Protein 4LG1 (pdb70)

Organism: Homo sapiens (NCBI:txid9606)

CATH classification: 3.40.50.150

Sequence (647 aa):
DPLRSFVRVLEKRDGTVVLRRLQQYSSGGVGCVVWDAAIVLSKYLETPEFSGDGAHALSRRSVLELGSGTGAVGLMAATLGADVVVTDLEELQDLLKMNINMNKHLVTGSVQAKVLKWGEEIEFPSPPDFILMADCIIYYYEESLEPLLKTLKDIISGFETCIICCYEQRRTMGKNPEIEKKYFELLQLDFDFEEKIPLEKHDEEYRSEDIHIIYIRKKKSKFPRSFVRRVLEKRDGTVVLRLQQYSSGGVGCVVWDAAIVLSKYLETPEFSGDGAHALSRRSVLELGSGTGAVGLMAATLGADVVVTDLEELQDLLKMMNINMNKHLVTGSVQAKVLKWGEEIEPSPPDFILMADCIIYYEESLEPLLKTLKDIISGFETCIICCYEQRRTMGKNPEIEKKYFELLQLDFDFEKIPLEKHDEEYRSEDIHIIYIRKKKSKFPGSSLEDPLRSFVRVLEKRDGTVLRLQQYSSVGCVVWDAAIVLSKYLETPEFSGDGAHALSRRSVLELGSGTGAVGLMAATLGADVVVTDLEELQDLLKMNINMNKHLVTGSVQAKVLKWGEEIESPPDFILMADCIIYYYEESLEPLLKTLKDISGFETCIICCYEQRRTMGKNPEIEKKYFELLQLDFDFEKIPLEKHDEEYRSEDIHIIYIRKKKSKF

Solvent-accessible surface area: 30960 Å² total; per-residue (Å²): 140,120,60,175,94,110,36,102,92,6,94,10,127,104,49,52,61,0,74,0,12,36,81,10,64,86,40,49,53,28,77,6,126,75,0,11,16,6,0,0,9,14,0,13,8,93,120,25,18,45,144,77,49,30,32,0,24,56,66,46,3,11,2,0,22,10,7,4,0,1,1,0,0,0,0,0,10,26,11,0,57,2,33,0,2,17,72,112,107,19,11,83,2,1,109,83,0,12,103,27,0,127,131,22,35,101,29,49,22,94,19,82,74,17,94,29,20,94,104,54,112,53,131,52,69,14,58,23,0,0,0,13,16,3,10,108,90,72,55,0,16,111,32,0,22,103,2,0,78,81,7,5,14,110,155,2,35,0,0,0,0,14,54,73,45,104,119,76,91,33,60,94,35,29,139,93,0,27,86,50,0,82,122,54,2,77,86,74,115,17,65,39,126,83,6,11,152,130,70,74,37,134,78,8,26,0,6,63,4,80,38,87,78,95,184,159,188,121,88,110,35,94,90,12,111,10,128,102,46,52,54,0,99,0,23,34,87,8,116,80,36,53,52,28,72,4,124,79,0,10,16,6,0,0,14,12,0,13,8,95,125,25,19,45,143,80,46,29,32,0,21,54,68,43,3,15,2,0,22,9,8,4,0,1,1,0,1,0,0,0,11,27,10,0,59,2,33,0,2,16,69,108,110,20,16,105,2,2,119,68,0,30,85,38,0,125,124,28,34,104,28,51,23,96,17,106,77,22,74,27,4,92,165,53,123,163,49,74,14,56,24,0,0,0,11,27,3,4,117,89,69,16,0,6,7,0,0,1,48,0,0,22,74,29,7,12,72,140,2,23,0,0,1,0,17,38,86,65,112,103,72,93,24,60,65,19,14,139,59,0,35,72,1,0,107,14,39,4,83,71,107,121,17,68,51,126,86,8,12,83,143,109,76,39,77,82,9,17,0,9,54,3,114,41,76,104,24,88,18,127,112,28,63,37,180,82,39,43,176,46,3,35,50,80,8,89,13,103,103,38,52,66,0,92,0,10,11,13,31,91,68,40,26,25,8,122,17,0,11,4,0,0,0,10,13,0,20,15,115,142,24,18,46,105,80,83,32,36,0,38,79,110,42,2,18,2,1,21,9,8,4,0,2,1,0,0,0,0,0,11,28,12,0,67,3,33,0,2,18,66,123,102,13,19,109,0,0,108,90,0,27,89,38,0,126,122,31,35,103,28,52,24,98,24,103,75,34,94,33,21,100,104,60,153,155,78,16,56,22,0,0,1,12,15,4,12,111,88,68,66,0,7,95,24,0,15,103,5,0,25,87,34,5,14,112,138,2,23,0,0,1,0,14,40,73,59,118,75,77,72,38,60,66,34,28,100,88,0,38,96,49,0,74,107,77,4,82,82,76,121,16,78,48,129,36,5,30,155,127,40,68,18,99,77,1,17,0,7,64,4,107,52,84,81,88,186,217

GO terms:
  GO:0016279 protein-lysine N-methyltransferase activity (F, IDA)
  GO:0005515 protein binding (F, IPI)
  GO:0016279 protein-lysine N-methyltransferase activity (F, TAS)
  GO:0005829 cytosol (C, TAS)
  GO:0006479 protein methylation (P, TAS)
  GO:0005829 cytosol (C, IDA)
  GO:0018023 peptidyl-lysine trimethylation (P, IDA)
  GO:0005737 cytoplasm (C, IDA)
  GO:0032991 protein-containing complex (C, IDA)
  GO:0051117 ATPase binding (F, IPI)

Nearest PDB structures (foldseek):
  4lg1-assembly1_A  TM=1.005E+00  e=7.879E-50  Homo sapiens
  4lg1-assembly1_B  TM=9.953E-01  e=2.313E-45  Homo sapiens
  4lg1-assembly1_C  TM=1.000E+00  e=4.632E-45  Homo sapiens
  7oat-assembly1_C  TM=9.789E-01  e=1.449E-40  Homo sapiens
  8hl7-assembly1_A  TM=9.759E-01  e=7.491E-38  Homo sapiens

Radius of gyration: 29.88 Å; Cα contacts (8 Å, |Δi|>4): 1387; chains: 3; bounding box: 66×73×91 Å

Secondary structure (DSSP, 8-state):
-GGGGGEEEEE-TTS-EEEEESB-TTS-B----HHHHHHHHHHTSHHHH-SSS-TTTT-EEEEES-TT-HHHHHHHTTT-EEEEEE-GGGHHHHHHHHHHSGGG-SSEEEEEE--TTSPP---SPPSEEEEES--SSGGGTHHHHHHHHHH--TT-EEEEEEE---STTHHHHHHHHHHHHTTTEEEEEPPGGGS-SSS--TTEEEEEEEE---S--/-TTEEEEE-TTS-EEEEESB-TTS-B----HHHHHHHHHHTSHHHH-SSS-TTTT-EEEEES-TT-HHHHHHHHTT-EEEEEE-GGGHHHHHHHHHHHGGG-SSEEEEEE--TTSPP--PPPSEEEEES--SSGGGTHHHHHHHHHH--TT-EEEEEEE---STTHHHHHHHHHHHHHHHEEEEEPPGGGS-SSS--TTEEEEEEEE---S--/--SSSSTTGGGEEEEE-TTS-EEEEE-B---B----HHHHHHHHHTTSHHHH-SSS-TTTT-EEEEES-TT-HHHHHHHHTT-EEEEEE-GGGHHHHHHHHHHHGGG-SSEEEEEE--TTSPP----SEEEEES--SSGGGTHHHHHHHHHH--TT-EEEEEEE---STTHHHHHHHHHHHHHHHEEEEEPPGGGS-SSS--TTEEEEEEEE-----

Structure (mmCIF, N/CA/C/O backbone):
data_4LG1
#
_entry.id   4LG1
#
_cell.length_a   47.783
_cell.length_b   100.052
_cell.length_c   96.193
_cell.angle_alpha   90.00
_cell.angle_beta   101.25
_cell.angle_gamma   90.00
#
_symmetry.space_group_name_H-M   'P 1 21 1'
#
loop_
_entity.id
_entity.type
_entity.pdbx_description
1 polymer 'Protein-lysine methyltransferase METTL21D'
2 non-polymer S-ADENOSYLMETHIONINE
3 non-polymer 1,2-ETHANEDIOL
4 non-polymer 'UNKNOWN ATOM OR ION'
5 water water
#
loop_
_atom_site.group_PDB
_atom_site.id
_atom_site.type_symbol
_atom_site.label_atom_id
_atom_site.label_alt_id
_atom_site.label_comp_id
_atom_site.label_asym_id
_atom_site.label_entity_id
_atom_site.label_seq_id
_atom_site.pdbx_PDB_ins_code
_atom_site.Cartn_x
_atom_site.Cartn_y
_atom_site.Cartn_z
_atom_site.occupancy
_atom_site.B_iso_or_equiv
_atom_site.auth_seq_id
_atom_site.auth_comp_id
_atom_site.auth_asym_id
_atom_site.auth_atom_id
_atom_sit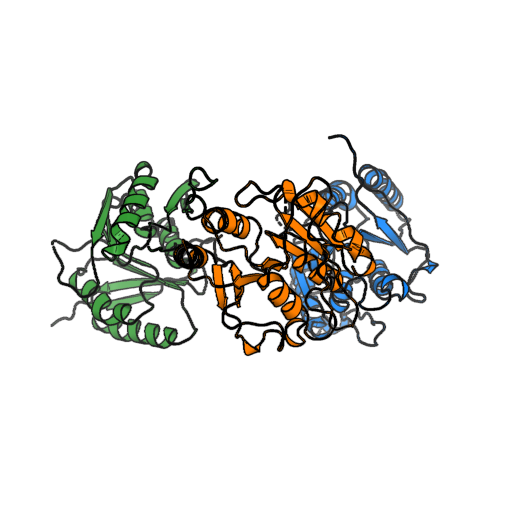e.pdbx_PDB_model_num
ATOM 1 N N . ASP A 1 6 ? 12.686 7.579 43.887 1.00 60.93 11 ASP A N 1
ATOM 2 C CA . ASP A 1 6 ? 11.420 6.793 43.914 1.00 60.30 11 ASP A CA 1
ATOM 3 C C . ASP A 1 6 ? 11.732 5.331 43.593 1.00 59.15 11 ASP A C 1
ATOM 4 O O . ASP A 1 6 ? 12.462 5.053 42.635 1.00 55.58 11 ASP A O 1
ATOM 9 N N . PRO A 1 7 ? 11.197 4.389 44.399 1.00 58.86 12 PRO A N 1
ATOM 10 C CA . PRO A 1 7 ? 11.462 2.961 44.137 1.00 58.17 12 PRO A CA 1
ATOM 11 C C . PRO A 1 7 ? 10.880 2.453 42.801 1.00 53.54 12 PRO A C 1
ATOM 12 O O . PRO A 1 7 ? 11.458 1.542 42.177 1.00 47.09 12 PRO A O 1
ATOM 16 N N . LEU A 1 8 ? 9.769 3.061 42.365 1.00 48.99 13 LEU A N 1
ATOM 17 C CA . LEU A 1 8 ? 9.068 2.645 41.152 1.00 45.08 13 LEU A CA 1
ATOM 18 C C . LEU A 1 8 ? 9.742 3.078 39.855 1.00 44.71 13 LEU A C 1
ATOM 19 O O . LEU A 1 8 ? 9.361 2.614 38.777 1.00 40.33 13 LEU A O 1
ATOM 24 N N . ARG A 1 9 ? 10.742 3.952 39.938 1.00 42.13 14 ARG A N 1
ATOM 25 C CA . ARG A 1 9 ? 11.385 4.462 38.728 1.00 41.78 14 ARG A CA 1
ATOM 26 C C . ARG A 1 9 ? 12.040 3.355 37.878 1.00 38.57 14 ARG A C 1
ATOM 27 O O . ARG A 1 9 ? 12.157 3.490 36.661 1.00 34.78 14 ARG A O 1
ATOM 35 N N . SER A 1 10 ? 12.433 2.251 38.512 1.00 34.07 15 SER A N 1
ATOM 36 C CA . SER A 1 10 ? 13.085 1.156 37.794 1.00 32.11 15 SER A CA 1
ATOM 37 C C . SER A 1 10 ? 12.077 0.331 36.980 1.00 29.36 15 SER A C 1
ATOM 38 O O . SER A 1 10 ? 12.481 -0.471 36.156 1.00 28.76 15 SER A O 1
ATOM 41 N N . PHE A 1 11 ? 10.781 0.521 37.216 1.00 28.19 16 PHE A N 1
ATOM 42 C CA . PHE A 1 11 ? 9.750 -0.216 36.461 1.00 29.43 16 PHE A CA 1
ATOM 43 C C . PHE A 1 11 ? 9.195 0.553 35.259 1.00 27.59 16 PHE A C 1
ATOM 44 O O . PHE A 1 11 ? 8.210 0.137 34.658 1.00 28.50 16 PHE A O 1
ATOM 52 N N . VAL A 1 12 ? 9.864 1.640 34.902 1.00 27.01 17 VAL A N 1
ATOM 53 C CA . VAL A 1 12 ? 9.496 2.422 33.721 1.00 26.72 17 VAL A CA 1
ATOM 54 C C . VAL A 1 12 ? 10.095 1.815 32.456 1.00 26.70 17 VAL A C 1
ATOM 55 O O . VAL A 1 12 ? 11.274 1.458 32.431 1.00 27.73 17 VAL A O 1
ATOM 59 N N . ARG A 1 13 ? 9.282 1.686 31.400 1.00 24.61 18 ARG A N 1
ATOM 60 C CA . ARG A 1 13 ? 9.774 1.258 30.106 1.00 25.85 18 ARG A CA 1
ATOM 61 C C . ARG A 1 13 ? 9.830 2.479 29.196 1.00 25.25 18 ARG A C 1
ATOM 62 O O . ARG A 1 13 ? 8.843 3.200 29.056 1.00 25.14 18 ARG A O 1
ATOM 70 N N . VAL A 1 14 ? 10.978 2.706 28.583 1.00 24.50 19 VAL A N 1
ATOM 71 C CA . VAL A 1 14 ? 11.119 3.821 27.662 1.00 27.23 19 VAL A CA 1
ATOM 72 C C . VAL A 1 14 ? 10.910 3.397 26.203 1.00 28.14 19 VAL A C 1
ATOM 73 O O . VAL A 1 14 ? 11.310 2.312 25.779 1.00 26.16 19 VAL A O 1
ATOM 77 N N . LEU A 1 15 ? 10.264 4.274 25.441 1.00 26.53 20 LEU A N 1
ATOM 78 C CA . LEU A 1 15 ? 10.049 4.058 24.024 1.00 26.51 20 LEU A CA 1
ATOM 79 C C . LEU A 1 15 ? 10.491 5.318 23.294 1.00 25.77 20 LEU A C 1
ATOM 80 O O . LEU A 1 15 ? 9.886 6.369 23.454 1.00 24.29 20 LEU A O 1
ATOM 85 N N . GLU A 1 16 ? 11.562 5.188 22.518 1.00 25.75 21 GLU A N 1
ATOM 86 C CA . GLU A 1 16 ? 12.140 6.285 21.773 1.00 27.45 21 GLU A CA 1
ATOM 87 C C . GLU A 1 16 ? 11.285 6.616 20.533 1.00 23.81 21 GLU A C 1
ATOM 88 O O . GLU A 1 16 ? 10.840 5.708 19.810 1.00 23.67 21 GLU A O 1
ATOM 94 N N . LYS A 1 17 ? 11.067 7.907 20.309 1.00 21.84 22 LYS A N 1
ATOM 95 C CA . LYS A 1 17 ? 10.389 8.418 19.126 1.00 20.91 22 LYS A CA 1
ATOM 96 C C . LYS A 1 17 ? 11.411 8.765 18.052 1.00 22.58 22 LYS A C 1
ATOM 97 O O . LYS A 1 17 ? 12.566 9.018 18.363 1.00 22.11 22 LYS A O 1
ATOM 103 N N . ARG A 1 18 ? 10.985 8.788 16.790 1.00 24.40 23 ARG A N 1
ATOM 104 C CA . ARG A 1 18 ? 11.876 9.130 15.677 1.00 26.52 23 ARG A CA 1
ATOM 105 C C . ARG A 1 18 ? 12.563 10.469 15.843 1.00 28.52 23 ARG A C 1
ATOM 106 O O . ARG A 1 18 ? 13.683 10.642 15.377 1.00 30.01 23 ARG A O 1
ATOM 114 N N . ASP A 1 19 ? 11.889 11.419 16.483 1.00 28.00 24 ASP A N 1
ATOM 115 C CA . ASP A 1 19 ? 12.441 12.761 16.618 1.00 28.91 24 ASP A CA 1
ATOM 116 C C . ASP A 1 19 ? 13.420 12.874 17.786 1.00 31.15 24 ASP A C 1
ATOM 117 O O . ASP A 1 19 ? 13.837 13.979 18.133 1.00 34.39 24 ASP A O 1
ATOM 122 N N . GLY A 1 20 ? 13.771 11.752 18.409 1.00 31.05 25 GLY A N 1
ATOM 123 C CA . GLY A 1 20 ? 14.743 11.751 19.498 1.00 31.57 25 GLY A CA 1
ATOM 124 C C . GLY A 1 20 ? 14.147 11.858 20.894 1.00 30.13 25 GLY A C 1
ATOM 125 O O . GLY A 1 20 ? 14.784 11.452 21.864 1.00 34.36 25 GLY A O 1
ATOM 126 N N . THR A 1 21 ? 12.934 12.385 21.016 1.00 25.71 26 THR A N 1
ATOM 127 C CA . THR A 1 21 ? 12.260 12.420 22.324 1.00 24.19 26 THR A CA 1
ATOM 128 C C . THR A 1 21 ? 11.915 10.998 22.756 1.00 23.35 26 THR A C 1
ATOM 129 O O . THR A 1 21 ? 11.976 10.066 21.949 1.00 23.09 26 THR A O 1
ATOM 133 N N . VAL A 1 22 ? 11.554 10.843 24.026 1.00 22.47 27 VAL A N 1
ATOM 134 C CA A VAL A 1 22 ? 11.285 9.514 24.575 0.50 22.11 27 VAL A CA 1
ATOM 135 C CA B VAL A 1 22 ? 11.348 9.547 24.647 0.50 21.73 27 VAL A CA 1
ATOM 136 C C . VAL A 1 22 ? 10.026 9.511 25.408 1.00 21.14 27 VAL A C 1
ATOM 137 O O . VAL A 1 22 ? 9.824 10.338 26.278 1.00 22.23 27 VAL A O 1
ATOM 144 N N . LEU A 1 23 ? 9.166 8.555 25.087 1.00 19.57 28 LEU A N 1
ATOM 145 C CA . LEU A 1 23 ? 8.010 8.233 25.887 1.00 19.80 28 LEU A CA 1
ATOM 146 C C . LEU A 1 23 ? 8.488 7.377 27.069 1.00 20.86 28 LEU A C 1
ATOM 147 O O . LEU A 1 23 ? 9.337 6.485 26.898 1.00 21.14 28 LEU A O 1
ATOM 152 N N . ARG A 1 24 ? 7.934 7.659 28.242 1.00 20.56 29 ARG A N 1
ATOM 153 C CA A ARG A 1 24 ? 8.271 6.934 29.462 0.50 20.99 29 ARG A CA 1
ATOM 154 C CA B ARG A 1 24 ? 8.269 6.928 29.462 0.50 21.66 29 ARG A CA 1
ATOM 155 C C . ARG A 1 24 ? 6.993 6.357 30.030 1.00 21.29 29 ARG A C 1
ATOM 156 O O . ARG A 1 24 ? 6.073 7.102 30.400 1.00 22.90 29 ARG A O 1
ATOM 171 N N . LEU A 1 25 ? 6.925 5.034 30.081 1.00 21.27 30 LEU A N 1
ATOM 172 C CA . LEU A 1 25 ? 5.732 4.339 30.501 1.00 20.74 30 LEU A CA 1
ATOM 173 C C . LEU A 1 25 ? 5.990 3.576 31.791 1.00 21.39 30 LEU A C 1
ATOM 174 O O . LEU A 1 25 ? 6.772 2.608 31.822 1.00 21.19 30 LEU A O 1
ATOM 179 N N . GLN A 1 26 ? 5.326 4.025 32.844 1.00 22.66 31 GLN A N 1
ATOM 180 C CA . GLN A 1 26 ? 5.295 3.296 34.105 1.00 23.97 31 GLN A CA 1
ATOM 181 C C . GLN A 1 26 ? 4.461 2.056 33.898 1.00 23.51 31 GLN A C 1
ATOM 182 O O . GLN A 1 26 ? 3.418 2.093 33.247 1.00 23.13 31 GLN A O 1
ATOM 188 N N . GLN A 1 27 ? 4.916 0.956 34.481 1.00 21.90 32 GLN A N 1
ATOM 189 C CA . GLN A 1 27 ? 4.245 -0.323 34.352 1.00 22.80 32 GLN A CA 1
ATOM 190 C C . GLN A 1 27 ? 3.605 -0.782 35.664 1.00 22.93 32 GLN A C 1
ATOM 191 O O . GLN A 1 27 ? 2.977 -1.812 35.698 1.00 22.23 32 GLN A O 1
ATOM 197 N N . TYR A 1 28 ? 3.767 0.000 36.732 1.00 24.83 33 TYR A N 1
ATOM 198 C CA . TYR A 1 28 ? 3.059 -0.252 37.986 1.00 27.96 33 TYR A CA 1
ATOM 199 C C . TYR A 1 28 ? 2.700 1.064 38.663 1.00 28.09 33 TYR A C 1
ATOM 200 O O . TYR A 1 28 ? 3.449 2.024 38.587 1.00 32.33 33 TYR A O 1
ATOM 209 N N . SER A 1 29 ? 1.553 1.108 39.313 1.00 31.51 34 SER A N 1
ATOM 210 C CA . SER A 1 29 ? 1.216 2.261 40.125 1.00 36.80 34 SER A CA 1
ATOM 211 C C . SER A 1 29 ? 0.335 1.890 41.317 1.00 40.59 34 SER A C 1
ATOM 212 O O . SER A 1 29 ? 0.056 0.710 41.571 1.00 36.17 34 SER A O 1
ATOM 215 N N . SER A 1 30 ? -0.098 2.942 42.024 1.00 45.65 35 SER A N 1
ATOM 216 C CA . SER A 1 30 ? -1.265 2.902 42.908 1.00 46.76 35 SER A CA 1
ATOM 217 C C . SER A 1 30 ? -1.072 1.862 43.992 1.00 47.32 35 SER A C 1
ATOM 218 O O . SER A 1 30 ? 0.059 1.600 44.408 1.00 50.07 35 SER A O 1
ATOM 220 N N . GLY A 1 31 ? -2.175 1.286 44.458 1.00 48.75 36 GLY A N 1
ATOM 221 C CA . GLY A 1 31 ? -2.142 0.014 45.181 1.00 48.59 36 GLY A CA 1
ATOM 222 C C . GLY A 1 31 ? -2.785 -1.004 44.264 1.00 50.64 36 GLY A C 1
ATOM 223 O O . GLY A 1 31 ? -3.675 -1.756 44.675 1.00 50.46 36 GLY A O 1
ATOM 224 N N . GLY A 1 32 ? -2.328 -1.020 43.010 1.00 50.84 37 GLY A N 1
ATOM 225 C CA . GLY A 1 32 ? -3.075 -1.653 41.936 1.00 47.37 37 GLY A CA 1
ATOM 226 C C . GLY A 1 32 ? -2.353 -2.755 41.191 1.00 44.34 37 GLY A C 1
ATOM 227 O O . GLY A 1 32 ? -2.056 -3.823 41.748 1.00 40.48 37 GLY A O 1
ATOM 228 N N . VAL A 1 33 ? -2.085 -2.498 39.912 1.00 40.83 38 VAL A N 1
ATOM 229 C CA . VAL A 1 33 ? -1.700 -3.555 38.996 1.00 37.03 38 VAL A CA 1
ATOM 230 C C . VAL A 1 33 ? -0.447 -3.214 38.208 1.00 33.04 38 VAL A C 1
ATOM 231 O O . VAL A 1 33 ? -0.098 -2.046 37.999 1.00 29.31 38 VAL A O 1
ATOM 235 N N . GLY A 1 34 ? 0.250 -4.264 37.811 1.00 30.01 39 GLY A N 1
ATOM 236 C CA . GLY A 1 34 ? 1.341 -4.145 36.891 1.00 29.45 39 GLY A CA 1
ATOM 237 C C . GLY A 1 34 ? 0.765 -4.377 35.506 1.00 26.57 39 GLY A C 1
ATOM 238 O O . GLY A 1 34 ? -0.194 -5.122 35.348 1.00 26.58 39 GLY A O 1
ATOM 239 N N . CYS A 1 35 ? 1.323 -3.704 34.513 1.00 24.38 40 CYS A N 1
ATOM 240 C CA . CYS A 1 35 ? 0.958 -3.985 33.119 1.00 22.38 40 CYS A CA 1
ATOM 241 C C . CYS A 1 35 ? 2.194 -3.779 32.301 1.00 20.76 40 CYS A C 1
ATOM 242 O O . CYS A 1 35 ? 2.760 -2.716 32.348 1.00 20.21 40 CYS A O 1
ATOM 245 N N . VAL A 1 36 ? 2.639 -4.773 31.549 1.00 20.20 41 VAL A N 1
ATOM 246 C CA . VAL A 1 36 ? 3.860 -4.557 30.780 1.00 21.53 41 VAL A CA 1
ATOM 247 C C . VAL A 1 36 ? 3.533 -3.751 29.528 1.00 20.95 41 VAL A C 1
ATOM 248 O O . VAL A 1 36 ? 2.384 -3.755 29.089 1.00 20.51 41 VAL A O 1
ATOM 252 N N . VAL A 1 37 ? 4.535 -3.068 28.988 1.00 21.31 42 VAL A N 1
ATOM 253 C CA . VAL A 1 37 ? 4.480 -2.576 27.619 1.00 21.08 42 VAL A CA 1
ATOM 254 C C . VAL A 1 37 ? 4.771 -3.785 26.721 1.00 20.39 42 VAL A C 1
ATOM 255 O O . VAL A 1 37 ? 5.903 -4.222 26.625 1.00 20.45 42 VAL A O 1
ATOM 259 N N . TRP A 1 38 ? 3.744 -4.343 26.099 1.00 18.58 43 TRP A N 1
ATOM 260 C CA . TRP A 1 38 ? 3.919 -5.530 25.258 1.00 18.30 43 TRP A CA 1
ATOM 261 C C . TRP A 1 38 ? 4.701 -5.230 23.970 1.00 17.34 43 TRP A C 1
ATOM 262 O O . TRP A 1 38 ? 4.706 -4.085 23.465 1.00 15.75 43 TRP A O 1
ATOM 273 N N . ASP A 1 39 ? 5.380 -6.235 23.436 1.00 16.12 44 ASP A N 1
ATOM 274 C CA . ASP A 1 39 ? 6.091 -6.040 22.166 1.00 17.25 44 ASP A CA 1
ATOM 275 C C . ASP A 1 39 ? 5.153 -5.578 21.047 1.00 15.48 44 ASP A C 1
ATOM 276 O O . ASP A 1 39 ? 5.534 -4.751 20.238 1.00 15.58 44 ASP A O 1
ATOM 281 N N . ALA A 1 40 ? 3.921 -6.056 21.046 1.00 15.27 45 ALA A N 1
ATOM 282 C CA . ALA A 1 40 ? 2.947 -5.632 20.031 1.00 15.58 45 ALA A CA 1
ATOM 283 C C . ALA A 1 40 ? 2.662 -4.119 20.087 1.00 15.68 45 ALA A C 1
ATOM 284 O O . ALA A 1 40 ? 2.501 -3.478 19.049 1.00 15.31 45 ALA A O 1
ATOM 286 N N . ALA A 1 41 ? 2.597 -3.558 21.295 1.00 15.80 46 ALA A N 1
ATOM 287 C CA . ALA A 1 41 ? 2.380 -2.111 21.465 1.00 14.31 46 ALA A CA 1
ATOM 288 C C . ALA A 1 41 ? 3.566 -1.326 20.918 1.00 14.39 46 ALA A C 1
ATOM 289 O O . ALA A 1 41 ? 3.406 -0.288 20.292 1.00 14.08 46 ALA A O 1
ATOM 291 N N . ILE A 1 42 ? 4.770 -1.834 21.131 1.00 13.73 47 ILE A N 1
ATOM 292 C CA . ILE A 1 42 ? 5.964 -1.192 20.603 1.00 14.10 47 ILE A CA 1
ATOM 293 C C . ILE A 1 42 ? 5.956 -1.201 19.075 1.00 13.91 47 ILE A C 1
ATOM 294 O O . ILE A 1 42 ? 6.233 -0.188 18.461 1.00 14.33 47 ILE A O 1
ATOM 299 N N . VAL A 1 43 ? 5.640 -2.353 18.480 1.00 13.19 48 VAL A N 1
ATOM 300 C CA . VAL A 1 43 ? 5.571 -2.455 17.023 1.00 12.42 48 VAL A CA 1
ATOM 301 C C . VAL A 1 43 ? 4.502 -1.484 16.470 1.00 11.82 48 VAL A C 1
ATOM 302 O O . VAL A 1 43 ? 4.768 -0.760 15.511 1.00 11.30 48 VAL A O 1
ATOM 306 N N . LEU A 1 44 ? 3.301 -1.497 17.043 1.00 12.57 49 LEU A N 1
ATOM 307 C CA . LEU A 1 44 ? 2.245 -0.597 16.556 1.00 12.57 49 LEU A CA 1
ATOM 308 C C . LEU A 1 44 ? 2.617 0.858 16.721 1.00 12.34 49 LEU A C 1
ATOM 309 O O . LEU A 1 44 ? 2.481 1.657 15.772 1.00 12.44 49 LEU A O 1
ATOM 314 N N . SER A 1 45 ? 3.095 1.213 17.917 1.00 12.44 50 SER A N 1
ATOM 315 C CA . SER A 1 45 ? 3.570 2.583 18.166 1.00 12.76 50 SER A CA 1
ATOM 316 C C . SER A 1 45 ? 4.593 3.069 17.141 1.00 13.24 50 SER A C 1
ATOM 317 O O . SER A 1 45 ? 4.505 4.183 16.587 1.00 12.16 50 SER A O 1
ATOM 320 N N . LYS A 1 46 ? 5.600 2.245 16.895 1.00 13.39 51 LYS A N 1
ATOM 321 C CA . LYS A 1 46 ? 6.609 2.616 15.941 1.00 14.54 51 LYS A CA 1
ATOM 322 C C . LYS A 1 46 ? 6.086 2.627 14.496 1.00 14.35 51 LYS A C 1
ATOM 323 O O . LYS A 1 46 ? 6.537 3.431 13.677 1.00 15.41 51 LYS A O 1
ATOM 329 N N . TYR A 1 47 ? 5.099 1.797 14.206 1.00 13.72 52 TYR A N 1
ATOM 330 C CA . TYR A 1 47 ? 4.495 1.798 12.879 1.00 13.99 52 TYR A CA 1
ATOM 331 C C . TYR A 1 47 ? 3.838 3.145 12.590 1.00 13.68 52 TYR A C 1
ATOM 332 O O . TYR A 1 47 ? 3.962 3.664 11.481 1.00 13.28 52 TYR A O 1
ATOM 341 N N . LEU A 1 48 ? 3.242 3.759 13.618 1.00 13.67 53 LEU A N 1
ATOM 342 C CA . LEU A 1 48 ? 2.562 5.036 13.447 1.00 14.81 53 LEU A CA 1
ATOM 343 C C . LEU A 1 48 ? 3.514 6.172 13.053 1.00 15.12 53 LEU A C 1
ATOM 344 O O . LEU A 1 48 ? 3.086 7.186 12.484 1.00 13.87 53 LEU A O 1
ATOM 349 N N . GLU A 1 49 ? 4.801 6.006 13.373 1.00 16.50 54 GLU A N 1
ATOM 350 C CA . GLU A 1 49 ? 5.817 6.984 13.032 1.00 17.12 54 GLU A CA 1
ATOM 351 C C . GLU A 1 49 ? 6.533 6.739 11.706 1.00 17.59 54 GLU A C 1
ATOM 352 O O . GLU A 1 49 ? 7.348 7.582 11.290 1.00 18.69 54 GLU A O 1
ATOM 358 N N . THR A 1 50 ? 6.260 5.627 11.039 1.00 16.91 55 THR A N 1
ATOM 359 C CA . THR A 1 50 ? 6.867 5.364 9.739 1.00 17.94 55 THR A CA 1
ATOM 360 C C . THR A 1 50 ? 6.469 6.430 8.723 1.00 19.45 55 THR A C 1
ATOM 361 O O . THR A 1 50 ? 5.329 6.938 8.760 1.00 17.85 55 THR A O 1
ATOM 365 N N . PRO A 1 51 ? 7.415 6.789 7.835 1.00 21.94 56 PRO A N 1
ATOM 366 C CA . PRO A 1 51 ? 7.114 7.797 6.812 1.00 23.21 56 PRO A CA 1
ATOM 367 C C . PRO A 1 51 ? 5.855 7.482 6.017 1.00 23.67 56 PRO A C 1
ATOM 368 O O . PRO A 1 51 ? 5.025 8.372 5.776 1.00 22.39 56 PRO A O 1
ATOM 372 N N . GLU A 1 52 ? 5.715 6.225 5.615 1.00 23.10 57 GLU A N 1
ATOM 373 C CA . GLU A 1 52 ? 4.605 5.824 4.776 1.00 25.47 57 GLU A CA 1
ATOM 374 C C . GLU A 1 52 ? 3.252 5.940 5.484 1.00 22.98 57 GLU A C 1
ATOM 375 O O . GLU A 1 52 ? 2.294 6.408 4.888 1.00 22.14 57 GLU A O 1
ATOM 381 N N . PHE A 1 53 ? 3.165 5.537 6.753 1.00 21.43 58 PHE A N 1
ATOM 382 C CA . PHE A 1 53 ? 1.930 5.780 7.522 1.00 19.13 58 PHE A CA 1
ATOM 383 C C . PHE A 1 53 ? 1.703 7.280 7.768 1.00 18.24 58 PHE A C 1
ATOM 384 O O . PHE A 1 53 ? 0.594 7.775 7.631 1.00 17.98 58 PHE A O 1
ATOM 392 N N . SER A 1 54 ? 2.767 7.986 8.113 1.00 18.47 59 SER A N 1
ATOM 393 C CA . SER A 1 54 ? 2.714 9.407 8.423 1.00 18.67 59 SER A CA 1
ATOM 394 C C . SER A 1 54 ? 2.189 10.251 7.250 1.00 19.47 59 SER A C 1
ATOM 395 O O . SER A 1 54 ? 1.417 11.176 7.455 1.00 17.75 59 SER A O 1
ATOM 398 N N . GLY A 1 55 ? 2.604 9.913 6.036 1.00 22.85 60 GLY A N 1
ATOM 399 C CA . GLY A 1 55 ? 2.313 10.738 4.851 1.00 24.08 60 GLY A CA 1
ATOM 400 C C . GLY A 1 55 ? 3.164 11.993 4.795 1.00 25.92 60 GLY A C 1
ATOM 401 O O . GLY A 1 55 ? 4.005 12.228 5.660 1.00 26.28 60 GLY A O 1
ATOM 402 N N . ASP A 1 56 ? 2.963 12.781 3.745 1.00 29.17 61 ASP A N 1
ATOM 403 C CA . ASP A 1 56 ? 3.556 14.110 3.613 1.00 33.76 61 ASP A CA 1
ATOM 404 C C . ASP A 1 56 ? 2.735 15.110 4.415 1.00 32.29 61 ASP A C 1
ATOM 405 O O . ASP A 1 56 ? 1.644 14.790 4.880 1.00 33.10 61 ASP A O 1
ATOM 410 N N . GLY A 1 57 ? 3.261 16.319 4.573 1.00 32.04 62 GLY A N 1
ATOM 411 C CA . GLY A 1 57 ? 2.538 17.377 5.261 1.00 31.60 62 GLY A CA 1
ATOM 412 C C . GLY A 1 57 ? 2.250 16.960 6.692 1.00 29.02 62 GLY A C 1
ATOM 413 O O . GLY A 1 57 ? 3.037 16.226 7.286 1.00 28.58 62 GLY A O 1
ATOM 414 N N . ALA A 1 58 ? 1.124 17.417 7.233 1.00 24.57 63 ALA A N 1
ATOM 415 C CA . ALA A 1 58 ? 0.681 17.030 8.572 1.00 22.78 63 ALA A CA 1
ATOM 416 C C . ALA A 1 58 ? 0.562 15.507 8.687 1.00 19.24 63 ALA A C 1
ATOM 417 O O . ALA A 1 58 ? 0.045 14.811 7.794 1.00 19.89 63 ALA A O 1
ATOM 419 N N . HIS A 1 59 ? 1.029 14.981 9.809 1.00 17.72 64 HIS A N 1
ATOM 420 C CA . HIS A 1 59 ? 0.933 13.542 10.059 1.00 16.40 64 HIS A CA 1
ATOM 421 C C . HIS A 1 59 ? -0.516 13.048 9.899 1.00 15.90 64 HIS A C 1
ATOM 422 O O . HIS A 1 59 ? -1.470 13.765 10.270 1.00 15.77 64 HIS A O 1
ATOM 429 N N . ALA A 1 60 ? -0.679 11.838 9.371 1.00 15.40 65 ALA A N 1
ATOM 430 C CA . ALA A 1 60 ? -2.002 11.209 9.185 1.00 16.06 65 ALA A CA 1
ATOM 431 C C . ALA A 1 60 ? -2.918 11.290 10.403 1.00 16.12 65 ALA A C 1
ATOM 432 O O . ALA A 1 60 ? -4.154 11.355 10.249 1.00 16.95 65 ALA A O 1
ATOM 434 N N . LEU A 1 61 ? -2.343 11.236 11.614 1.00 14.55 66 LEU A N 1
ATOM 435 C CA . LEU A 1 61 ? -3.138 11.268 12.864 1.00 13.74 66 LEU A CA 1
ATOM 436 C C . LEU A 1 61 ? -3.440 12.676 13.398 1.00 13.59 66 LEU A C 1
ATOM 437 O O . LEU A 1 61 ? -4.259 12.823 14.303 1.00 12.24 66 LEU A O 1
ATOM 442 N N . SER A 1 62 ? -2.822 13.696 12.827 1.00 13.21 67 SER A N 1
ATOM 443 C CA . SER A 1 62 ? -2.992 15.060 13.307 1.00 14.03 67 SER A CA 1
ATOM 444 C C . SER A 1 62 ? -4.469 15.483 13.181 1.00 13.47 67 SER A C 1
ATOM 445 O O . SER A 1 62 ? -5.067 15.315 12.128 1.00 14.53 67 SER A O 1
ATOM 448 N N . ARG A 1 63 ? -5.041 15.955 14.280 1.00 14.35 68 ARG A N 1
ATOM 449 C CA . ARG A 1 63 ? -6.447 16.354 14.380 1.00 14.96 68 ARG A CA 1
ATOM 450 C C . ARG A 1 63 ? -7.476 15.267 14.143 1.00 16.39 68 ARG A C 1
ATOM 451 O O . ARG A 1 63 ? -8.660 15.574 13.975 1.00 18.39 68 ARG A O 1
ATOM 459 N N . ARG A 1 64 ? -7.047 13.997 14.155 1.00 15.29 69 ARG A N 1
ATOM 460 C CA . ARG A 1 64 ? -7.944 12.873 14.056 1.00 15.40 69 ARG A CA 1
ATOM 461 C C . ARG A 1 64 ? -8.339 12.322 15.424 1.00 15.70 69 ARG A C 1
ATOM 462 O O . ARG A 1 64 ? -7.534 12.353 16.366 1.00 14.07 69 ARG A O 1
ATOM 470 N N . SER A 1 65 ? -9.557 11.795 15.528 1.00 14.98 70 SER A N 1
ATOM 471 C CA . SER A 1 65 ? -10.021 11.149 16.752 1.00 15.11 70 SER A CA 1
ATOM 472 C C . SER A 1 65 ? -9.553 9.684 16.766 1.00 15.24 70 SER A C 1
ATOM 473 O O . SER A 1 65 ? -9.692 8.953 15.769 1.00 14.21 70 SER A O 1
ATOM 476 N N . VAL A 1 66 ? -8.984 9.285 17.901 1.00 14.20 71 VAL A N 1
ATOM 477 C CA . VAL A 1 66 ? -8.409 7.976 18.086 1.00 13.97 71 VAL A CA 1
ATOM 478 C C . VAL A 1 66 ? -8.912 7.398 19.398 1.00 14.19 71 VAL A C 1
ATOM 479 O O . VAL A 1 66 ? -8.839 8.049 20.438 1.00 15.67 71 VAL A O 1
ATOM 483 N N . LEU A 1 67 ? -9.436 6.189 19.341 1.00 14.65 72 LEU A N 1
ATOM 484 C CA . LEU A 1 67 ? -9.818 5.430 20.507 1.00 15.91 72 LEU A CA 1
ATOM 485 C C . LEU A 1 67 ? -8.923 4.207 20.588 1.00 15.93 72 LEU A C 1
ATOM 486 O O . LEU A 1 67 ? -8.850 3.432 19.622 1.00 15.36 72 LEU A O 1
ATOM 491 N N . GLU A 1 68 ? -8.288 3.995 21.737 1.00 14.86 73 GLU A N 1
ATOM 492 C CA . GLU A 1 68 ? -7.561 2.761 21.962 1.00 16.32 73 GLU A CA 1
ATOM 493 C C . GLU A 1 68 ? -8.339 1.853 22.895 1.00 16.87 73 GLU A C 1
ATOM 494 O O . GLU A 1 68 ? -8.765 2.284 23.954 1.00 17.41 73 GLU A O 1
ATOM 500 N N . LEU A 1 69 ? -8.530 0.596 22.479 1.00 16.81 74 LEU A N 1
ATOM 501 C CA . LEU A 1 69 ? -9.067 -0.448 23.340 1.00 17.18 74 LEU A CA 1
ATOM 502 C C . LEU A 1 69 ? -7.960 -1.252 23.989 1.00 17.47 74 LEU A C 1
ATOM 503 O O . LEU A 1 69 ? -6.900 -1.483 23.387 1.00 18.06 74 LEU A O 1
ATOM 508 N N . GLY A 1 70 ? -8.209 -1.701 25.226 1.00 17.46 75 GLY A N 1
ATOM 509 C CA . GLY A 1 70 ? -7.196 -2.423 25.985 1.00 17.32 75 GLY A CA 1
ATOM 510 C C . GLY A 1 70 ? -5.842 -1.743 26.037 1.00 16.89 75 GLY A C 1
ATOM 511 O O . GLY A 1 70 ? -4.810 -2.409 25.882 1.00 17.17 75 GLY A O 1
ATOM 512 N N . SER A 1 71 ? -5.837 -0.437 26.309 1.00 16.78 76 SER A N 1
ATOM 513 C CA . SER A 1 71 ? -4.613 0.392 26.298 1.00 16.60 76 SER A CA 1
ATOM 514 C C . SER A 1 71 ? -3.493 -0.018 27.261 1.00 15.75 76 SER A C 1
ATOM 515 O O . SER A 1 71 ? -2.301 0.210 26.971 1.00 16.05 76 SER A O 1
ATOM 518 N N . GLY A 1 72 ? -3.865 -0.602 28.389 1.00 17.03 77 GLY A N 1
ATOM 519 C CA . GLY A 1 72 ? -2.880 -1.058 29.390 1.00 16.12 77 GLY A CA 1
ATOM 520 C C . GLY A 1 72 ? -2.083 0.101 29.947 1.00 16.10 77 GLY A C 1
ATOM 521 O O . GLY A 1 72 ? -2.620 0.912 30.677 1.00 16.85 77 GLY A O 1
ATOM 522 N N . THR A 1 73 ? -0.818 0.221 29.547 1.00 16.63 78 THR A N 1
ATOM 523 C CA . THR A 1 73 ? -0.001 1.337 29.958 1.00 17.35 78 THR A CA 1
ATOM 524 C C . THR A 1 73 ? -0.398 2.623 29.228 1.00 17.29 78 THR A C 1
ATOM 525 O O . THR A 1 73 ? -0.074 3.728 29.690 1.00 18.00 78 THR A O 1
ATOM 529 N N . GLY A 1 74 ? -1.095 2.467 28.098 1.00 15.98 79 GLY A N 1
ATOM 530 C CA . GLY A 1 74 ? -1.455 3.576 27.229 1.00 15.22 79 GLY A CA 1
ATOM 531 C C . GLY A 1 74 ? -0.429 3.859 26.154 1.00 15.77 79 GLY A C 1
ATOM 532 O O . GLY A 1 74 ? -0.561 4.837 25.423 1.00 16.90 79 GLY A O 1
ATOM 533 N N . ALA A 1 75 ? 0.595 3.016 26.044 1.00 14.53 80 ALA A N 1
ATOM 534 C CA . ALA A 1 75 ? 1.674 3.240 25.109 1.00 15.04 80 ALA A CA 1
ATOM 535 C C . ALA A 1 75 ? 1.207 3.709 23.721 1.00 14.65 80 ALA A C 1
ATOM 536 O O . ALA A 1 75 ? 1.654 4.742 23.227 1.00 14.83 80 ALA A O 1
ATOM 538 N N . VAL A 1 76 ? 0.335 2.940 23.077 1.00 14.35 81 VAL A N 1
ATOM 539 C CA . VAL A 1 76 ? -0.009 3.244 21.685 1.00 14.29 81 VAL A CA 1
ATOM 540 C C . VAL A 1 76 ? -0.786 4.548 21.582 1.00 13.35 81 VAL A C 1
ATOM 541 O O . VAL A 1 76 ? -0.488 5.377 20.722 1.00 13.74 81 VAL A O 1
ATOM 545 N N . GLY A 1 77 ? -1.787 4.712 22.438 1.00 13.16 82 GLY A N 1
ATOM 546 C CA . GLY A 1 77 ? -2.605 5.910 22.427 1.00 12.95 82 GLY A CA 1
ATOM 547 C C . GLY A 1 77 ? -1.771 7.141 22.761 1.00 12.78 82 GLY A C 1
ATOM 548 O O . GLY A 1 77 ? -1.963 8.217 22.192 1.00 12.49 82 GLY A O 1
ATOM 549 N N . LEU A 1 78 ? -0.818 6.981 23.662 1.00 13.66 83 LEU A N 1
ATOM 550 C CA . LEU A 1 78 ? 0.112 8.089 23.939 1.00 13.92 83 LEU A CA 1
ATOM 551 C C . LEU A 1 78 ? 0.987 8.429 22.748 1.00 13.62 83 LEU A C 1
ATOM 552 O O . LEU A 1 78 ? 1.144 9.603 22.423 1.00 14.14 83 LEU A O 1
ATOM 557 N N . MET A 1 79 ? 1.493 7.428 22.037 1.00 13.40 84 MET A N 1
ATOM 558 C CA . MET A 1 79 ? 2.219 7.710 20.795 1.00 13.79 84 MET A CA 1
ATOM 559 C C . MET A 1 79 ? 1.333 8.523 19.828 1.00 13.05 84 MET A C 1
ATOM 560 O O . MET A 1 79 ? 1.752 9.508 19.253 1.00 13.76 84 MET A O 1
ATOM 565 N N . ALA A 1 80 ? 0.092 8.088 19.655 1.00 13.80 85 ALA A N 1
ATOM 566 C CA . ALA A 1 80 ? -0.820 8.802 18.751 1.00 13.38 85 ALA A CA 1
ATOM 567 C C . ALA A 1 80 ? -1.024 10.264 19.181 1.00 13.54 85 ALA A C 1
ATOM 568 O O . ALA A 1 80 ? -1.052 11.146 18.339 1.00 13.31 85 ALA A O 1
ATOM 570 N N . ALA A 1 81 ? -1.130 10.512 20.482 1.00 13.97 86 ALA A N 1
ATOM 571 C CA . ALA A 1 81 ? -1.295 11.862 21.038 1.00 14.80 86 ALA A CA 1
ATOM 572 C C . ALA A 1 81 ? -0.077 12.758 20.802 1.00 15.49 86 ALA A C 1
ATOM 573 O O . ALA A 1 81 ? -0.213 13.968 20.615 1.00 16.94 86 ALA A O 1
ATOM 575 N N . THR A 1 82 ? 1.114 12.163 20.748 1.00 15.77 87 THR A N 1
ATOM 576 C CA . THR A 1 82 ? 2.329 12.898 20.415 1.00 15.64 87 THR A CA 1
ATOM 577 C C . THR A 1 82 ? 2.444 13.164 18.935 1.00 16.93 87 THR A C 1
ATOM 578 O O . THR A 1 82 ? 3.353 13.874 18.508 1.00 17.94 87 THR A O 1
ATOM 582 N N . LEU A 1 83 ? 1.536 12.585 18.143 1.00 15.42 88 LEU A N 1
ATOM 583 C CA . LEU A 1 83 ? 1.544 12.782 16.714 1.00 15.82 88 LEU A CA 1
ATOM 584 C C . LEU A 1 83 ? 0.370 13.659 16.275 1.00 15.79 88 LEU A C 1
ATOM 585 O O . LEU A 1 83 ? 0.134 13.781 15.104 1.00 17.65 88 LEU A O 1
ATOM 590 N N . GLY A 1 84 ? -0.360 14.212 17.230 1.00 15.51 89 GLY A N 1
ATOM 591 C CA . GLY A 1 84 ? -1.386 15.233 16.956 1.00 15.51 89 GLY A CA 1
ATOM 592 C C . GLY A 1 84 ? -2.825 14.791 17.058 1.00 15.69 89 GLY A C 1
ATOM 593 O O . GLY A 1 84 ? -3.736 15.605 16.810 1.00 15.92 89 GLY A O 1
ATOM 594 N N . ALA A 1 85 ? -3.043 13.532 17.440 1.00 15.60 90 ALA A N 1
ATOM 595 C CA . ALA A 1 85 ? -4.376 12.978 17.553 1.00 15.84 90 ALA A CA 1
ATOM 596 C C . ALA A 1 85 ? -5.055 13.389 18.846 1.00 16.09 90 ALA A C 1
ATOM 597 O O . ALA A 1 85 ? -4.408 13.701 19.843 1.00 15.95 90 ALA A O 1
ATOM 599 N N . ASP A 1 86 ? -6.378 13.387 18.801 1.00 16.52 91 ASP A N 1
ATOM 600 C CA . ASP A 1 86 ? -7.214 13.518 19.984 1.00 16.62 91 ASP A CA 1
ATOM 601 C C . ASP A 1 86 ? -7.617 12.123 20.424 1.00 15.74 91 ASP A C 1
ATOM 602 O O . ASP A 1 86 ? -8.462 11.466 19.805 1.00 15.26 91 ASP A O 1
ATOM 607 N N . VAL A 1 87 ? -6.967 11.656 21.483 1.00 14.22 92 VAL A N 1
ATOM 608 C CA . VAL A 1 87 ? -6.990 10.265 21.847 1.00 15.37 92 VAL A CA 1
ATOM 609 C C . VAL A 1 87 ? -7.798 10.034 23.105 1.00 15.68 92 VAL A C 1
ATOM 610 O O . VAL A 1 87 ? -7.727 10.834 24.055 1.00 16.76 92 VAL A O 1
ATOM 614 N N . VAL A 1 88 ? -8.557 8.958 23.100 1.00 15.30 93 VAL A N 1
ATOM 615 C CA . VAL A 1 88 ? -9.105 8.383 24.305 1.00 16.52 93 VAL A CA 1
ATOM 616 C C . VAL A 1 88 ? -8.472 7.006 24.513 1.00 17.40 93 VAL A C 1
ATOM 617 O O . VAL A 1 88 ? -8.655 6.097 23.672 1.00 16.93 93 VAL A O 1
ATOM 621 N N . VAL A 1 89 ? -7.730 6.852 25.622 1.00 16.72 94 VAL A N 1
ATOM 622 C CA . VAL A 1 89 ? -7.159 5.545 25.995 1.00 16.51 94 VAL A CA 1
ATOM 623 C C . VAL A 1 89 ? -8.132 4.906 26.969 1.00 17.15 94 VAL A C 1
ATOM 624 O O . VAL A 1 89 ? -8.587 5.557 27.928 1.00 17.64 94 VAL A O 1
ATOM 628 N N . THR A 1 90 ? -8.485 3.658 26.702 1.00 17.54 95 THR A N 1
ATOM 629 C CA . THR A 1 90 ? -9.455 2.940 27.513 1.00 18.78 95 THR A CA 1
ATOM 630 C C . THR A 1 90 ? -8.966 1.554 27.913 1.00 20.05 95 THR A C 1
ATOM 631 O O . THR A 1 90 ? -8.154 0.917 27.223 1.00 19.29 95 THR A O 1
ATOM 635 N N . ASP A 1 91 ? -9.521 1.091 29.035 1.00 21.10 96 ASP A N 1
ATOM 636 C CA . ASP A 1 91 ? -9.235 -0.214 29.590 1.00 20.76 96 ASP A CA 1
ATOM 637 C C . ASP A 1 91 ? -10.213 -0.415 30.757 1.00 22.43 96 ASP A C 1
ATOM 638 O O . ASP A 1 91 ? -11.193 0.333 30.909 1.00 20.33 96 ASP A O 1
ATOM 643 N N . LEU A 1 92 ? -9.949 -1.430 31.569 1.00 23.31 97 LEU A N 1
ATOM 644 C CA . LEU A 1 92 ? -10.736 -1.690 32.774 1.00 24.38 97 LEU A CA 1
ATOM 645 C C . LEU A 1 92 ? -10.535 -0.610 33.834 1.00 24.09 97 LEU A C 1
ATOM 646 O O . LEU A 1 92 ? -9.541 0.105 33.843 1.00 22.85 97 LEU A O 1
ATOM 651 N N . GLU A 1 93 ? -11.492 -0.516 34.751 1.00 27.15 98 GLU A N 1
ATOM 652 C CA . GLU A 1 93 ? -11.365 0.346 35.934 1.00 29.28 98 GLU A CA 1
ATOM 653 C C . GLU A 1 93 ? -9.985 0.236 36.573 1.00 27.79 98 GLU A C 1
ATOM 654 O O . GLU A 1 93 ? -9.361 1.232 36.909 1.00 28.93 98 GLU A O 1
ATOM 660 N N . GLU A 1 94 ? -9.507 -0.994 36.700 1.00 29.73 99 GLU A N 1
ATOM 661 C CA . GLU A 1 94 ? -8.246 -1.315 37.378 1.00 30.10 99 GLU A CA 1
ATOM 662 C C . GLU A 1 94 ? -6.995 -0.669 36.773 1.00 28.87 99 GLU A C 1
ATOM 663 O O . GLU A 1 94 ? -5.987 -0.502 37.463 1.00 26.86 99 GLU A O 1
ATOM 669 N N . LEU A 1 95 ? -7.052 -0.297 35.491 1.00 26.08 100 LEU A N 1
ATOM 670 C CA . LEU A 1 95 ? -5.906 0.310 34.814 1.00 25.91 100 LEU A CA 1
ATOM 671 C C . LEU A 1 95 ? -5.971 1.832 34.723 1.00 23.32 100 LEU A C 1
ATOM 672 O O . LEU A 1 95 ? -5.062 2.428 34.180 1.00 22.86 100 LEU A O 1
ATOM 677 N N . GLN A 1 96 ? -7.032 2.462 35.231 1.00 24.46 101 GLN A N 1
ATOM 678 C CA . GLN A 1 96 ? -7.214 3.905 35.050 1.00 24.22 101 GLN A CA 1
ATOM 679 C C . GLN A 1 96 ? -6.119 4.724 35.724 1.00 24.75 101 GLN A C 1
ATOM 680 O O . GLN A 1 96 ? -5.649 5.720 35.164 1.00 23.03 101 GLN A O 1
ATOM 686 N N . ASP A 1 97 ? -5.699 4.299 36.920 1.00 26.17 102 ASP A N 1
ATOM 687 C CA . ASP A 1 97 ? -4.663 5.021 37.650 1.00 27.04 102 ASP A CA 1
ATOM 688 C C . ASP A 1 97 ? -3.352 5.007 36.881 1.00 24.71 102 ASP A C 1
ATOM 689 O O . ASP A 1 97 ? -2.639 6.032 36.826 1.00 24.35 102 ASP A O 1
ATOM 694 N N . LEU A 1 98 ? -3.031 3.854 36.285 1.00 22.42 103 LEU A N 1
ATOM 695 C CA . LEU A 1 98 ? -1.797 3.710 35.510 1.00 20.95 103 LEU A CA 1
ATOM 696 C C . LEU A 1 98 ? -1.850 4.582 34.249 1.00 20.05 103 LEU A C 1
ATOM 697 O O . LEU A 1 98 ? -0.876 5.220 33.890 1.00 21.83 103 LEU A O 1
ATOM 702 N N . LEU A 1 99 ? -2.993 4.585 33.583 1.00 20.28 104 LEU A N 1
ATOM 703 C CA . LEU A 1 99 ? -3.168 5.403 32.368 1.00 19.59 104 LEU A CA 1
ATOM 704 C C . LEU A 1 99 ? -2.986 6.886 32.665 1.00 20.03 104 LEU A C 1
ATOM 705 O O . LEU A 1 99 ? -2.269 7.606 31.958 1.00 19.66 104 LEU A O 1
ATOM 710 N N . LYS A 1 100 ? -3.605 7.332 33.743 1.00 21.03 105 LYS A N 1
ATOM 711 C CA . LYS A 1 100 ? -3.476 8.730 34.159 1.00 21.23 105 LYS A CA 1
ATOM 712 C C . LYS A 1 100 ? -2.047 9.091 34.552 1.00 20.52 105 LYS A C 1
ATOM 713 O O . LYS A 1 100 ? -1.574 10.186 34.225 1.00 20.61 105 LYS A O 1
ATOM 719 N N . MET A 1 101 ? -1.339 8.170 35.204 1.00 20.12 106 MET A N 1
ATOM 720 C CA . MET A 1 101 ? 0.054 8.404 35.535 1.00 21.77 106 MET A CA 1
ATOM 721 C C . MET A 1 101 ? 0.862 8.574 34.282 1.00 19.76 106 MET A C 1
ATOM 722 O O . MET A 1 101 ? 1.696 9.465 34.189 1.00 19.63 106 MET A O 1
ATOM 727 N N . ASN A 1 102 ? 0.622 7.713 33.292 1.00 17.49 107 ASN A N 1
ATOM 728 C CA . ASN A 1 102 ? 1.419 7.771 32.080 1.00 17.01 107 ASN A CA 1
ATOM 729 C C . ASN A 1 102 ? 1.112 9.000 31.218 1.00 16.00 107 ASN A C 1
ATOM 730 O O . ASN A 1 102 ? 2.010 9.518 30.543 1.00 15.99 107 ASN A O 1
ATOM 735 N N . ILE A 1 103 ? -0.113 9.488 31.294 1.00 16.56 108 ILE A N 1
ATOM 736 C CA . ILE A 1 103 ? -0.467 10.787 30.649 1.00 17.32 108 ILE A CA 1
ATOM 737 C C . ILE A 1 103 ? 0.387 11.886 31.293 1.00 18.59 108 ILE A C 1
ATOM 738 O O . ILE A 1 103 ? 1.074 12.666 30.603 1.00 19.17 108 ILE A O 1
ATOM 743 N N . ASN A 1 104 ? 0.412 11.880 32.625 1.00 19.40 109 ASN A N 1
ATOM 744 C CA . ASN A 1 104 ? 1.191 12.885 33.368 1.00 20.12 109 ASN A CA 1
ATOM 745 C C . ASN A 1 104 ? 2.698 12.803 33.198 1.00 20.66 109 ASN A C 1
ATOM 746 O O . ASN A 1 104 ? 3.391 13.801 33.353 1.00 22.13 109 ASN A O 1
ATOM 751 N N . MET A 1 105 ? 3.217 11.615 32.917 1.00 20.47 110 MET A N 1
ATOM 752 C CA . MET A 1 105 ? 4.633 11.460 32.639 1.00 21.61 110 MET A CA 1
ATOM 753 C C . MET A 1 105 ? 5.027 11.927 31.240 1.00 21.11 110 MET A C 1
ATOM 754 O O . MET A 1 105 ? 6.216 12.133 30.949 1.00 20.61 110 MET A O 1
ATOM 759 N N . ASN A 1 106 ? 4.047 12.077 30.348 1.00 21.00 111 ASN A N 1
ATOM 760 C CA . ASN A 1 106 ? 4.344 12.359 28.949 1.00 20.17 111 ASN A CA 1
ATOM 761 C C . ASN A 1 106 ? 3.644 13.614 28.431 1.00 20.96 111 ASN A C 1
ATOM 762 O O . ASN A 1 106 ? 3.565 13.842 27.231 1.00 19.32 111 ASN A O 1
ATOM 767 N N . LYS A 1 107 ? 3.190 14.452 29.364 1.00 21.40 112 LYS A N 1
ATOM 768 C CA . LYS A 1 107 ? 2.357 15.629 29.069 1.00 22.66 112 LYS A CA 1
ATOM 769 C C . LYS A 1 107 ? 3.029 16.570 28.078 1.00 21.15 112 LYS A C 1
ATOM 770 O O . LYS A 1 107 ? 2.394 17.170 27.213 1.00 21.96 112 LYS A O 1
ATOM 776 N N . HIS A 1 108 ? 4.332 16.716 28.222 1.00 21.58 113 HIS A N 1
ATOM 777 C CA . HIS A 1 108 ? 5.120 17.599 27.376 1.00 20.53 113 HIS A CA 1
ATOM 778 C C . HIS A 1 108 ? 5.285 17.164 25.943 1.00 21.15 113 HIS A C 1
ATOM 779 O O . HIS A 1 108 ? 5.714 17.973 25.108 1.00 21.21 113 HIS A O 1
ATOM 786 N N . LEU A 1 109 ? 4.973 15.903 25.649 1.00 20.64 114 LEU A N 1
ATOM 787 C CA . LEU A 1 109 ? 5.124 15.384 24.291 1.00 19.98 114 LEU A CA 1
ATOM 788 C C . LEU A 1 109 ? 3.812 15.342 23.516 1.00 18.92 114 LEU A C 1
ATOM 789 O O . LEU A 1 109 ? 3.844 15.177 22.302 1.00 18.75 114 LEU A O 1
ATOM 794 N N . VAL A 1 110 ? 2.695 15.509 24.217 1.00 18.61 115 VAL A N 1
ATOM 795 C CA . VAL A 1 110 ? 1.374 15.474 23.603 1.00 18.35 115 VAL A CA 1
ATOM 796 C C . VAL A 1 110 ? 1.154 16.732 22.769 1.00 19.41 115 VAL A C 1
ATOM 797 O O . VAL A 1 110 ? 1.289 17.853 23.272 1.00 20.05 115 VAL A O 1
ATOM 801 N N . THR A 1 111 ? 0.869 16.543 21.492 1.00 18.64 116 THR A N 1
ATOM 802 C CA . THR A 1 111 ? 0.567 17.679 20.595 1.00 18.35 116 THR A CA 1
ATOM 803 C C . THR A 1 111 ? -0.909 17.754 20.231 1.00 18.20 116 THR A C 1
ATOM 804 O O . THR A 1 111 ? -1.394 18.784 19.716 1.00 18.48 116 THR A O 1
ATOM 808 N N . GLY A 1 112 ? -1.627 16.661 20.435 1.00 17.52 117 GLY A N 1
ATOM 809 C CA . GLY A 1 112 ? -3.063 16.639 20.278 1.00 18.20 117 GLY A CA 1
ATOM 810 C C . GLY A 1 112 ? -3.707 16.701 21.636 1.00 18.72 117 GLY A C 1
ATOM 811 O O . GLY A 1 112 ? -3.583 17.713 22.338 1.00 20.54 117 GLY A O 1
ATOM 812 N N . SER A 1 113 ? -4.382 15.630 22.027 1.00 18.97 118 SER A N 1
ATOM 813 C CA . SER A 1 113 ? -4.947 15.511 23.364 1.00 19.34 118 SER A CA 1
ATOM 814 C C . SER A 1 113 ? -5.051 14.058 23.778 1.00 19.51 118 SER A C 1
ATOM 815 O O . SER A 1 113 ? -5.083 13.152 22.938 1.00 17.24 118 SER A O 1
ATOM 818 N N . VAL A 1 114 ? -5.109 13.823 25.077 1.00 19.03 119 VAL A N 1
ATOM 819 C CA . VAL A 1 114 ? -5.330 12.480 25.558 1.00 19.92 119 VAL A CA 1
ATOM 820 C C . VAL A 1 114 ? -6.087 12.500 26.868 1.00 20.37 119 VAL A C 1
ATOM 821 O O . VAL A 1 114 ? -5.847 13.370 27.737 1.00 20.68 119 VAL A O 1
ATOM 825 N N . GLN A 1 115 ? -7.012 11.565 26.992 1.00 20.48 120 GLN A N 1
ATOM 826 C CA . GLN A 1 115 ? -7.717 11.317 28.239 1.00 22.77 120 GLN A CA 1
ATOM 827 C C . GLN A 1 115 ? -7.965 9.827 28.396 1.00 22.78 120 GLN A C 1
ATOM 828 O O . GLN A 1 115 ? -8.048 9.105 27.396 1.00 19.44 120 GLN A O 1
ATOM 834 N N . ALA A 1 116 ? -8.042 9.382 29.654 1.00 21.46 121 ALA A N 1
ATOM 835 C CA . ALA A 1 116 ? -8.328 8.000 30.001 1.00 22.28 121 ALA A CA 1
ATOM 836 C C . ALA A 1 116 ? -9.807 7.828 30.318 1.00 22.50 121 ALA A C 1
ATOM 837 O O . ALA A 1 116 ? -1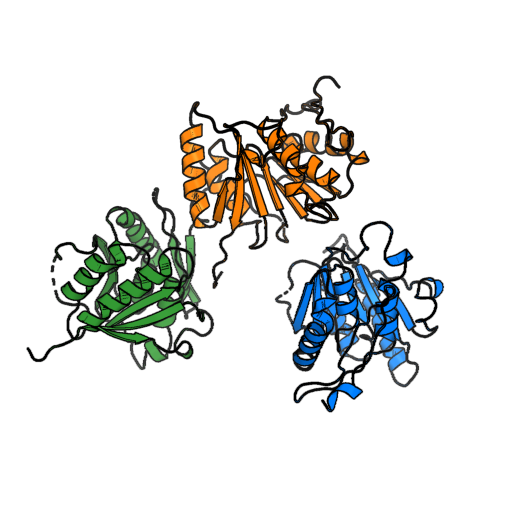0.380 8.694 30.977 1.00 24.88 121 ALA A O 1
ATOM 839 N N . LYS A 1 117 ? -10.413 6.744 29.832 1.00 21.35 122 LYS A N 1
ATOM 840 C CA . LYS A 1 117 ? -11.763 6.316 30.239 1.00 22.87 122 LYS A CA 1
ATOM 841 C C . LYS A 1 117 ? -11.880 4.820 30.445 1.00 23.53 122 LYS A C 1
ATOM 842 O O . LYS A 1 117 ? -11.083 4.020 29.922 1.00 22.00 122 LYS A O 1
ATOM 847 N N . VAL A 1 118 ? -12.905 4.427 31.201 1.00 24.52 123 VAL A N 1
ATOM 848 C CA . VAL A 1 118 ? -13.189 3.021 31.402 1.00 25.25 123 VAL A CA 1
ATOM 849 C C . VAL A 1 118 ? -14.015 2.561 30.217 1.00 25.39 123 VAL A C 1
ATOM 850 O O . VAL A 1 118 ? -14.973 3.214 29.833 1.00 25.69 123 VAL A O 1
ATOM 854 N N . LEU A 1 119 ? -13.621 1.448 29.615 1.00 25.01 124 LEU A N 1
ATOM 855 C CA . LEU A 1 119 ? -14.451 0.819 28.598 1.00 24.90 124 LEU A CA 1
ATOM 856 C C . LEU A 1 119 ? -14.243 -0.677 28.707 1.00 25.50 124 LEU A C 1
ATOM 857 O O . LEU A 1 119 ? -13.213 -1.213 28.267 1.00 24.93 124 LEU A O 1
ATOM 862 N N . LYS A 1 120 ? -15.199 -1.350 29.342 1.00 24.87 125 LYS A N 1
ATOM 863 C CA . LYS A 1 120 ? -15.152 -2.794 29.480 1.00 25.94 125 LYS A CA 1
ATOM 864 C C . LYS A 1 120 ? -15.839 -3.392 28.270 1.00 25.56 125 LYS A C 1
ATOM 865 O O . LYS A 1 120 ? -16.952 -2.986 27.933 1.00 27.16 125 LYS A O 1
ATOM 871 N N . TRP A 1 121 ? -15.167 -4.333 27.610 1.00 27.09 126 TRP A N 1
ATOM 872 C CA . TRP A 1 121 ? -15.628 -4.820 26.309 1.00 27.09 126 TRP A CA 1
ATOM 873 C C . TRP A 1 121 ? -16.971 -5.485 26.478 1.00 28.98 126 TRP A C 1
ATOM 874 O O . TRP A 1 121 ? -17.174 -6.234 27.426 1.00 28.39 126 TRP A O 1
ATOM 885 N N . GLY A 1 122 ? -17.890 -5.180 25.569 1.00 32.61 127 GLY A N 1
ATOM 886 C CA . GLY A 1 122 ? -19.215 -5.793 25.570 1.00 36.37 127 GLY A CA 1
ATOM 887 C C . GLY A 1 122 ? -20.277 -5.020 26.330 1.00 38.16 127 GLY A C 1
ATOM 888 O O . GLY A 1 122 ? -21.462 -5.237 26.105 1.00 38.30 127 GLY A O 1
ATOM 889 N N . GLU A 1 123 ? -19.866 -4.120 27.224 1.00 41.83 128 GLU A N 1
ATOM 890 C CA . GLU A 1 123 ? -20.817 -3.360 28.044 1.00 45.63 128 GLU A CA 1
ATOM 891 C C . GLU A 1 123 ? -21.400 -2.204 27.235 1.00 47.13 128 GLU A C 1
ATOM 892 O O . GLU A 1 123 ? -20.829 -1.808 26.225 1.00 46.69 128 GLU A O 1
ATOM 898 N N . GLU A 1 124 ? -22.537 -1.666 27.676 1.00 50.56 129 GLU A N 1
ATOM 899 C CA . GLU A 1 124 ? -23.173 -0.535 26.992 1.00 52.64 129 GLU A CA 1
ATOM 900 C C . GLU A 1 124 ? -22.253 0.693 26.937 1.00 55.35 129 GLU A C 1
ATOM 901 O O . GLU A 1 124 ? -21.529 0.980 27.888 1.00 56.29 129 GLU A O 1
ATOM 903 N N . ILE A 1 125 ? -22.295 1.413 25.818 1.00 59.13 130 ILE A N 1
ATOM 904 C CA . ILE A 1 125 ? -21.468 2.604 25.611 1.00 63.75 130 ILE A CA 1
ATOM 905 C C . ILE A 1 125 ? -22.228 3.865 26.035 1.00 64.65 130 ILE A C 1
ATOM 906 O O . ILE A 1 125 ? -23.456 3.899 25.967 1.00 66.68 130 ILE A O 1
ATOM 911 N N . GLU A 1 126 ? -21.485 4.888 26.468 1.00 64.38 131 GLU A N 1
ATOM 912 C CA . GLU A 1 126 ? -22.052 6.151 26.966 1.00 63.44 131 GLU A CA 1
ATOM 913 C C . GLU A 1 126 ? -23.176 6.689 26.084 1.00 62.57 131 GLU A C 1
ATOM 914 O O . GLU A 1 126 ? -22.939 7.124 24.959 1.00 63.23 131 GLU A O 1
ATOM 916 N N . PHE A 1 128 ? -19.283 7.643 24.330 1.00 73.76 133 PHE A N 1
ATOM 917 C CA . PHE A 1 128 ? -18.580 7.640 23.047 1.00 73.78 133 PHE A CA 1
ATOM 918 C C . PHE A 1 128 ? -19.553 7.456 21.867 1.00 72.90 133 PHE A C 1
ATOM 919 O O . PHE A 1 128 ? -19.486 6.451 21.153 1.00 69.90 133 PHE A O 1
ATOM 921 N N . PRO A 1 129 ? -20.451 8.440 21.647 1.00 72.81 134 PRO A N 1
ATOM 922 C CA . PRO A 1 129 ? -21.477 8.306 20.603 1.00 69.94 134 PRO A CA 1
ATOM 923 C C . PRO A 1 129 ? -20.962 8.517 19.173 1.00 64.89 134 PRO A C 1
ATOM 924 O O . PRO A 1 129 ? -21.347 7.774 18.268 1.00 68.11 134 PRO A O 1
ATOM 928 N N . SER A 1 130 ? -20.111 9.519 18.968 1.00 57.84 135 SER A N 1
ATOM 929 C CA . SER A 1 130 ? -19.603 9.824 17.628 1.00 50.11 135 SER A CA 1
ATOM 930 C C . SER A 1 130 ? -18.451 8.883 17.250 1.00 42.70 135 SER A C 1
ATOM 931 O O . SER A 1 130 ? -17.537 8.673 18.053 1.00 39.62 135 SER A O 1
ATOM 934 N N . PRO A 1 131 ? -18.485 8.319 16.023 1.00 35.22 136 PRO A N 1
ATOM 935 C CA . PRO A 1 131 ? -17.497 7.293 15.677 1.00 30.50 136 PRO A CA 1
ATOM 936 C C . PRO A 1 131 ? -16.108 7.878 15.443 1.00 26.16 136 PRO A C 1
ATOM 937 O O . PRO A 1 131 ? -15.970 8.868 14.740 1.00 23.14 136 PRO A O 1
ATOM 941 N N . PRO A 1 132 ? -15.075 7.254 16.031 1.00 21.61 137 PRO A N 1
ATOM 942 C CA . PRO A 1 132 ? -13.730 7.777 15.868 1.00 20.04 137 PRO A CA 1
ATOM 943 C C . PRO A 1 132 ? -13.157 7.566 14.467 1.00 18.00 137 PRO A C 1
ATOM 944 O O . PRO A 1 132 ? -13.607 6.689 13.738 1.00 17.01 137 PRO A O 1
ATOM 948 N N . ASP A 1 133 ? -12.159 8.360 14.108 1.00 16.04 138 ASP A N 1
ATOM 949 C CA . ASP A 1 133 ? -11.456 8.185 12.837 1.00 15.99 138 ASP A CA 1
ATOM 950 C C . ASP A 1 133 ? -10.633 6.882 12.829 1.00 15.06 138 ASP A C 1
ATOM 951 O O . ASP A 1 133 ? -10.456 6.219 11.774 1.00 15.85 138 ASP A O 1
ATOM 956 N N . PHE A 1 134 ? -10.069 6.556 13.992 1.00 14.14 139 PHE A N 1
ATOM 957 C CA . PHE A 1 134 ? -9.234 5.367 14.185 1.00 13.74 139 PHE A CA 1
ATOM 958 C C . PHE A 1 134 ? -9.590 4.667 15.479 1.00 13.94 139 PHE A C 1
ATOM 959 O O . PHE A 1 134 ? -9.851 5.318 16.500 1.00 14.58 139 PHE A O 1
ATOM 967 N N . ILE A 1 135 ? -9.540 3.344 15.458 1.00 13.57 140 ILE A N 1
ATOM 968 C CA . ILE A 1 135 ? -9.518 2.546 16.664 1.00 13.89 140 ILE A CA 1
ATOM 969 C C . ILE A 1 135 ? -8.223 1.757 16.611 1.00 14.77 140 ILE A C 1
ATOM 970 O O . ILE A 1 135 ? -7.909 1.187 15.566 1.00 15.70 140 ILE A O 1
ATOM 975 N N . LEU A 1 136 ? -7.461 1.760 17.708 1.00 13.98 141 LEU A N 1
ATOM 976 C CA . LEU A 1 136 ? -6.172 1.073 17.757 1.00 14.62 141 LEU A CA 1
ATOM 977 C C . LEU A 1 136 ? -6.226 0.009 18.819 1.00 15.71 141 LEU A C 1
ATOM 978 O O . LEU A 1 136 ? -6.778 0.235 19.902 1.00 15.75 141 LEU A O 1
ATOM 983 N N . MET A 1 137 ? -5.654 -1.152 18.526 1.00 15.90 142 MET A N 1
ATOM 984 C CA . MET A 1 137 ? -5.610 -2.246 19.485 1.00 18.15 142 MET A CA 1
ATOM 985 C C . MET A 1 137 ? -4.268 -2.930 19.363 1.00 17.82 142 MET A C 1
ATOM 986 O O . MET A 1 137 ? -3.825 -3.230 18.245 1.00 17.61 142 MET A O 1
ATOM 991 N N . ALA A 1 138 ? -3.640 -3.182 20.506 1.00 16.78 143 ALA A N 1
ATOM 992 C CA . ALA A 1 138 ? -2.383 -3.933 20.577 1.00 16.49 143 ALA A CA 1
ATOM 993 C C . ALA A 1 138 ? -2.534 -5.088 21.568 1.00 17.59 143 ALA A C 1
ATOM 994 O O . ALA A 1 138 ? -2.910 -4.879 22.722 1.00 16.68 143 ALA A O 1
ATOM 996 N N . ASP A 1 139 ? -2.248 -6.302 21.095 1.00 17.34 144 ASP A N 1
ATOM 997 C CA . ASP A 1 139 ? -2.353 -7.545 21.867 1.00 19.32 144 ASP A CA 1
ATOM 998 C C . ASP A 1 139 ? -3.672 -7.712 22.612 1.00 20.84 144 ASP A C 1
ATOM 999 O O . ASP A 1 139 ? -3.689 -8.110 23.770 1.00 21.56 144 ASP A O 1
ATOM 1004 N N . CYS A 1 140 ? -4.786 -7.456 21.928 1.00 21.12 145 CYS A N 1
ATOM 1005 C CA . CYS A 1 140 ? -6.106 -7.621 22.537 1.00 22.87 145 CYS A CA 1
ATOM 1006 C C . CYS A 1 140 ? -6.812 -8.938 22.171 1.00 24.39 145 CYS A C 1
ATOM 1007 O O . CYS A 1 140 ? -7.996 -9.098 22.469 1.00 28.37 145 CYS A O 1
ATOM 1010 N N A ILE A 1 141 ? -6.089 -9.844 21.527 0.50 24.37 146 ILE A N 1
ATOM 1011 N N B ILE A 1 141 ? -6.092 -9.900 21.596 0.50 24.87 146 ILE A N 1
ATOM 1012 C CA A ILE A 1 141 ? -6.664 -11.087 21.065 0.50 25.59 146 ILE A CA 1
ATOM 1013 C CA B ILE A 1 141 ? -6.736 -11.022 20.896 0.50 26.48 146 ILE A CA 1
ATOM 1014 C C A ILE A 1 141 ? -5.935 -12.219 21.761 0.50 26.59 146 ILE A C 1
ATOM 1015 C C B ILE A 1 141 ? -6.946 -12.337 21.661 0.50 27.58 146 ILE A C 1
ATOM 1016 O O A ILE A 1 141 ? -4.901 -12.700 21.303 0.50 25.35 146 ILE A O 1
ATOM 1017 O O B ILE A 1 141 ? -7.798 -13.136 21.266 0.50 27.34 146 ILE A O 1
ATOM 1026 N N A TYR A 1 142 ? -6.464 -12.608 22.909 0.50 28.11 147 TYR A N 1
ATOM 1027 N N B TYR A 1 142 ? -6.200 -12.570 22.738 0.50 27.86 147 TYR A N 1
ATOM 1028 C CA A TYR A 1 142 ? -5.839 -13.667 23.680 0.50 30.08 147 TYR A CA 1
ATOM 1029 C CA B TYR A 1 142 ? -6.061 -13.937 23.272 0.50 28.76 147 TYR A CA 1
ATOM 1030 C C A TYR A 1 142 ? -6.775 -14.451 24.597 0.50 33.13 147 TYR A C 1
ATOM 1031 C C B TYR A 1 142 ? -6.750 -14.312 24.598 0.50 32.20 147 TYR A C 1
ATOM 1032 O O A TYR A 1 142 ? -6.323 -15.418 25.220 0.50 34.92 147 TYR A O 1
ATOM 1033 O O B TYR A 1 142 ? -6.087 -14.781 25.524 0.50 33.70 147 TYR A O 1
ATOM 1050 N N . TYR A 1 143 ? -8.058 -14.087 24.684 1.00 36.43 148 TYR A N 1
ATOM 1051 C CA . TYR A 1 143 ? -8.978 -14.876 25.559 1.00 41.05 148 TYR A CA 1
ATOM 1052 C C . TYR A 1 143 ? -10.468 -14.649 25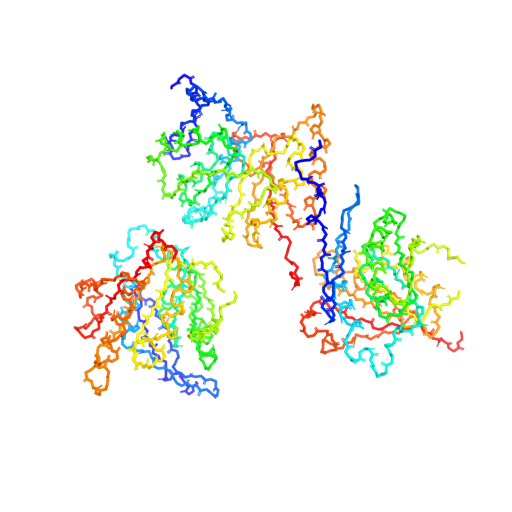.245 1.00 42.43 148 TYR A C 1
ATOM 1053 O O . TYR A 1 143 ? -10.793 -13.807 24.415 1.00 41.95 148 TYR A O 1
ATOM 1062 N N . GLU A 1 144 ? -11.353 -15.417 25.899 1.00 43.55 149 GLU A N 1
ATOM 1063 C CA . GLU A 1 144 ? -12.821 -15.360 25.672 1.00 43.53 149 GLU A CA 1
ATOM 1064 C C . GLU A 1 144 ? -13.403 -13.955 25.423 1.00 44.28 149 GLU A C 1
ATOM 1065 O O . GLU A 1 144 ? -14.163 -13.754 24.479 1.00 46.99 149 GLU A O 1
ATOM 1067 N N . GLU A 1 145 ? -13.063 -12.992 26.275 1.00 40.82 150 GLU A N 1
ATOM 1068 C CA . GLU A 1 145 ? -13.541 -11.610 26.099 1.00 40.38 150 GLU A CA 1
ATOM 1069 C C . GLU A 1 145 ? -13.078 -10.974 24.778 1.00 39.25 150 GLU A C 1
ATOM 1070 O O . GLU A 1 145 ? -13.790 -10.138 24.214 1.00 32.35 150 GLU A O 1
ATOM 1076 N N . SER A 1 146 ? -11.897 -11.377 24.290 1.00 39.91 151 SER A N 1
ATOM 1077 C CA . SER A 1 146 ? -11.359 -10.883 23.005 1.00 39.30 151 SER A CA 1
ATOM 1078 C C . SER A 1 146 ? -12.218 -11.309 21.829 1.00 41.49 151 SER A C 1
ATOM 1079 O O . SER A 1 146 ? -11.996 -10.861 20.699 1.00 43.06 151 SER A O 1
ATOM 1082 N N . LEU A 1 147 ? -13.167 -12.205 22.079 1.00 41.40 152 LEU A N 1
ATOM 1083 C CA . LEU A 1 147 ? -14.045 -12.662 21.033 1.00 40.47 152 LEU A CA 1
ATOM 1084 C C . LEU A 1 147 ? -15.322 -11.831 21.098 1.00 37.44 152 LEU A C 1
ATOM 1085 O O . LEU A 1 147 ? -15.287 -10.630 20.829 1.00 32.92 152 LEU A O 1
ATOM 1090 N N . GLU A 1 148 ? -16.440 -12.441 21.474 1.00 33.85 153 GLU A N 1
ATOM 1091 C CA . GLU A 1 148 ? -17.725 -11.802 21.259 1.00 32.25 153 GLU A CA 1
ATOM 1092 C C . GLU A 1 148 ? -17.869 -10.412 21.886 1.00 28.79 153 GLU A C 1
ATOM 1093 O O . GLU A 1 148 ? -18.291 -9.488 21.192 1.00 28.25 153 GLU A O 1
ATOM 1099 N N . PRO A 1 149 ? -17.500 -10.245 23.170 1.00 26.59 154 PRO A N 1
ATOM 1100 C CA . PRO A 1 149 ? -17.572 -8.894 23.754 1.00 25.79 154 PRO A CA 1
ATOM 1101 C C . PRO A 1 149 ? -16.689 -7.839 23.077 1.00 23.01 154 PRO A C 1
ATOM 1102 O O . PRO A 1 149 ? -17.153 -6.735 22.856 1.00 20.96 154 PRO A O 1
ATOM 1106 N N . LEU A 1 150 ? -15.440 -8.169 22.760 1.00 22.69 155 LEU A N 1
ATOM 1107 C CA . LEU A 1 150 ? -14.581 -7.232 22.018 1.00 21.21 155 LEU A CA 1
ATOM 1108 C C . LEU A 1 150 ? -15.190 -6.908 20.667 1.00 22.12 155 LEU A C 1
ATOM 1109 O O . LEU A 1 150 ? -15.276 -5.748 20.268 1.00 20.20 155 LEU A O 1
ATOM 1114 N N . LEU A 1 151 ? -15.646 -7.933 19.954 1.00 23.04 156 LEU A N 1
ATOM 1115 C CA . LEU A 1 151 ? -16.264 -7.705 18.643 1.00 24.72 156 LEU A CA 1
ATOM 1116 C C . LEU A 1 151 ? -17.536 -6.866 18.698 1.00 24.36 156 LEU A C 1
ATOM 1117 O O . LEU A 1 151 ? -17.775 -6.071 17.805 1.00 24.19 156 LEU A O 1
ATOM 1122 N N . LYS A 1 152 ? -18.352 -7.046 19.732 1.00 25.28 157 LYS A N 1
ATOM 1123 C CA . LYS A 1 152 ? -19.532 -6.202 19.928 1.00 25.66 157 LYS A CA 1
ATOM 1124 C C . LYS A 1 152 ? -19.147 -4.739 20.142 1.00 24.35 157 LYS A C 1
ATOM 1125 O O . LYS A 1 152 ? -19.767 -3.826 19.598 1.00 24.84 157 LYS A O 1
ATOM 1131 N N . THR A 1 153 ? -18.127 -4.512 20.957 1.00 23.65 158 THR A N 1
ATOM 1132 C CA . THR A 1 153 ? -17.657 -3.161 21.200 1.00 24.16 158 THR A CA 1
ATOM 1133 C C . THR A 1 153 ? -17.171 -2.539 19.892 1.00 22.86 158 THR A C 1
ATOM 1134 O O . THR A 1 153 ? -17.517 -1.411 19.592 1.00 20.79 158 THR A O 1
ATOM 1138 N N . LEU A 1 154 ? -16.397 -3.289 19.107 1.00 22.81 159 LEU A N 1
ATOM 1139 C CA . LEU A 1 154 ? -15.896 -2.767 17.850 1.00 22.35 159 LEU A CA 1
ATOM 1140 C C . LEU A 1 154 ? -17.033 -2.376 16.906 1.00 22.98 159 LEU A C 1
ATOM 1141 O O . LEU A 1 154 ? -16.955 -1.358 16.218 1.00 21.50 159 LEU A O 1
ATOM 1146 N N . LYS A 1 155 ? -18.066 -3.214 16.847 1.00 23.74 160 LYS A N 1
ATOM 1147 C CA . LYS A 1 155 ? -19.204 -2.976 15.958 1.00 25.38 160 LYS A CA 1
ATOM 1148 C C . LYS A 1 155 ? -19.994 -1.770 16.415 1.00 25.67 160 LYS A C 1
ATOM 1149 O O . LYS A 1 155 ? -20.404 -0.954 15.605 1.00 24.83 160 LYS A O 1
ATOM 1154 N N . ASP A 1 156 ? -20.188 -1.641 17.720 1.00 27.53 161 ASP A N 1
ATOM 1155 C CA . ASP A 1 156 ? -21.021 -0.566 18.244 1.00 30.26 161 ASP A CA 1
ATOM 1156 C C . ASP A 1 156 ? -20.355 0.795 18.132 1.00 30.32 161 ASP A C 1
ATOM 1157 O O . ASP A 1 156 ? -21.034 1.787 17.901 1.00 31.30 161 ASP A O 1
ATOM 1162 N N . ILE A 1 157 ? -19.027 0.833 18.247 1.00 28.07 162 ILE A N 1
ATOM 1163 C CA A ILE A 1 157 ? -18.274 2.090 18.286 0.50 28.70 162 ILE A CA 1
ATOM 1164 C CA B ILE A 1 157 ? -18.315 2.109 18.281 0.50 28.59 162 ILE A CA 1
ATOM 1165 C C . ILE A 1 157 ? -17.879 2.574 16.896 1.00 27.03 162 ILE A C 1
ATOM 1166 O O . ILE A 1 157 ? -17.929 3.766 16.608 1.00 29.19 162 ILE A O 1
ATOM 1175 N N . SER A 1 158 ? -17.466 1.646 16.041 1.00 25.23 163 SER A N 1
ATOM 1176 C CA . SER A 1 158 ? -16.954 2.022 14.730 1.00 23.84 163 SER A CA 1
ATOM 1177 C C . SER A 1 158 ? -18.046 2.519 13.782 1.00 23.41 163 SER A C 1
ATOM 1178 O O . SER A 1 158 ? -19.173 2.041 13.819 1.00 23.90 163 SER A O 1
ATOM 1181 N N . GLY A 1 159 ? -17.679 3.488 12.953 1.00 22.67 164 GLY A N 1
ATOM 1182 C CA . GLY A 1 159 ? -18.471 3.918 11.814 1.00 22.76 164 GLY A CA 1
ATOM 1183 C C . GLY A 1 159 ? -17.905 3.279 10.563 1.00 23.47 164 GLY A C 1
ATOM 1184 O O . GLY A 1 159 ? -16.903 2.540 10.619 1.00 19.78 164 GLY A O 1
ATOM 1185 N N . PHE A 1 160 ? -18.540 3.539 9.427 1.00 24.45 165 PHE A N 1
ATOM 1186 C CA . PHE A 1 160 ? -18.095 2.933 8.176 1.00 25.68 165 PHE A CA 1
ATOM 1187 C C . PHE A 1 160 ? -16.815 3.554 7.636 1.00 25.04 165 PHE A C 1
ATOM 1188 O O . PHE A 1 160 ? -16.191 2.969 6.764 1.00 26.58 165 PHE A O 1
ATOM 1196 N N . GLU A 1 161 ? -16.423 4.718 8.168 1.00 25.49 166 GLU A N 1
ATOM 1197 C CA . GLU A 1 161 ? -15.169 5.376 7.820 1.00 26.69 166 GLU A CA 1
ATOM 1198 C C . GLU A 1 161 ? -14.082 5.159 8.878 1.00 23.39 166 GLU A C 1
ATOM 1199 O O . GLU A 1 161 ? -12.984 5.638 8.714 1.00 22.63 166 GLU A O 1
ATOM 1205 N N . THR A 1 162 ? -14.397 4.470 9.964 1.00 21.24 167 THR A N 1
ATOM 1206 C CA . THR A 1 162 ? -13.397 4.229 11.014 1.00 18.28 167 THR A CA 1
ATOM 1207 C C . THR A 1 162 ? -12.315 3.301 10.473 1.00 17.43 167 THR A C 1
ATOM 1208 O O . THR A 1 162 ? -12.621 2.249 9.887 1.00 17.53 167 THR A O 1
ATOM 1212 N N . CYS A 1 163 ? -11.064 3.717 10.632 1.00 16.62 168 CYS A N 1
ATOM 1213 C CA . CYS A 1 163 ? -9.918 2.872 10.340 1.00 16.82 168 CYS A CA 1
ATOM 1214 C C . CYS A 1 163 ? -9.498 2.148 11.620 1.00 16.12 168 CYS A C 1
ATOM 1215 O O . CYS A 1 163 ? -9.028 2.774 12.569 1.00 16.29 168 CYS A O 1
ATOM 1218 N N . ILE A 1 164 ? -9.691 0.843 11.661 1.00 15.19 169 ILE A N 1
ATOM 1219 C CA . ILE A 1 164 ? -9.350 0.036 12.833 1.00 14.93 169 ILE A CA 1
ATOM 1220 C C . ILE A 1 164 ? -8.011 -0.641 12.569 1.00 15.85 169 ILE A C 1
ATOM 1221 O O . ILE A 1 164 ? -7.842 -1.276 11.524 1.00 15.25 169 ILE A O 1
ATOM 1226 N N . ILE A 1 165 ? -7.045 -0.472 13.475 1.00 14.22 170 ILE A N 1
ATOM 1227 C CA . ILE A 1 165 ? -5.738 -1.104 13.299 1.00 14.58 170 ILE A CA 1
ATOM 1228 C C . ILE A 1 165 ? -5.471 -1.986 14.505 1.00 16.33 170 ILE A C 1
ATOM 1229 O O . ILE A 1 165 ? -5.496 -1.526 15.661 1.00 16.24 170 ILE A O 1
ATOM 1234 N N . CYS A 1 166 ? -5.242 -3.265 14.230 1.00 16.57 171 CYS A N 1
ATOM 1235 C CA . CYS A 1 166 ? -5.128 -4.279 15.256 1.00 17.79 171 CYS A CA 1
ATOM 1236 C C . CYS A 1 166 ? -3.743 -4.883 15.140 1.00 17.75 171 CYS A C 1
ATOM 1237 O O . CYS A 1 166 ? -3.385 -5.361 14.059 1.00 19.05 171 CYS A O 1
ATOM 1240 N N . CYS A 1 167 ? -2.953 -4.853 16.208 1.00 15.74 172 CYS A N 1
ATOM 1241 C CA . CYS A 1 167 ? -1.611 -5.440 16.182 1.00 15.30 172 CYS A CA 1
ATOM 1242 C C . CYS A 1 167 ? -1.551 -6.505 17.264 1.00 16.33 172 CYS A C 1
ATOM 1243 O O . CYS A 1 167 ? -2.028 -6.288 18.363 1.00 15.21 172 CYS A O 1
ATOM 1246 N N . TYR A 1 168 ? -1.003 -7.676 16.951 1.00 16.18 173 TYR A N 1
ATOM 1247 C CA . TYR A 1 168 ? -0.894 -8.730 17.966 1.00 17.20 173 TYR A CA 1
ATOM 1248 C C . TYR A 1 168 ? 0.311 -9.593 17.680 1.00 17.86 173 TYR A C 1
ATOM 1249 O O . TYR A 1 168 ? 0.768 -9.674 16.545 1.00 15.94 173 TYR A O 1
ATOM 1258 N N . GLU A 1 169 ? 0.835 -10.209 18.739 1.00 19.60 174 GLU A N 1
ATOM 1259 C CA . GLU A 1 169 ? 1.904 -11.171 18.627 1.00 21.90 174 GLU A CA 1
ATOM 1260 C C . GLU A 1 169 ? 1.263 -12.557 18.577 1.00 23.71 174 GLU A C 1
ATOM 1261 O O . GLU A 1 169 ? 0.460 -12.909 19.433 1.00 21.02 174 GLU A O 1
ATOM 1267 N N . GLN A 1 170 ? 1.627 -13.335 17.567 1.00 24.92 175 GLN A N 1
ATOM 1268 C CA . GLN A 1 170 ? 1.099 -14.677 17.427 1.00 27.84 175 GLN A CA 1
ATOM 1269 C C . GLN A 1 170 ? 1.695 -15.590 18.490 1.00 27.30 175 GLN A C 1
ATOM 1270 O O . GLN A 1 170 ? 2.913 -15.630 18.687 1.00 28.21 175 GLN A O 1
ATOM 1276 N N . ARG A 1 171 ? 0.814 -16.300 19.184 1.00 26.85 176 ARG A N 1
ATOM 1277 C CA A ARG A 1 171 ? 1.200 -17.241 20.224 0.50 28.08 176 ARG A CA 1
ATOM 1278 C CA B ARG A 1 171 ? 1.240 -17.249 20.191 0.50 28.48 176 ARG A CA 1
ATOM 1279 C C . ARG A 1 171 ? 0.771 -18.645 19.806 1.00 29.97 176 ARG A C 1
ATOM 1280 O O . ARG A 1 171 ? -0.370 -18.847 19.391 1.00 29.74 176 ARG A O 1
ATOM 1295 N N . THR A 1 172 ? 1.685 -19.600 19.920 1.00 32.49 177 THR A N 1
ATOM 1296 C CA . THR A 1 172 ? 1.457 -20.961 19.449 1.00 36.73 177 THR A CA 1
ATOM 1297 C C . THR A 1 172 ? 1.139 -21.930 20.588 1.00 40.07 177 THR A C 1
ATOM 1298 O O . THR A 1 172 ? 0.811 -23.092 20.363 1.00 40.06 177 THR A O 1
ATOM 1302 N N . MET A 1 173 ? 1.220 -21.415 21.802 1.00 45.52 178 MET A N 1
ATOM 1303 C CA . MET A 1 173 ? 1.141 -22.197 23.020 1.00 53.21 178 MET A CA 1
ATOM 1304 C C . MET A 1 173 ? -0.315 -22.357 23.461 1.00 52.86 178 MET A C 1
ATOM 1305 O O . MET A 1 173 ? -1.061 -21.377 23.522 1.00 53.73 178 MET A O 1
ATOM 1310 N N . GLY A 1 174 ? -0.721 -23.594 23.746 1.00 52.07 179 GLY A N 1
ATOM 1311 C CA . GLY A 1 174 ? -2.027 -23.864 24.362 1.00 51.13 179 GLY A CA 1
ATOM 1312 C C . GLY A 1 174 ? -3.230 -23.739 23.436 1.00 48.93 179 GLY A C 1
ATOM 1313 O O . GLY A 1 174 ? -3.215 -24.256 22.317 1.00 48.99 179 GLY A O 1
ATOM 1314 N N . LYS A 1 175 ? -4.277 -23.070 23.925 1.00 48.07 180 LYS A N 1
ATOM 1315 C CA . LYS A 1 175 ? -5.503 -22.814 23.149 1.00 47.51 180 LYS A CA 1
ATOM 1316 C C . LYS A 1 175 ? -5.398 -21.541 22.285 1.00 44.93 180 LYS A C 1
ATOM 1317 O O . LYS A 1 175 ? -6.306 -21.221 21.520 1.00 41.19 180 LYS A O 1
ATOM 1320 N N . ASN A 1 176 ? -4.285 -20.821 22.406 1.00 42.76 181 ASN A N 1
ATOM 1321 C CA . ASN A 1 176 ? -4.102 -19.559 21.694 1.00 39.93 181 ASN A CA 1
ATOM 1322 C C . ASN A 1 176 ? -4.275 -19.646 20.167 1.00 36.30 181 ASN A C 1
ATOM 1323 O O . ASN A 1 176 ? -4.856 -18.741 19.567 1.00 35.65 181 ASN A O 1
ATOM 1328 N N . PRO A 1 177 ? -3.768 -20.711 19.528 1.00 34.55 182 PRO A N 1
ATOM 1329 C CA . PRO A 1 177 ? -4.009 -20.797 18.078 1.00 35.92 182 PRO A CA 1
ATOM 1330 C C . PRO A 1 177 ? -5.503 -20.904 17.703 1.00 36.19 182 PRO A C 1
ATOM 1331 O O . PRO A 1 177 ? -5.918 -20.333 16.685 1.00 35.97 182 PRO A O 1
ATOM 1335 N N . GLU A 1 178 ? -6.290 -21.608 18.521 1.00 35.77 183 GLU A N 1
ATOM 1336 C CA . GLU A 1 178 ? -7.735 -21.731 18.286 1.00 35.82 183 GLU A CA 1
ATOM 1337 C C . GLU A 1 178 ? -8.471 -20.425 18.597 1.00 33.79 183 GLU A C 1
ATOM 1338 O O . GLU A 1 178 ? -9.415 -20.074 17.897 1.00 32.16 183 GLU A O 1
ATOM 1341 N N . ILE A 1 179 ? -8.020 -19.689 19.611 1.00 31.85 184 ILE A N 1
ATOM 1342 C CA . ILE A 1 179 ? -8.602 -18.381 19.934 1.00 32.11 184 ILE A CA 1
ATOM 1343 C C . ILE A 1 179 ? -8.343 -17.373 18.802 1.00 29.08 184 ILE A C 1
ATOM 1344 O O . ILE A 1 179 ? -9.226 -16.611 18.428 1.00 27.40 184 ILE A O 1
ATOM 1349 N N . GLU A 1 180 ? -7.124 -17.382 18.270 1.00 27.93 185 GLU A N 1
ATOM 1350 C CA . GLU A 1 180 ? -6.725 -16.477 17.184 1.00 26.47 185 GLU A CA 1
ATOM 1351 C C . GLU A 1 180 ? -7.547 -16.777 15.928 1.00 25.38 185 GLU A C 1
ATOM 1352 O O . GLU A 1 180 ? -8.084 -15.873 15.296 1.00 23.64 185 GLU A O 1
ATOM 1358 N N . LYS A 1 181 ? -7.615 -18.046 15.560 1.00 26.59 186 LYS A N 1
ATOM 1359 C CA . LYS A 1 181 ? -8.420 -18.445 14.403 1.00 26.95 186 LYS A CA 1
ATOM 1360 C C . LYS A 1 181 ? -9.849 -17.953 14.560 1.00 24.95 186 LYS A C 1
ATOM 1361 O O . LYS A 1 181 ? -10.400 -17.349 13.649 1.00 24.98 186 LYS A O 1
ATOM 1367 N N . LYS A 1 182 ? -10.441 -18.199 15.716 1.00 24.33 187 LYS A N 1
ATOM 1368 C CA . LYS A 1 182 ? -11.827 -17.807 15.950 1.00 24.51 187 LYS A CA 1
ATOM 1369 C C . LYS A 1 182 ? -12.034 -16.290 15.899 1.00 24.85 187 LYS A C 1
ATOM 1370 O O . LYS A 1 182 ? -13.052 -15.799 15.384 1.00 23.56 187 LYS A O 1
ATOM 1376 N N . TYR A 1 183 ? -11.075 -15.527 16.437 1.00 22.83 188 TYR A N 1
ATOM 1377 C CA . TYR A 1 183 ? -11.176 -14.086 16.361 1.00 23.33 188 TYR A CA 1
ATOM 1378 C C . TYR A 1 183 ? -11.383 -13.661 14.927 1.00 21.12 188 TYR A C 1
ATOM 1379 O O . TYR A 1 183 ? -12.301 -12.907 14.626 1.00 22.20 188 TYR A O 1
ATOM 1388 N N . PHE A 1 184 ? -10.529 -14.136 14.038 1.00 21.60 189 PHE A N 1
ATOM 1389 C CA . PHE A 1 184 ? -10.587 -13.694 12.662 1.00 22.14 189 PHE A CA 1
ATOM 1390 C C . PHE A 1 184 ? -11.781 -14.275 11.900 1.00 21.97 189 PHE A C 1
ATOM 1391 O O . PHE A 1 184 ? -12.326 -13.607 11.025 1.00 22.55 189 PHE A O 1
ATOM 1399 N N . GLU A 1 185 ? -12.187 -15.484 12.252 1.00 22.19 190 GLU A N 1
ATOM 1400 C CA . GLU A 1 185 ? -13.365 -16.117 11.610 1.00 23.22 190 GLU A CA 1
ATOM 1401 C C . GLU A 1 185 ? -14.632 -15.334 11.940 1.00 23.76 190 GLU A C 1
ATOM 1402 O O . GLU A 1 185 ? -15.496 -15.139 11.082 1.00 24.12 190 GLU A O 1
ATOM 1408 N N . LEU A 1 186 ? -14.744 -14.878 13.176 1.00 22.69 191 LEU A N 1
ATOM 1409 C CA . LEU A 1 186 ? -15.890 -14.075 13.583 1.00 22.08 191 LEU A CA 1
ATOM 1410 C C . LEU A 1 186 ? -15.772 -12.623 13.142 1.00 22.39 191 LEU A C 1
ATOM 1411 O O . LEU A 1 186 ? -16.776 -11.984 12.854 1.00 22.13 191 LEU A O 1
ATOM 1416 N N . LEU A 1 187 ? -14.551 -12.099 13.068 1.00 22.00 192 LEU A N 1
ATOM 1417 C CA . LEU A 1 187 ? -14.358 -10.708 12.677 1.00 22.50 192 LEU A CA 1
ATOM 1418 C C . LEU A 1 187 ? -14.907 -10.474 11.267 1.00 22.67 192 LEU A C 1
ATOM 1419 O O . LEU A 1 187 ? -15.563 -9.470 11.005 1.00 21.33 192 LEU A O 1
ATOM 1424 N N . GLN A 1 188 ? -14.655 -11.420 10.360 1.00 23.47 193 GLN A N 1
ATOM 1425 C CA . GLN A 1 188 ? -15.071 -11.276 8.963 1.00 25.39 193 GLN A CA 1
ATOM 1426 C C . GLN A 1 188 ? -16.585 -11.207 8.749 1.00 24.31 193 GLN A C 1
ATOM 1427 O O . GLN A 1 188 ? -17.021 -10.877 7.652 1.00 25.03 193 GLN A O 1
ATOM 1433 N N . LEU A 1 189 ? -17.375 -11.548 9.760 1.00 24.78 194 LEU A N 1
ATOM 1434 C CA . LEU A 1 189 ? -18.831 -11.471 9.636 1.00 26.14 194 LEU A CA 1
ATOM 1435 C C . LEU A 1 189 ? -19.327 -10.028 9.618 1.00 28.29 194 LEU A C 1
ATOM 1436 O O . LEU A 1 189 ? -20.344 -9.718 8.992 1.00 27.58 194 LEU A O 1
ATOM 1441 N N . ASP A 1 190 ? -18.607 -9.136 10.296 1.00 27.10 195 ASP A N 1
ATOM 1442 C CA . ASP A 1 190 ? -19.009 -7.741 10.344 1.00 25.90 195 ASP A CA 1
ATOM 1443 C C . ASP A 1 190 ? -17.958 -6.767 9.807 1.00 23.57 195 ASP A C 1
ATOM 1444 O O . ASP A 1 190 ? -18.223 -5.576 9.699 1.00 23.28 195 ASP A O 1
ATOM 1449 N N . PHE A 1 191 ? -16.774 -7.274 9.466 1.00 21.14 196 PHE A N 1
ATOM 1450 C CA . PHE A 1 191 ? -15.657 -6.446 9.029 1.00 21.18 196 PHE A CA 1
ATOM 1451 C C . PHE A 1 191 ? -14.895 -7.087 7.880 1.00 20.03 196 PHE A C 1
ATOM 1452 O O . PHE A 1 191 ? -14.858 -8.302 7.769 1.00 22.15 196 PHE A O 1
ATOM 1460 N N . ASP A 1 192 ? -14.316 -6.244 7.033 1.00 19.93 197 ASP A N 1
ATOM 1461 C CA . ASP A 1 192 ? -13.286 -6.642 6.086 1.00 22.30 197 ASP A CA 1
ATOM 1462 C C . ASP A 1 192 ? -11.936 -6.376 6.728 1.00 23.25 197 ASP A C 1
ATOM 1463 O O . ASP A 1 192 ? -11.820 -5.467 7.542 1.00 20.98 197 ASP A O 1
ATOM 1468 N N . PHE A 1 193 ? -10.936 -7.176 6.382 1.00 21.99 198 PHE A N 1
ATOM 1469 C CA . PHE A 1 193 ? -9.608 -6.963 6.935 1.00 23.17 198 PHE A CA 1
ATOM 1470 C C . PHE A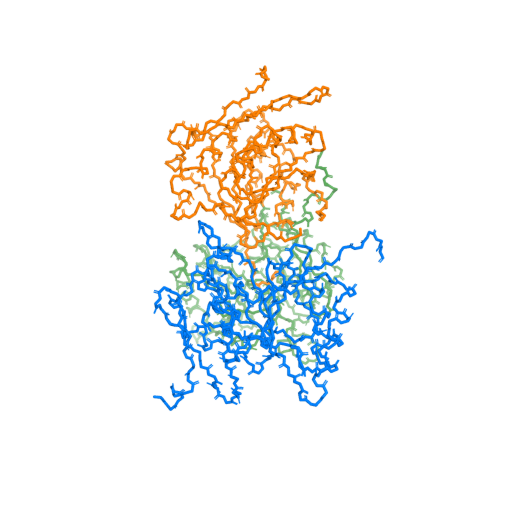 1 193 ? -8.506 -7.401 5.997 1.00 24.13 198 PHE A C 1
ATOM 1471 O O . PHE A 1 193 ? -8.702 -8.222 5.090 1.00 23.34 198 PHE A O 1
ATOM 1479 N N . GLU A 1 194 ? -7.341 -6.837 6.231 1.00 22.06 199 GLU A N 1
ATOM 1480 C CA A GLU A 1 194 ? -6.158 -7.211 5.485 0.50 23.06 199 GLU A CA 1
ATOM 1481 C CA B GLU A 1 194 ? -6.146 -7.148 5.463 0.50 22.76 199 GLU A CA 1
ATOM 1482 C C . GLU A 1 194 ? -4.937 -7.033 6.372 1.00 23.48 199 GLU A C 1
ATOM 1483 O O . GLU A 1 194 ? -4.803 -6.025 7.083 1.00 21.85 199 GLU A O 1
ATOM 1488 N N . LYS A 1 195 ? -4.077 -8.049 6.351 1.00 22.69 200 LYS A N 1
ATOM 1489 C CA . LYS A 1 195 ? -2.792 -7.995 7.024 1.00 23.80 200 LYS A CA 1
ATOM 1490 C C . LYS A 1 195 ? -1.857 -7.139 6.191 1.00 23.98 200 LYS A C 1
ATOM 1491 O O . LYS A 1 195 ? -1.783 -7.295 4.968 1.00 24.71 200 LYS A O 1
ATOM 1497 N N . ILE A 1 196 ? -1.126 -6.230 6.819 1.00 21.75 201 ILE A N 1
ATOM 1498 C CA . ILE A 1 196 ? -0.162 -5.458 6.062 1.00 23.25 201 ILE A CA 1
ATOM 1499 C C . ILE A 1 196 ? 1.165 -6.235 6.018 1.00 23.30 201 ILE A C 1
ATOM 1500 O O . ILE A 1 196 ? 1.397 -7.100 6.862 1.00 24.61 201 ILE A O 1
ATOM 1505 N N . PRO A 1 197 ? 2.004 -5.970 5.002 1.00 23.24 202 PRO A N 1
ATOM 1506 C CA . PRO A 1 197 ? 3.291 -6.669 4.938 1.00 22.91 202 PRO A CA 1
ATOM 1507 C C . PRO A 1 197 ? 4.249 -6.223 6.022 1.00 22.09 202 PRO A C 1
ATOM 1508 O O . PRO A 1 197 ? 4.302 -5.047 6.357 1.00 19.41 202 PRO A O 1
ATOM 1512 N N . LEU A 1 198 ? 5.032 -7.165 6.529 1.00 21.81 203 LEU A N 1
ATOM 1513 C CA . LEU A 1 198 ? 6.136 -6.869 7.431 1.00 21.52 203 LEU A CA 1
ATOM 1514 C C . LEU A 1 198 ? 6.999 -5.707 6.971 1.00 21.14 203 LEU A C 1
ATOM 1515 O O . LEU A 1 198 ? 7.530 -4.920 7.786 1.00 18.87 203 LEU A O 1
ATOM 1520 N N . GLU A 1 199 ? 7.166 -5.604 5.653 1.00 21.54 204 GLU A N 1
ATOM 1521 C CA . GLU A 1 199 ? 8.019 -4.581 5.082 1.00 22.09 204 GLU A CA 1
ATOM 1522 C C . GLU A 1 199 ? 7.519 -3.149 5.310 1.00 20.96 204 GLU A C 1
ATOM 1523 O O . GLU A 1 199 ? 8.274 -2.200 5.145 1.00 19.86 204 GLU A O 1
ATOM 1529 N N . LYS A 1 200 ? 6.261 -2.999 5.722 1.00 20.68 205 LYS A N 1
ATOM 1530 C CA . LYS A 1 200 ? 5.717 -1.686 6.058 1.00 21.16 205 LYS A CA 1
ATOM 1531 C C . LYS A 1 200 ? 5.928 -1.344 7.531 1.00 20.51 205 LYS A C 1
ATOM 1532 O O . LYS A 1 200 ? 5.671 -0.220 7.947 1.00 20.24 205 LYS A O 1
ATOM 1538 N N . HIS A 1 201 ? 6.386 -2.303 8.329 1.00 18.72 206 HIS A N 1
ATOM 1539 C CA . HIS A 1 201 ? 6.622 -2.013 9.751 1.00 17.35 206 HIS A CA 1
ATOM 1540 C C . HIS A 1 201 ? 7.926 -1.239 9.873 1.00 17.36 206 HIS A C 1
ATOM 1541 O O . HIS A 1 201 ? 8.732 -1.199 8.934 1.00 18.28 206 HIS A O 1
ATOM 1548 N N . ASP A 1 202 ? 8.151 -0.628 11.031 1.00 18.11 207 ASP A N 1
ATOM 1549 C CA . ASP A 1 202 ? 9.421 0.009 11.318 1.00 19.23 207 ASP A CA 1
ATOM 1550 C C . ASP A 1 202 ? 10.558 -0.993 11.068 1.00 20.67 207 ASP A C 1
ATOM 1551 O O . ASP A 1 202 ? 10.452 -2.145 11.436 1.00 20.02 207 ASP A O 1
ATOM 1556 N N . GLU A 1 203 ? 11.637 -0.529 10.454 1.00 23.23 208 GLU A N 1
ATOM 1557 C CA . GLU A 1 203 ? 12.722 -1.436 10.036 1.00 27.04 208 GLU A CA 1
ATOM 1558 C C . GLU A 1 203 ? 13.374 -2.160 11.199 1.00 27.00 208 GLU A C 1
ATOM 1559 O O . GLU A 1 203 ? 13.784 -3.305 11.049 1.00 28.24 208 GLU A O 1
ATOM 1565 N N . GLU A 1 204 ? 13.471 -1.500 12.352 1.00 25.14 209 GLU A N 1
ATOM 1566 C CA . GLU A 1 204 ? 14.036 -2.123 13.552 1.00 27.65 209 GLU A CA 1
ATOM 1567 C C . GLU A 1 204 ? 12.981 -2.826 14.398 1.00 25.66 209 GLU A C 1
ATOM 1568 O O . GLU A 1 204 ? 13.116 -4.007 14.768 1.00 25.56 209 GLU A O 1
ATOM 1574 N N . TYR A 1 205 ? 11.925 -2.093 14.710 1.00 22.22 210 TYR A N 1
ATOM 1575 C CA . TYR A 1 205 ? 10.920 -2.564 15.649 1.00 21.09 210 TYR A CA 1
ATOM 1576 C C . TYR A 1 205 ? 9.858 -3.341 14.917 1.00 20.35 210 TYR A C 1
ATOM 1577 O O . TYR A 1 205 ? 8.741 -2.853 14.708 1.00 19.00 210 TYR A O 1
ATOM 1586 N N . ARG A 1 206 ? 10.228 -4.553 14.520 1.00 19.64 211 ARG A N 1
ATOM 1587 C CA . ARG A 1 206 ? 9.370 -5.460 13.803 1.00 19.69 211 ARG A CA 1
ATOM 1588 C C . ARG A 1 206 ? 9.757 -6.899 14.156 1.00 19.11 211 ARG A C 1
ATOM 1589 O O . ARG A 1 206 ? 10.840 -7.156 14.683 1.00 20.88 211 ARG A O 1
ATOM 1597 N N . SER A 1 207 ? 8.861 -7.810 13.849 1.00 18.72 212 SER A N 1
ATOM 1598 C CA . SER A 1 207 ? 9.058 -9.222 14.103 1.00 20.24 212 SER A CA 1
ATOM 1599 C C . SER A 1 207 ? 8.167 -9.996 13.153 1.00 20.47 212 SER A C 1
ATOM 1600 O O . SER A 1 207 ? 7.042 -9.601 12.920 1.00 17.67 212 SER A O 1
ATOM 1603 N N . GLU A 1 208 ? 8.651 -11.144 12.662 1.00 21.60 213 GLU A N 1
ATOM 1604 C CA . GLU A 1 208 ? 7.835 -12.017 11.825 1.00 21.98 213 GLU A CA 1
ATOM 1605 C C . GLU A 1 208 ? 6.603 -12.574 12.536 1.00 21.65 213 GLU A C 1
ATOM 1606 O O . GLU A 1 208 ? 5.678 -13.016 11.869 1.00 22.75 213 GLU A O 1
ATOM 1612 N N . ASP A 1 209 ? 6.598 -12.571 13.871 1.00 20.49 214 ASP A N 1
ATOM 1613 C CA . ASP A 1 209 ? 5.493 -13.100 14.658 1.00 22.04 214 ASP A CA 1
ATOM 1614 C C . ASP A 1 209 ? 4.568 -11.995 15.195 1.00 19.45 214 ASP A C 1
ATOM 1615 O O . ASP A 1 209 ? 3.631 -12.289 15.944 1.00 18.34 214 ASP A O 1
ATOM 1620 N N . ILE A 1 210 ? 4.839 -10.748 14.816 1.00 17.59 215 ILE A N 1
ATOM 1621 C CA . ILE A 1 210 ? 3.957 -9.625 15.183 1.00 16.39 215 ILE A CA 1
ATOM 1622 C C . ILE A 1 210 ? 3.325 -9.009 13.946 1.00 15.38 215 ILE A C 1
ATOM 1623 O O . ILE A 1 210 ? 4.030 -8.545 13.056 1.00 15.06 215 ILE A O 1
ATOM 1628 N N . HIS A 1 211 ? 1.993 -9.057 13.906 1.00 16.32 216 HIS A N 1
ATOM 1629 C CA . HIS A 1 211 ? 1.187 -8.716 12.731 1.00 16.67 216 HIS A CA 1
ATOM 1630 C C . HIS A 1 211 ? 0.356 -7.473 12.965 1.00 16.05 216 HIS A C 1
ATOM 1631 O O . HIS A 1 211 ? -0.139 -7.262 14.063 1.00 15.81 216 HIS A O 1
ATOM 1638 N N . ILE A 1 212 ? 0.234 -6.664 11.922 1.00 15.60 217 ILE A N 1
ATOM 1639 C CA . ILE A 1 212 ? -0.631 -5.489 11.879 1.00 15.42 217 ILE A CA 1
ATOM 1640 C C . ILE A 1 212 ? -1.729 -5.718 10.852 1.00 16.25 217 ILE A C 1
ATOM 1641 O O . ILE A 1 212 ? -1.446 -5.999 9.686 1.00 16.29 217 ILE A O 1
ATOM 1646 N N . ILE A 1 213 ? -2.973 -5.612 11.312 1.00 16.19 218 ILE A N 1
ATOM 1647 C CA . ILE A 1 213 ? -4.170 -5.899 10.514 1.00 16.67 218 ILE A CA 1
ATOM 1648 C C . ILE A 1 213 ? -4.992 -4.619 10.402 1.00 16.85 218 ILE A C 1
ATOM 1649 O O . ILE A 1 213 ? -5.321 -4.014 11.432 1.00 15.87 218 ILE A O 1
ATOM 1654 N N . TYR A 1 214 ? -5.298 -4.195 9.177 1.00 16.44 219 TYR A N 1
ATOM 1655 C CA . TYR A 1 214 ? -6.270 -3.126 8.927 1.00 17.60 219 TYR A CA 1
ATOM 1656 C C . TYR A 1 214 ? -7.677 -3.716 8.809 1.00 18.18 219 TYR A C 1
ATOM 1657 O O . TYR A 1 214 ? -7.889 -4.719 8.103 1.00 18.53 219 TYR A O 1
ATOM 1666 N N . ILE A 1 215 ? -8.624 -3.079 9.496 1.00 18.16 220 ILE A N 1
ATOM 1667 C CA . ILE A 1 215 ? -9.979 -3.571 9.630 1.00 18.52 220 ILE A CA 1
ATOM 1668 C C . ILE A 1 215 ? -10.984 -2.439 9.328 1.00 18.85 220 ILE A C 1
ATOM 1669 O O . ILE A 1 215 ? -10.788 -1.298 9.732 1.00 18.33 220 ILE A O 1
ATOM 1674 N N . ARG A 1 216 ? -12.037 -2.747 8.571 1.00 19.04 221 ARG A N 1
ATOM 1675 C CA . ARG A 1 216 ? -13.066 -1.750 8.231 1.00 21.11 221 ARG A CA 1
ATOM 1676 C C . ARG A 1 216 ? -14.448 -2.393 8.347 1.00 21.54 221 ARG A C 1
ATOM 1677 O O . ARG A 1 216 ? -14.641 -3.548 7.969 1.00 19.97 221 ARG A O 1
ATOM 1681 N N . LYS A 1 217 ? -15.405 -1.640 8.874 1.00 22.73 222 LYS A N 1
ATOM 1682 C CA . LYS A 1 217 ? -16.745 -2.179 9.067 1.00 25.34 222 LYS A CA 1
ATOM 1683 C C . LYS A 1 217 ? -17.396 -2.453 7.704 1.00 25.27 222 LYS A C 1
ATOM 1684 O O . LYS A 1 217 ? -17.271 -1.657 6.779 1.00 25.16 222 LYS A O 1
ATOM 1690 N N . LYS A 1 218 ? -18.055 -3.599 7.585 1.00 27.83 223 LYS A N 1
ATOM 1691 C CA . LYS A 1 218 ? -18.750 -3.988 6.343 1.00 28.47 223 LYS A CA 1
ATOM 1692 C C . LYS A 1 218 ? -20.097 -3.304 6.340 1.00 29.16 223 LYS A C 1
ATOM 1693 O O . LYS A 1 218 ? -20.734 -3.213 7.381 1.00 29.16 223 LYS A O 1
ATOM 1699 N N . LYS A 1 219 ? -20.550 -2.865 5.171 1.00 32.22 224 LYS A N 1
ATOM 1700 C CA . LYS A 1 219 ? -21.881 -2.285 5.017 1.00 33.24 224 LYS A CA 1
ATOM 1701 C C . LYS A 1 219 ? -22.786 -3.265 4.246 1.00 31.49 224 LYS A C 1
ATOM 1702 O O . LYS A 1 219 ? -22.459 -3.632 3.139 1.00 35.29 224 LYS A O 1
ATOM 1704 N N . SER A 1 220 ? -23.876 -3.720 4.853 1.00 30.11 225 SER A N 1
ATOM 1705 C CA . SER A 1 220 ? -24.863 -4.556 4.144 1.00 31.74 225 SER A CA 1
ATOM 1706 C C . SER A 1 220 ? -26.007 -3.666 3.686 1.00 31.59 225 SER A C 1
ATOM 1707 O O . SER A 1 220 ? -26.462 -2.794 4.435 1.00 28.51 225 SER A O 1
ATOM 1710 N N . LYS A 1 221 ? -26.477 -3.893 2.465 1.00 29.33 226 LYS A N 1
ATOM 1711 C CA . LYS A 1 221 ? -27.577 -3.116 1.917 1.00 29.59 226 LYS A CA 1
ATOM 1712 C C . LYS A 1 221 ? -28.920 -3.441 2.562 1.00 27.51 226 LYS A C 1
ATOM 1713 O O . LYS A 1 221 ? -29.885 -2.708 2.398 1.00 28.90 226 LYS A O 1
ATOM 1719 N N . PHE A 1 222 ? -29.002 -4.547 3.268 1.00 26.95 227 PHE A N 1
ATOM 1720 C CA . PHE A 1 222 ? -30.272 -4.993 3.767 1.00 28.36 227 PHE A CA 1
ATOM 1721 C C . PHE A 1 222 ? -30.257 -5.015 5.289 1.00 34.68 227 PHE A C 1
ATOM 1722 O O . PHE A 1 222 ? -29.234 -5.318 5.889 1.00 37.55 227 PHE A O 1
ATOM 1730 N N . PRO A 1 223 ? -31.385 -4.618 5.915 1.00 39.50 228 PRO A N 1
ATOM 1731 C CA . PRO A 1 223 ? -31.490 -4.641 7.383 1.00 41.98 228 PRO A CA 1
ATOM 1732 C C . PRO A 1 223 ? -31.298 -6.044 7.958 1.00 43.24 228 PRO A C 1
ATOM 1733 O O . PRO A 1 223 ? -30.250 -6.323 8.543 1.00 49.02 228 PRO A O 1
ATOM 1737 N N . ARG B 1 9 ? -20.349 30.471 -17.576 1.00 68.86 14 ARG B N 1
ATOM 1738 C CA . ARG B 1 9 ? -19.462 31.670 -17.708 1.00 66.06 14 ARG B CA 1
ATOM 1739 C C . ARG B 1 9 ? -20.229 32.987 -17.535 1.00 62.47 14 ARG B C 1
ATOM 1740 O O . ARG B 1 9 ? -19.719 33.933 -16.932 1.00 61.08 14 ARG B O 1
ATOM 1742 N N . SER B 1 10 ? -21.452 33.042 -18.058 1.00 61.61 15 SER B N 1
ATOM 1743 C CA . SER B 1 10 ? -22.245 34.277 -18.049 1.00 60.15 15 SER B CA 1
ATOM 1744 C C . SER B 1 10 ? -22.614 34.750 -16.637 1.00 55.73 15 SER B C 1
ATOM 1745 O O . SER B 1 10 ? -22.612 35.957 -16.368 1.00 58.33 15 SER B O 1
ATOM 1747 N N . PHE B 1 11 ? -22.922 33.809 -15.743 1.00 47.25 16 PHE B N 1
ATOM 1748 C CA . PHE B 1 11 ? -23.419 34.159 -14.412 1.00 42.20 16 PHE B CA 1
ATOM 1749 C C . PHE B 1 11 ? -22.466 33.760 -13.281 1.00 36.09 16 PHE B C 1
ATOM 1750 O O . PHE B 1 11 ? -22.888 33.617 -12.140 1.00 30.91 16 PHE B O 1
ATOM 1758 N N . VAL B 1 12 ? -21.184 33.623 -13.601 1.00 34.03 17 VAL B N 1
ATOM 1759 C CA . VAL B 1 12 ? -20.176 33.247 -12.618 1.00 32.15 17 VAL B CA 1
ATOM 1760 C C . VAL B 1 12 ? -19.678 34.454 -11.824 1.00 30.82 17 VAL B C 1
ATOM 1761 O O . VAL B 1 12 ? -19.352 35.491 -12.400 1.00 31.44 17 VAL B O 1
ATOM 1765 N N . ARG B 1 13 ? -19.666 34.328 -10.494 1.00 25.05 18 ARG B N 1
ATOM 1766 C CA A ARG B 1 13 ? -18.976 35.275 -9.625 0.50 24.82 18 ARG B CA 1
ATOM 1767 C CA B ARG B 1 13 ? -18.981 35.274 -9.622 0.50 24.89 18 ARG B CA 1
ATOM 1768 C C . ARG B 1 13 ? -17.614 34.669 -9.292 1.00 24.22 18 ARG B C 1
ATOM 1769 O O . ARG B 1 13 ? -17.522 33.508 -8.889 1.00 23.11 18 ARG B O 1
ATOM 1784 N N . VAL B 1 14 ? -16.558 35.448 -9.471 1.00 23.89 19 VAL B N 1
ATOM 1785 C CA . VAL B 1 14 ? -15.184 34.971 -9.258 1.00 24.81 19 VAL B CA 1
ATOM 1786 C C . VAL B 1 14 ? -14.753 35.486 -7.885 1.00 24.04 19 VAL B C 1
ATOM 1787 O O . VAL B 1 14 ? -14.935 36.660 -7.591 1.00 24.75 19 VAL B O 1
ATOM 1791 N N . LEU B 1 15 ? -14.221 34.616 -7.026 1.00 23.50 20 LEU B N 1
ATOM 1792 C CA . LEU B 1 15 ? -13.714 35.032 -5.719 1.00 24.54 20 LEU B CA 1
ATOM 1793 C C . LEU B 1 15 ? -12.268 34.529 -5.565 1.00 23.11 20 LEU B C 1
ATOM 1794 O O . LEU B 1 15 ? -12.030 33.324 -5.534 1.00 21.01 20 LEU B O 1
ATOM 1799 N N . GLU B 1 16 ? -11.317 35.467 -5.531 1.00 22.31 21 GLU B N 1
ATOM 1800 C CA . GLU B 1 16 ? -9.890 35.139 -5.476 1.00 23.19 21 GLU B CA 1
ATOM 1801 C C . GLU B 1 16 ? -9.481 34.767 -4.056 1.00 21.61 21 GLU B C 1
ATOM 1802 O O . GLU B 1 16 ? -9.852 35.447 -3.118 1.00 21.11 21 GLU B O 1
ATOM 1808 N N . LYS B 1 17 ? -8.718 33.687 -3.924 1.00 20.49 22 LYS B N 1
ATOM 1809 C CA . LYS B 1 17 ? -8.120 33.289 -2.651 1.00 19.96 22 LYS B CA 1
ATOM 1810 C C . LYS B 1 17 ? -6.778 33.992 -2.448 1.00 20.88 22 LYS B C 1
ATOM 1811 O O . LYS B 1 17 ? -6.158 34.443 -3.422 1.00 19.66 22 LYS B O 1
ATOM 1817 N N . ARG B 1 18 ? -6.347 34.105 -1.194 1.00 21.67 23 ARG B N 1
ATOM 1818 C CA . ARG B 1 18 ? -5.046 34.706 -0.877 1.00 24.26 23 ARG B CA 1
ATOM 1819 C C . ARG B 1 18 ? -3.902 34.026 -1.607 1.00 25.15 23 ARG B C 1
ATOM 1820 O O . ARG B 1 18 ? -2.938 34.674 -1.986 1.00 25.59 23 ARG B O 1
ATOM 1828 N N . ASP B 1 19 ? -4.009 32.726 -1.835 1.00 24.56 24 ASP B N 1
ATOM 1829 C CA . ASP B 1 19 ? -2.946 32.023 -2.551 1.00 25.33 24 ASP B CA 1
ATOM 1830 C C . ASP B 1 19 ? -2.950 32.257 -4.063 1.00 24.25 24 ASP B C 1
ATOM 1831 O O . ASP B 1 19 ? -2.173 31.648 -4.758 1.00 24.17 24 ASP B O 1
ATOM 1836 N N . GLY B 1 20 ? -3.852 33.099 -4.563 1.00 23.64 25 GLY B N 1
ATOM 1837 C CA . GLY B 1 20 ? -3.950 33.373 -5.991 1.00 23.65 25 GLY B CA 1
ATOM 1838 C C . GLY B 1 20 ? -4.816 32.429 -6.818 1.00 22.77 25 GLY B C 1
ATOM 1839 O O . GLY B 1 20 ? -5.020 32.672 -8.004 1.00 23.60 25 GLY B O 1
ATOM 1840 N N . THR B 1 21 ? -5.333 31.335 -6.245 1.00 20.95 26 THR B N 1
ATOM 1841 C CA . THR B 1 21 ? -6.277 30.538 -6.999 1.00 20.01 26 THR B CA 1
ATOM 1842 C C . THR B 1 21 ? -7.634 31.227 -6.890 1.00 18.59 26 THR B C 1
ATOM 1843 O O . THR B 1 21 ? -7.829 32.111 -6.064 1.00 17.66 26 THR B O 1
ATOM 1847 N N . VAL B 1 22 ? -8.569 30.800 -7.714 1.00 18.57 27 VAL B N 1
ATOM 1848 C CA A VAL B 1 22 ? -9.841 31.469 -7.835 0.50 19.00 27 VAL B CA 1
ATOM 1849 C CA B VAL B 1 22 ? -9.866 31.476 -7.777 0.50 18.57 27 VAL B CA 1
ATOM 1850 C C . VAL B 1 22 ? -11.030 30.508 -7.694 1.00 18.55 27 VAL B C 1
ATOM 1851 O O . VAL B 1 22 ? -11.081 29.503 -8.384 1.00 19.35 27 VAL B O 1
ATOM 1858 N N . LEU B 1 23 ? -11.978 30.858 -6.831 1.00 18.71 28 LEU B N 1
ATOM 1859 C CA . LEU B 1 23 ? -13.243 30.151 -6.733 1.00 20.22 28 LEU B CA 1
ATOM 1860 C C . LEU B 1 23 ? -14.166 30.727 -7.805 1.00 19.70 28 LEU B C 1
ATOM 1861 O O . LEU B 1 23 ? -14.168 31.931 -8.007 1.00 19.85 28 LEU B O 1
ATOM 1866 N N . ARG B 1 24 ? -14.915 29.866 -8.475 1.00 20.30 29 ARG B N 1
ATOM 1867 C CA . ARG B 1 24 ? -15.858 30.281 -9.518 1.00 21.96 29 ARG B CA 1
ATOM 1868 C C . ARG B 1 24 ? -17.246 29.787 -9.146 1.00 20.60 29 ARG B C 1
ATOM 1869 O O . ARG B 1 24 ? -17.486 28.586 -9.124 1.00 20.69 29 ARG B O 1
ATOM 1877 N N . LEU B 1 25 ? -18.131 30.716 -8.802 1.00 19.19 30 LEU B N 1
ATOM 1878 C CA . LEU B 1 25 ? -19.453 30.390 -8.311 1.00 18.81 30 LEU B CA 1
ATOM 1879 C C . LEU B 1 25 ? -20.540 30.741 -9.341 1.00 19.11 30 LEU B C 1
ATOM 1880 O O . LEU B 1 25 ? -20.797 31.908 -9.608 1.00 19.63 30 LEU B O 1
ATOM 1885 N N . GLN B 1 26 ? -21.116 29.716 -9.951 1.00 19.27 31 GLN B N 1
ATOM 1886 C CA . GLN B 1 26 ? -22.285 29.877 -10.823 1.00 21.58 31 GLN B CA 1
ATOM 1887 C C . GLN B 1 26 ? -23.414 30.414 -9.986 1.00 20.73 31 GLN B C 1
ATOM 1888 O O . GLN B 1 26 ? -23.605 29.991 -8.850 1.00 19.09 31 GLN B O 1
ATOM 1894 N N . GLN B 1 27 ? -24.137 31.385 -10.521 1.00 19.04 32 GLN B N 1
ATOM 1895 C CA . GLN B 1 27 ? -25.237 31.971 -9.798 1.00 19.06 32 GLN B CA 1
ATOM 1896 C C . GLN B 1 27 ? -26.596 31.589 -10.389 1.00 19.84 32 GLN B C 1
ATOM 1897 O O . GLN B 1 27 ? -27.625 32.055 -9.913 1.00 20.27 32 GLN B O 1
ATOM 1903 N N . TYR B 1 28 ? -26.568 30.711 -11.377 1.00 20.29 33 TYR B N 1
ATOM 1904 C CA . TYR B 1 28 ? -27.753 30.170 -12.007 1.00 22.22 33 TYR B CA 1
ATOM 1905 C C . TYR B 1 28 ? -27.388 28.819 -12.611 1.00 23.03 33 TYR B C 1
ATOM 1906 O O . TYR B 1 28 ? -26.251 28.600 -13.036 1.00 27.09 33 TYR B O 1
ATOM 1915 N N . SER B 1 29 ? -28.332 27.891 -12.611 1.00 24.58 34 SER B N 1
ATOM 1916 C CA . SER B 1 29 ? -28.194 26.670 -13.395 1.00 26.34 34 SER B CA 1
ATOM 1917 C C . SER B 1 29 ? -29.453 26.395 -14.207 1.00 28.07 34 SER B C 1
ATOM 1918 O O . SER B 1 29 ? -30.561 26.697 -13.770 1.00 26.43 34 SER B O 1
ATOM 1921 N N . SER B 1 30 ? -29.251 25.810 -15.386 1.00 31.55 35 SER B N 1
ATOM 1922 C CA . SER B 1 30 ? -30.319 25.542 -16.370 1.00 35.78 35 SER B CA 1
ATOM 1923 C C . SER B 1 30 ? -31.621 24.976 -15.772 1.00 34.95 35 SER B C 1
ATOM 1924 O O . SER B 1 30 ? -31.620 23.962 -15.062 1.00 33.91 35 SER B O 1
ATOM 1927 N N . GLY B 1 31 ? -32.722 25.670 -16.053 1.00 36.27 36 GLY B N 1
ATOM 1928 C CA . GLY B 1 31 ? -34.043 25.282 -15.571 1.00 36.95 36 GLY B CA 1
ATOM 1929 C C . GLY B 1 31 ? -34.242 25.445 -14.078 1.00 37.37 36 GLY B C 1
ATOM 1930 O O . GLY B 1 31 ? -35.314 25.127 -13.557 1.00 38.67 36 GLY B O 1
ATOM 1931 N N . GLY B 1 32 ? -33.227 25.967 -13.387 1.00 34.48 37 GLY B N 1
ATOM 1932 C CA . GLY B 1 32 ? -33.232 26.002 -11.937 1.00 32.51 37 GLY B CA 1
ATOM 1933 C C . GLY B 1 32 ? -33.464 27.393 -11.403 1.00 32.15 37 GLY B C 1
ATOM 1934 O O . GLY B 1 32 ? -34.257 28.176 -11.963 1.00 29.16 37 GLY B O 1
ATOM 1935 N N . VAL B 1 33 ? -32.770 27.700 -10.309 1.00 29.52 38 VAL B N 1
ATOM 1936 C CA . VAL B 1 33 ? -32.930 28.963 -9.638 1.00 28.53 38 V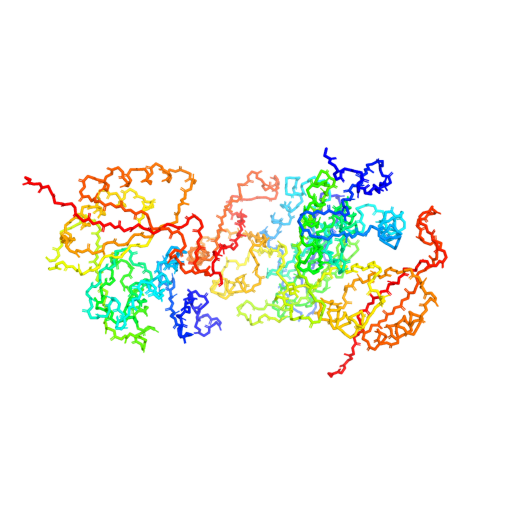AL B CA 1
ATOM 1937 C C . VAL B 1 33 ? -31.645 29.777 -9.733 1.00 27.43 38 VAL B C 1
ATOM 1938 O O . VAL B 1 33 ? -30.560 29.236 -9.953 1.00 25.51 38 VAL B O 1
ATOM 1942 N N . GLY B 1 34 ? -31.819 31.081 -9.601 1.00 26.67 39 GLY B N 1
ATOM 1943 C CA . GLY B 1 34 ? -30.728 32.009 -9.427 1.00 27.02 39 GLY B CA 1
ATOM 1944 C C . GLY B 1 34 ? -30.432 32.119 -7.943 1.00 27.97 39 GLY B C 1
ATOM 1945 O O . GLY B 1 34 ? -31.319 31.922 -7.098 1.00 26.37 39 GLY B O 1
ATOM 1946 N N . CYS B 1 35 ? -29.172 32.390 -7.627 1.00 24.35 40 CYS B N 1
ATOM 1947 C CA . CYS B 1 35 ? -28.799 32.762 -6.280 1.00 23.57 40 CYS B CA 1
ATOM 1948 C C . CYS B 1 35 ? -27.532 33.578 -6.403 1.00 21.88 40 CYS B C 1
ATOM 1949 O O . CYS B 1 35 ? -26.564 33.093 -6.948 1.00 21.93 40 CYS B O 1
ATOM 1952 N N . VAL B 1 36 ? -27.556 34.817 -5.930 1.00 22.38 41 VAL B N 1
ATOM 1953 C CA . VAL B 1 36 ? -26.370 35.648 -5.958 1.00 23.59 41 VAL B CA 1
ATOM 1954 C C . VAL B 1 36 ? -25.432 35.219 -4.819 1.00 22.38 41 VAL B C 1
ATOM 1955 O O . VAL B 1 36 ? -25.884 34.635 -3.830 1.00 19.01 41 VAL B O 1
ATOM 1959 N N . VAL B 1 37 ? -24.141 35.496 -4.997 1.00 20.96 42 VAL B N 1
ATOM 1960 C CA . VAL B 1 37 ? -23.188 35.536 -3.897 1.00 20.40 42 VAL B CA 1
ATOM 1961 C C . VAL B 1 37 ? -23.402 36.855 -3.172 1.00 19.56 42 VAL B C 1
ATOM 1962 O O . VAL B 1 37 ? -23.143 37.935 -3.729 1.00 20.76 42 VAL B O 1
ATOM 1966 N N . TRP B 1 38 ? -23.943 36.790 -1.960 1.00 16.85 43 TRP B N 1
ATOM 1967 C CA . TRP B 1 38 ? -24.209 37.991 -1.186 1.00 17.44 43 TRP B CA 1
ATOM 1968 C C . TRP B 1 38 ? -22.912 38.605 -0.648 1.00 16.48 43 TRP B C 1
ATOM 1969 O O . TRP B 1 38 ? -21.912 37.890 -0.456 1.00 14.55 43 TRP B O 1
ATOM 1980 N N . ASP B 1 39 ? -22.934 39.918 -0.411 1.00 16.07 44 ASP B N 1
ATOM 1981 C CA . ASP B 1 39 ? -21.774 40.596 0.160 1.00 16.09 44 ASP B CA 1
ATOM 1982 C C . ASP B 1 39 ? -21.317 39.941 1.481 1.00 15.65 44 ASP B C 1
ATOM 1983 O O . ASP B 1 39 ? -20.127 39.776 1.703 1.00 15.07 44 ASP B O 1
ATOM 1988 N N . ALA B 1 40 ? -22.263 39.556 2.339 1.00 14.81 45 ALA B N 1
ATOM 1989 C CA . ALA B 1 40 ? -21.912 38.876 3.588 1.00 15.37 45 ALA B CA 1
ATOM 1990 C C . ALA B 1 40 ? -21.116 37.586 3.363 1.00 15.17 45 ALA B C 1
ATOM 1991 O O . ALA B 1 40 ? -20.241 37.262 4.177 1.00 15.81 45 ALA B O 1
ATOM 1993 N N . ALA B 1 41 ? -21.410 36.835 2.305 1.00 14.78 46 ALA B N 1
ATOM 1994 C CA . ALA B 1 41 ? -20.654 35.618 2.015 1.00 13.95 46 ALA B CA 1
ATOM 1995 C C . ALA B 1 41 ? -19.217 35.957 1.598 1.00 14.14 46 ALA B C 1
ATOM 1996 O O . ALA B 1 41 ? -18.272 35.239 1.896 1.00 12.92 46 ALA B O 1
ATOM 1998 N N . ILE B 1 42 ? -19.069 37.077 0.912 1.00 13.81 47 ILE B N 1
ATOM 1999 C CA . ILE B 1 42 ? -17.743 37.536 0.492 1.00 14.79 47 ILE B CA 1
ATOM 2000 C C . ILE B 1 42 ? -16.931 37.927 1.724 1.00 13.64 47 ILE B C 1
ATOM 2001 O O . ILE B 1 42 ? -15.805 37.472 1.874 1.00 13.79 47 ILE B O 1
ATOM 2006 N N . VAL B 1 43 ? -17.531 38.717 2.612 1.00 13.15 48 VAL B N 1
ATOM 2007 C CA . VAL B 1 43 ? -16.899 39.161 3.863 1.00 13.38 48 VAL B CA 1
ATOM 2008 C C . VAL B 1 43 ? -16.486 37.951 4.705 1.00 13.58 48 VAL B C 1
ATOM 2009 O O . VAL B 1 43 ? -15.328 37.847 5.136 1.00 13.32 48 VAL B O 1
ATOM 2013 N N . LEU B 1 44 ? -17.411 37.018 4.880 1.00 13.63 49 LEU B N 1
ATOM 2014 C CA . LEU B 1 44 ? -17.105 35.849 5.709 1.00 13.91 49 LEU B CA 1
ATOM 2015 C C . LEU B 1 44 ? -16.032 34.959 5.060 1.00 13.81 49 LEU B C 1
ATOM 2016 O O . LEU B 1 44 ? -15.128 34.466 5.763 1.00 14.07 49 LEU B O 1
ATOM 2021 N N . SER B 1 45 ? -16.145 34.721 3.753 1.00 14.18 50 SER B N 1
ATOM 2022 C CA . SER B 1 45 ? -15.171 33.894 3.023 1.00 14.92 50 SER B CA 1
ATOM 2023 C C . SER B 1 45 ? -13.762 34.467 3.140 1.00 15.19 50 SER B C 1
ATOM 2024 O O . SER B 1 45 ? -12.812 33.733 3.425 1.00 14.04 50 SER B O 1
ATOM 2027 N N . LYS B 1 46 ? -13.639 35.782 2.944 1.00 14.72 51 LYS B N 1
ATOM 2028 C CA . LYS B 1 46 ? -12.330 36.441 3.087 1.00 16.30 51 LYS B CA 1
ATOM 2029 C C . LYS B 1 46 ? -11.811 36.469 4.553 1.00 15.06 51 LYS B C 1
ATOM 2030 O O . LYS B 1 46 ? -10.589 36.389 4.795 1.00 15.35 51 LYS B O 1
ATOM 2036 N N . TYR B 1 47 ? -12.724 36.562 5.504 1.00 13.94 52 TYR B N 1
ATOM 2037 C CA . TYR B 1 47 ? -12.390 36.534 6.918 1.00 14.42 52 TYR B CA 1
ATOM 2038 C C . TYR B 1 47 ? -11.700 35.216 7.247 1.00 13.90 52 TYR B C 1
ATOM 2039 O O . TYR B 1 47 ? -10.735 35.211 8.008 1.00 14.84 52 TYR B O 1
ATOM 2048 N N . LEU B 1 48 ? -12.163 34.118 6.640 1.00 14.46 53 LEU B N 1
ATOM 2049 C CA . LEU B 1 48 ? -11.594 32.781 6.910 1.00 14.74 53 LEU B CA 1
ATOM 2050 C C . LEU B 1 48 ? -10.132 32.665 6.486 1.00 15.87 53 LEU B C 1
ATOM 2051 O O . LEU B 1 48 ? -9.394 31.866 7.043 1.00 15.10 53 LEU B O 1
ATOM 2056 N N . GLU B 1 49 ? -9.729 33.473 5.521 1.00 15.88 54 GLU B N 1
ATOM 2057 C CA . GLU B 1 49 ? -8.367 33.491 5.039 1.00 17.18 54 GLU B CA 1
ATOM 2058 C C . GLU B 1 49 ? -7.487 34.536 5.722 1.00 16.83 54 GLU B C 1
ATOM 2059 O O . GLU B 1 49 ? -6.287 34.594 5.405 1.00 17.14 54 GLU B O 1
ATOM 2065 N N . THR B 1 50 ? -8.040 35.328 6.644 1.00 15.58 55 THR B N 1
ATOM 2066 C CA . THR B 1 50 ? -7.218 36.301 7.356 1.00 16.02 55 THR B CA 1
ATOM 2067 C C . THR B 1 50 ? -6.124 35.584 8.170 1.00 17.47 55 THR B C 1
ATOM 2068 O O . THR B 1 50 ? -6.343 34.464 8.658 1.00 15.94 55 THR B O 1
ATOM 2072 N N . PRO B 1 51 ? -4.947 36.227 8.324 1.00 18.90 56 PRO B N 1
ATOM 2073 C CA . PRO B 1 51 ? -3.871 35.537 9.054 1.00 20.42 56 PRO B CA 1
ATOM 2074 C C . PRO B 1 51 ? -4.253 35.205 10.493 1.00 20.26 56 PRO B C 1
ATOM 2075 O O . PRO B 1 51 ? -3.876 34.133 10.990 1.00 20.74 56 PRO B O 1
ATOM 2079 N N . GLU B 1 52 ? -4.991 36.091 11.160 1.00 20.19 57 GLU B N 1
ATOM 2080 C CA . GLU B 1 52 ? -5.352 35.832 12.541 1.00 21.97 57 GLU B CA 1
ATOM 2081 C C . GLU B 1 52 ? -6.352 34.684 12.658 1.00 20.25 57 GLU B C 1
ATOM 2082 O O . GLU B 1 52 ? -6.195 33.827 13.520 1.00 19.79 57 GLU B O 1
ATOM 2088 N N . PHE B 1 53 ? -7.349 34.628 11.776 1.00 18.78 58 PHE B N 1
ATOM 2089 C CA . PHE B 1 53 ? -8.256 33.474 11.778 1.00 17.73 58 PHE B CA 1
ATOM 2090 C C . PHE B 1 53 ? -7.529 32.178 11.423 1.00 17.14 58 PHE B C 1
ATOM 2091 O O . PHE B 1 53 ? -7.761 31.145 12.050 1.00 17.32 58 PHE B O 1
ATOM 2099 N N . SER B 1 54 ? -6.646 32.227 10.430 1.00 15.92 59 SER B N 1
ATOM 2100 C CA . SER B 1 54 ? -6.020 31.005 9.913 1.00 15.62 59 SER B CA 1
ATOM 2101 C C . SER B 1 54 ? -5.139 30.354 10.988 1.00 16.30 59 SER B C 1
ATOM 2102 O O . SER B 1 54 ? -5.133 29.137 11.142 1.00 16.96 59 SER B O 1
ATOM 2105 N N . GLY B 1 55 ? -4.421 31.196 11.720 1.00 16.61 60 GLY B N 1
ATOM 2106 C CA . GLY B 1 55 ? -3.567 30.754 12.809 1.00 17.66 60 GLY B CA 1
ATOM 2107 C C . GLY B 1 55 ? -2.234 30.231 12.314 1.00 18.21 60 GLY B C 1
ATOM 2108 O O . GLY B 1 55 ? -1.877 30.367 11.134 1.00 18.84 60 GLY B O 1
ATOM 2109 N N . ASP B 1 56 ? -1.499 29.608 13.227 1.00 18.80 61 ASP B N 1
ATOM 2110 C CA . ASP B 1 56 ? -0.207 29.017 12.905 1.00 19.77 61 ASP B CA 1
ATOM 2111 C C . ASP B 1 56 ? -0.372 27.593 12.431 1.00 19.11 61 ASP B C 1
ATOM 2112 O O . ASP B 1 56 ? -1.391 26.948 12.709 1.00 19.52 61 ASP B O 1
ATOM 2117 N N . GLY B 1 57 ? 0.639 27.083 11.745 1.00 17.56 62 GLY B N 1
ATOM 2118 C CA . GLY B 1 57 ? 0.646 25.707 11.299 1.00 17.43 62 GLY B CA 1
ATOM 2119 C C . GLY B 1 57 ? -0.422 25.495 10.246 1.00 16.36 62 GLY B C 1
ATOM 2120 O O . GLY B 1 57 ? -0.635 26.372 9.398 1.00 17.11 62 GLY B O 1
ATOM 2121 N N . ALA B 1 58 ? -1.087 24.352 10.299 1.00 15.60 63 ALA B N 1
ATOM 2122 C CA . ALA B 1 58 ? -2.221 24.087 9.415 1.00 16.06 63 ALA B CA 1
ATOM 2123 C C . ALA B 1 58 ? -3.364 25.059 9.723 1.00 14.29 63 ALA B C 1
ATOM 2124 O O . ALA B 1 58 ? -3.574 25.427 10.860 1.00 14.62 63 ALA B O 1
ATOM 2126 N N . HIS B 1 59 ? -4.089 25.480 8.684 1.00 15.19 64 HIS B N 1
ATOM 2127 C CA . HIS B 1 59 ? -5.183 26.429 8.834 1.00 14.78 64 HIS B CA 1
ATOM 2128 C C . HIS B 1 59 ? -6.148 25.918 9.900 1.00 14.46 64 HIS B C 1
ATOM 2129 O O . HIS B 1 59 ? -6.370 24.709 10.008 1.00 15.45 64 HIS B O 1
ATOM 2136 N N . ALA B 1 60 ? -6.705 26.830 10.676 1.00 14.40 65 ALA B N 1
ATOM 2137 C CA . ALA B 1 60 ? -7.726 26.513 11.703 1.00 14.52 65 ALA B CA 1
ATOM 2138 C C . ALA B 1 60 ? -8.823 25.553 11.232 1.00 14.34 65 ALA B C 1
ATOM 2139 O O . ALA B 1 60 ? -9.317 24.727 12.008 1.00 14.28 65 ALA B O 1
ATOM 2141 N N . LEU B 1 61 ? -9.195 25.634 9.965 1.00 13.15 66 LEU B N 1
ATOM 2142 C CA . LEU B 1 61 ? -10.256 24.773 9.419 1.00 13.55 66 LEU B CA 1
ATOM 2143 C C . LEU B 1 61 ? -9.790 23.393 8.933 1.00 13.09 66 LEU B C 1
ATOM 2144 O O . LEU B 1 61 ? -10.616 22.522 8.653 1.00 13.83 66 LEU B O 1
ATOM 2149 N N . SER B 1 62 ? -8.478 23.193 8.815 1.00 12.82 67 SER B N 1
ATOM 2150 C CA . SER B 1 62 ? -7.938 21.976 8.231 1.00 13.63 67 SER B CA 1
ATOM 2151 C C . SER B 1 62 ? -8.335 20.764 9.065 1.00 13.39 67 SER B C 1
ATOM 2152 O O . SER B 1 62 ? -8.157 20.757 10.261 1.00 14.46 67 SER B O 1
ATOM 2155 N N . ARG B 1 63 ? -8.921 19.769 8.415 1.00 13.10 68 ARG B N 1
ATOM 2156 C CA . ARG B 1 63 ? -9.405 18.564 9.055 1.00 14.42 68 ARG B CA 1
ATOM 2157 C C . ARG B 1 63 ? -10.528 18.750 10.049 1.00 15.13 68 ARG B C 1
ATOM 2158 O O . ARG B 1 63 ? -10.830 17.836 10.821 1.00 15.98 68 ARG B O 1
ATOM 2166 N N . ARG B 1 64 ? -11.189 19.901 10.011 1.00 14.99 69 ARG B N 1
ATOM 2167 C CA . ARG B 1 64 ? -12.278 20.181 10.933 1.00 15.00 69 ARG B CA 1
ATOM 2168 C C . ARG B 1 64 ? -13.600 20.001 10.181 1.00 15.71 69 ARG B C 1
ATOM 2169 O O . ARG B 1 64 ? -13.653 20.160 8.948 1.00 14.28 69 ARG B O 1
ATOM 2177 N N . SER B 1 65 ? -14.633 19.632 10.919 1.00 15.75 70 SER B N 1
ATOM 2178 C CA . SER B 1 65 ? -15.960 19.427 10.352 1.00 16.08 70 SER B CA 1
ATOM 2179 C C . SER B 1 65 ? -16.670 20.780 10.334 1.00 14.85 70 SER B C 1
ATOM 2180 O O . SER B 1 65 ? -16.712 21.492 11.326 1.00 15.36 70 SER B O 1
ATOM 2183 N N . VAL B 1 66 ? -17.238 21.122 9.178 1.00 14.41 71 VAL B N 1
ATOM 2184 C CA . VAL B 1 66 ? -17.902 22.401 8.979 1.00 14.49 71 VAL B CA 1
ATOM 2185 C C . VAL B 1 66 ? -19.273 22.140 8.386 1.00 13.92 71 VAL B C 1
ATOM 2186 O O . VAL B 1 66 ? -19.379 21.441 7.382 1.00 15.27 71 VAL B O 1
ATOM 2190 N N . LEU B 1 67 ? -20.304 22.726 8.987 1.00 14.46 72 LEU B N 1
ATOM 2191 C CA . LEU B 1 67 ? -21.637 22.733 8.407 1.00 15.23 72 LEU B CA 1
ATOM 2192 C C . LEU B 1 67 ? -21.946 24.159 8.039 1.00 14.15 72 LEU B C 1
ATOM 2193 O O . LEU B 1 67 ? -21.783 25.048 8.860 1.00 14.34 72 LEU B O 1
ATOM 2198 N N . GLU B 1 68 ? -22.379 24.381 6.806 1.00 14.64 73 GLU B N 1
ATOM 2199 C CA . GLU B 1 68 ? -22.942 25.668 6.421 1.00 14.45 73 GLU B CA 1
ATOM 2200 C C . GLU B 1 68 ? -24.447 25.570 6.240 1.00 14.78 73 GLU B C 1
ATOM 2201 O O . GLU B 1 68 ? -24.976 24.655 5.612 1.00 15.72 73 GLU B O 1
ATOM 2207 N N . LEU B 1 69 ? -25.114 26.549 6.812 1.00 14.75 74 LEU B N 1
ATOM 2208 C CA . LEU B 1 69 ? -26.547 26.722 6.684 1.00 15.17 74 LEU B CA 1
ATOM 2209 C C . LEU B 1 69 ? -26.817 27.849 5.709 1.00 14.70 74 LEU B C 1
ATOM 2210 O O . LEU B 1 69 ? -26.089 28.832 5.686 1.00 14.37 74 LEU B O 1
ATOM 2215 N N . GLY B 1 70 ? -27.884 27.714 4.918 1.00 14.60 75 GLY B N 1
ATOM 2216 C CA . GLY B 1 70 ? -28.250 28.710 3.935 1.00 14.54 75 GLY B CA 1
ATOM 2217 C C . GLY B 1 70 ? -27.112 28.998 2.960 1.00 14.60 75 GLY B C 1
ATOM 2218 O O . GLY B 1 70 ? -26.876 30.160 2.606 1.00 15.55 75 GLY B O 1
ATOM 2219 N N . SER B 1 71 ? -26.453 27.940 2.490 1.00 14.84 76 SER B N 1
ATOM 2220 C CA . SER B 1 71 ? -25.255 28.063 1.673 1.00 15.67 76 SER B CA 1
ATOM 2221 C C . SER B 1 71 ? -25.484 28.789 0.343 1.00 15.21 76 SER B C 1
ATOM 2222 O O . SER B 1 71 ? -24.567 29.406 -0.186 1.00 14.85 76 SER B O 1
ATOM 2225 N N . GLY B 1 72 ? -26.673 28.670 -0.238 1.00 14.47 77 GLY B N 1
ATOM 2226 C CA . GLY B 1 72 ? -26.928 29.325 -1.541 1.00 14.72 77 GLY B CA 1
ATOM 2227 C C . GLY B 1 72 ? -26.059 28.795 -2.666 1.00 14.20 77 GLY B C 1
ATOM 2228 O O . GLY B 1 72 ? -26.237 27.679 -3.103 1.00 15.22 77 GLY B O 1
ATOM 2229 N N . THR B 1 73 ? -25.131 29.606 -3.155 1.00 14.76 78 THR B N 1
ATOM 2230 C CA . THR B 1 73 ? -24.187 29.171 -4.180 1.00 15.51 78 THR B CA 1
ATOM 2231 C C . THR B 1 73 ? -23.163 28.181 -3.603 1.00 15.41 78 THR B C 1
ATOM 2232 O O . THR B 1 73 ? -22.519 27.440 -4.349 1.00 17.01 78 THR B O 1
ATOM 2236 N N . GLY B 1 74 ? -23.007 28.211 -2.286 1.00 15.87 79 GLY B N 1
ATOM 2237 C CA . GLY B 1 74 ? -22.003 27.389 -1.592 1.00 15.42 79 GLY B CA 1
ATOM 2238 C C . GLY B 1 74 ? -20.696 28.121 -1.344 1.00 15.75 79 GLY B C 1
ATOM 2239 O O . GLY B 1 74 ? -19.714 27.496 -0.914 1.00 14.16 79 GLY B O 1
ATOM 2240 N N . ALA B 1 75 ? -20.681 29.429 -1.590 1.00 15.03 80 ALA B N 1
ATOM 2241 C CA . ALA B 1 75 ? -19.465 30.241 -1.501 1.00 15.64 80 ALA B CA 1
ATOM 2242 C C . ALA B 1 75 ? -18.632 29.995 -0.239 1.00 15.53 80 ALA B C 1
ATOM 2243 O O . ALA B 1 75 ? -17.432 29.701 -0.336 1.00 15.86 80 ALA B O 1
ATOM 2245 N N . VAL B 1 76 ? -19.252 30.136 0.929 1.00 14.86 81 VAL B N 1
ATOM 2246 C CA . VAL B 1 76 ? -18.473 30.116 2.163 1.00 14.73 81 VAL B CA 1
ATOM 2247 C C . VAL B 1 76 ? -18.007 28.683 2.433 1.00 14.11 81 VAL B C 1
ATOM 2248 O O . VAL B 1 76 ? -16.831 28.462 2.754 1.00 13.50 81 VAL B O 1
ATOM 2252 N N . GLY B 1 77 ? -18.901 27.706 2.279 1.00 13.22 82 GLY B N 1
ATOM 2253 C CA . GLY B 1 77 ? -18.511 26.316 2.533 1.00 13.16 82 GLY B CA 1
ATOM 2254 C C . GLY B 1 77 ? -17.439 25.858 1.558 1.00 12.86 82 GLY B C 1
ATOM 2255 O O . GLY B 1 77 ? -16.509 25.108 1.910 1.00 13.02 82 GLY B O 1
ATOM 2256 N N . LEU B 1 78 ? -17.533 26.316 0.317 1.00 13.07 83 LEU B N 1
ATOM 2257 C CA . LEU B 1 78 ? -16.506 25.970 -0.659 1.00 14.04 83 LEU B CA 1
ATOM 2258 C C . LEU B 1 78 ? -15.170 26.596 -0.270 1.00 13.37 83 LEU B C 1
ATOM 2259 O O . LEU B 1 78 ? -14.125 25.929 -0.382 1.00 13.98 83 LEU B O 1
ATOM 2264 N N . MET B 1 79 ? -15.186 27.838 0.204 1.00 13.72 84 MET B N 1
ATOM 2265 C CA . MET B 1 79 ? -13.951 28.452 0.717 1.00 13.81 84 MET B CA 1
ATOM 2266 C C . MET B 1 79 ? -13.374 27.551 1.802 1.00 14.14 84 MET B C 1
ATOM 2267 O O . MET B 1 79 ? -12.207 27.217 1.756 1.00 13.86 84 MET B O 1
ATOM 2272 N N . ALA B 1 80 ? -14.211 27.114 2.744 1.00 13.17 85 ALA B N 1
ATOM 2273 C CA . ALA B 1 80 ? -13.712 26.270 3.839 1.00 13.60 85 ALA B CA 1
ATOM 2274 C C . ALA B 1 80 ? -13.105 24.961 3.329 1.00 13.40 85 ALA B C 1
ATOM 2275 O O . ALA B 1 80 ? -12.061 24.528 3.833 1.00 14.14 85 ALA B O 1
ATOM 2277 N N . ALA B 1 81 ? -13.732 24.339 2.337 1.00 13.85 86 ALA B N 1
ATOM 2278 C CA . ALA B 1 81 ? -13.235 23.100 1.783 1.00 14.12 86 ALA B CA 1
ATOM 2279 C C . ALA B 1 81 ? -11.886 23.276 1.090 1.00 14.86 86 ALA B C 1
ATOM 2280 O O . ALA B 1 81 ? -11.076 22.345 1.042 1.00 15.96 86 ALA B O 1
ATOM 2282 N N . THR B 1 82 ? -11.646 24.462 0.552 1.00 14.03 87 THR B N 1
ATOM 2283 C CA . THR B 1 82 ? -10.349 24.767 -0.063 1.00 15.12 87 THR B CA 1
ATOM 2284 C C . THR B 1 82 ? -9.302 25.055 1.011 1.00 15.46 87 THR B C 1
ATOM 2285 O O . THR B 1 82 ? -8.135 25.172 0.689 1.00 17.75 87 THR B O 1
ATOM 2289 N N . LEU B 1 83 ? -9.719 25.182 2.273 1.00 15.12 88 LEU B N 1
ATOM 2290 C CA . LEU B 1 83 ? -8.799 25.409 3.382 1.00 14.46 88 LEU B CA 1
ATOM 2291 C C . LEU B 1 83 ? -8.569 24.145 4.213 1.00 14.46 88 LEU B C 1
ATOM 2292 O O . LEU B 1 83 ? -7.945 24.223 5.266 1.00 16.19 88 LEU B O 1
ATOM 2297 N N . GLY B 1 84 ? -9.099 23.012 3.732 1.00 14.03 89 GLY B N 1
ATOM 2298 C CA . GLY B 1 84 ? -8.888 21.692 4.298 1.00 14.79 89 GLY B CA 1
ATOM 2299 C C . GLY B 1 84 ? -10.005 21.125 5.150 1.00 15.02 89 GLY B C 1
ATOM 2300 O O . GLY B 1 84 ? -9.851 20.032 5.709 1.00 15.08 89 GLY B O 1
ATOM 2301 N N . ALA B 1 85 ? -11.125 21.842 5.268 1.00 14.30 90 ALA B N 1
ATOM 2302 C CA . ALA B 1 85 ? -12.251 21.357 6.065 1.00 14.58 90 ALA B CA 1
ATOM 2303 C C . ALA B 1 85 ? -13.030 20.264 5.360 1.00 15.18 90 ALA B C 1
ATOM 2304 O O . ALA B 1 85 ? -13.039 20.178 4.122 1.00 14.92 90 ALA B O 1
ATOM 2306 N N . ASP B 1 86 ? -13.690 19.428 6.159 1.00 15.48 91 ASP B N 1
ATOM 2307 C CA . ASP B 1 86 ? -14.695 18.479 5.683 1.00 15.41 91 ASP B CA 1
ATOM 2308 C C . ASP B 1 86 ? -16.030 19.157 5.859 1.00 14.88 91 ASP B C 1
ATOM 2309 O O . ASP B 1 86 ? -16.537 19.284 6.981 1.00 14.00 91 ASP B O 1
ATOM 2314 N N . VAL B 1 87 ? -16.567 19.622 4.739 1.00 14.05 92 VAL B N 1
ATOM 2315 C CA . VAL B 1 87 ? -17.683 20.519 4.726 1.00 13.83 92 VAL B CA 1
ATOM 2316 C C . VAL B 1 87 ? -18.950 19.836 4.220 1.00 14.16 92 VAL B C 1
ATOM 2317 O O . VAL B 1 87 ? -18.915 19.081 3.244 1.00 15.14 92 VAL B O 1
ATOM 2321 N N . VAL B 1 88 ? -20.061 20.163 4.864 1.00 14.46 93 VAL B N 1
ATOM 2322 C CA . VAL B 1 88 ? -21.388 19.904 4.330 1.00 14.17 93 VAL B CA 1
ATOM 2323 C C . VAL B 1 88 ? -22.058 21.260 4.093 1.00 13.93 93 VAL B C 1
ATOM 2324 O O . VAL B 1 88 ? -22.280 22.037 5.033 1.00 13.28 93 VAL B O 1
ATOM 2328 N N . VAL B 1 89 ? -22.346 21.538 2.823 1.00 14.22 94 VAL B N 1
ATOM 2329 C CA . VAL B 1 89 ? -23.129 22.713 2.451 1.00 14.27 94 VAL B CA 1
ATOM 2330 C C . VAL B 1 89 ? -24.616 22.323 2.361 1.00 14.89 94 VAL B C 1
ATOM 2331 O O . VAL B 1 89 ? -24.973 21.334 1.725 1.00 15.04 94 VAL B O 1
ATOM 2335 N N . THR B 1 90 ? -25.466 23.114 2.998 1.00 15.84 95 THR B N 1
ATOM 2336 C CA . THR B 1 90 ? -26.888 22.816 3.059 1.00 15.71 95 THR B CA 1
ATOM 2337 C C . THR B 1 90 ? -27.709 24.000 2.677 1.00 15.83 95 THR B C 1
ATOM 2338 O O . THR B 1 90 ? -27.310 25.137 2.883 1.00 15.03 95 THR B O 1
ATOM 2342 N N . ASP B 1 91 ? -28.896 23.710 2.164 1.00 16.19 96 ASP B N 1
ATOM 2343 C CA . ASP B 1 91 ? -29.888 24.727 1.818 1.00 17.02 96 ASP B CA 1
ATOM 2344 C C . ASP B 1 91 ? -31.176 23.959 1.542 1.00 17.66 96 ASP B C 1
ATOM 2345 O O . ASP B 1 91 ? -31.268 22.780 1.836 1.00 16.40 96 ASP B O 1
ATOM 2350 N N . LEU B 1 92 ? -32.156 24.648 0.965 1.00 18.86 97 LEU B N 1
ATOM 2351 C CA . LEU B 1 92 ? -33.389 24.030 0.494 1.00 18.80 97 LEU B CA 1
ATOM 2352 C C . LEU B 1 92 ? -33.181 23.079 -0.673 1.00 20.16 97 LEU B C 1
ATOM 2353 O O . LEU B 1 92 ? -32.166 23.116 -1.372 1.00 18.22 97 LEU B O 1
ATOM 2358 N N . GLU B 1 93 ? -34.178 22.222 -0.899 1.00 21.29 98 GLU B N 1
ATOM 2359 C CA . GLU B 1 93 ? -34.159 21.307 -2.032 1.00 22.69 98 GLU B CA 1
ATOM 2360 C C . GLU B 1 93 ? -33.841 22.022 -3.335 1.00 21.71 98 GLU B C 1
ATOM 2361 O O . GLU B 1 93 ? -33.078 21.514 -4.169 1.00 21.55 98 GLU B O 1
ATOM 2367 N N . GLU B 1 94 ? -34.423 23.212 -3.490 1.00 23.25 99 GLU B N 1
ATOM 2368 C CA . GLU B 1 94 ? -34.334 23.999 -4.710 1.00 24.90 99 GLU B CA 1
ATOM 2369 C C . GLU B 1 94 ? -32.926 24.457 -5.070 1.00 23.11 99 GLU B C 1
ATOM 2370 O O . GLU B 1 94 ? -32.675 24.766 -6.219 1.00 23.83 99 GLU B O 1
ATOM 2376 N N . LEU B 1 95 ? -32.025 24.510 -4.094 1.00 21.83 100 LEU B N 1
ATOM 2377 C CA . LEU B 1 95 ? -30.638 24.930 -4.331 1.00 20.53 100 LEU B CA 1
ATOM 2378 C C . LEU B 1 95 ? -29.671 23.756 -4.518 1.00 19.67 100 LEU B C 1
ATOM 2379 O O . LEU B 1 95 ? -28.496 23.978 -4.748 1.00 17.33 100 LEU B O 1
ATOM 2384 N N . GLN B 1 96 ? -30.143 22.513 -4.451 1.00 19.12 101 GLN B N 1
ATOM 2385 C CA . GLN B 1 96 ? -29.216 21.387 -4.470 1.00 18.56 101 GLN B CA 1
ATOM 2386 C C . GLN B 1 96 ? -28.461 21.287 -5.785 1.00 19.51 101 GLN B C 1
ATOM 2387 O O . GLN B 1 96 ? -27.257 21.039 -5.776 1.00 18.60 101 GLN B O 1
ATOM 2393 N N . ASP B 1 97 ? -29.139 21.502 -6.920 1.00 19.77 102 ASP B N 1
ATOM 2394 C CA . ASP B 1 97 ? -28.450 21.423 -8.211 1.00 20.53 102 ASP B CA 1
ATOM 2395 C C . ASP B 1 97 ? -27.316 22.465 -8.326 1.00 19.77 102 ASP B C 1
ATOM 2396 O O . ASP B 1 97 ? -26.221 22.132 -8.791 1.00 22.06 102 ASP B O 1
ATOM 2401 N N . LEU B 1 98 ? -27.575 23.685 -7.874 1.00 19.58 103 LEU B N 1
ATOM 2402 C CA . LEU B 1 98 ? -26.592 24.782 -7.924 1.00 18.82 103 LEU B CA 1
ATOM 2403 C C . LEU B 1 98 ? -25.368 24.453 -7.042 1.00 17.99 103 LEU B C 1
ATOM 2404 O O . LEU B 1 98 ? -24.216 24.620 -7.459 1.00 18.10 103 LEU B O 1
ATOM 2409 N N . LEU B 1 99 ? -25.642 23.959 -5.841 1.00 17.52 104 LEU B N 1
ATOM 2410 C CA . LEU B 1 99 ? -24.582 23.558 -4.911 1.00 17.34 104 LEU B CA 1
ATOM 2411 C C . LEU B 1 99 ? -23.689 22.482 -5.510 1.00 17.31 104 LEU B C 1
ATOM 2412 O O . LEU B 1 99 ? -22.463 22.579 -5.460 1.00 15.97 104 LEU B O 1
ATOM 2417 N N . LYS B 1 100 ? -24.309 21.487 -6.134 1.00 17.71 105 LYS B N 1
ATOM 2418 C CA . LYS B 1 100 ? -23.565 20.386 -6.740 1.00 19.65 105 LYS B CA 1
ATOM 2419 C C . LYS B 1 100 ? -22.784 20.859 -7.949 1.00 19.55 105 LYS B C 1
ATOM 2420 O O . LYS B 1 100 ? -21.666 20.401 -8.169 1.00 20.82 105 LYS B O 1
ATOM 2426 N N . MET B 1 101 ? -23.362 21.803 -8.702 1.00 19.71 106 MET B N 1
ATOM 2427 C CA A MET B 1 101 ? -22.670 22.413 -9.827 0.50 20.62 106 MET B CA 1
ATOM 2428 C CA B MET B 1 101 ? -22.679 22.417 -9.823 0.50 20.59 106 MET B CA 1
ATOM 2429 C C . MET B 1 101 ? -21.437 23.153 -9.321 1.00 19.28 106 MET B C 1
ATOM 2430 O O . MET B 1 101 ? -20.359 23.000 -9.866 1.00 17.92 106 MET B O 1
ATOM 2439 N N . ASN B 1 102 ? -21.599 23.950 -8.281 1.00 16.54 107 ASN B N 1
ATOM 2440 C CA . ASN B 1 102 ? -20.449 24.681 -7.748 1.00 16.37 107 ASN B CA 1
ATOM 2441 C C . ASN B 1 102 ? -19.395 23.790 -7.064 1.00 15.61 107 ASN B C 1
ATOM 2442 O O . ASN B 1 102 ? -18.208 24.081 -7.128 1.00 16.42 107 ASN B O 1
ATOM 2447 N N . ILE B 1 103 ? -19.820 22.695 -6.465 1.00 15.67 108 ILE B N 1
ATOM 2448 C CA . ILE B 1 103 ? -18.844 21.709 -5.993 1.00 16.42 108 ILE B CA 1
ATOM 2449 C C . ILE B 1 103 ? -18.028 21.203 -7.208 1.00 17.68 108 ILE B C 1
ATOM 2450 O O . ILE B 1 103 ? -16.785 21.166 -7.189 1.00 17.38 108 ILE B O 1
ATOM 2455 N N . ASN B 1 104 ? -18.717 20.829 -8.283 1.00 19.36 109 ASN B N 1
ATOM 2456 C CA . ASN B 1 104 ? -18.005 20.344 -9.468 1.00 22.55 109 ASN B CA 1
ATOM 2457 C C . ASN B 1 104 ? -17.069 21.374 -10.091 1.00 22.91 109 ASN B C 1
ATOM 2458 O O . ASN B 1 104 ? -15.960 21.050 -10.495 1.00 23.29 109 ASN B O 1
ATOM 2463 N N . MET B 1 105 ? -17.514 22.626 -10.132 1.00 23.48 110 MET B N 1
ATOM 2464 C CA . MET B 1 105 ? -16.707 23.716 -10.679 1.00 24.64 110 MET B CA 1
ATOM 2465 C C . MET B 1 105 ? -15.418 23.990 -9.906 1.00 23.15 110 MET B C 1
ATOM 2466 O O . MET B 1 105 ? -14.446 24.531 -10.469 1.00 23.30 110 MET B O 1
ATOM 2471 N N . ASN B 1 106 ? -15.401 23.640 -8.619 1.00 20.48 111 ASN B N 1
ATOM 2472 C CA . ASN B 1 106 ? -14.305 24.030 -7.737 1.00 19.69 111 ASN B CA 1
ATOM 2473 C C . ASN B 1 106 ? -13.593 22.869 -7.067 1.00 18.72 111 ASN B C 1
ATOM 2474 O O . ASN B 1 106 ? -12.723 23.094 -6.235 1.00 17.74 111 ASN B O 1
ATOM 2479 N N . LYS B 1 107 ? -13.926 21.645 -7.478 1.00 19.22 112 LYS B N 1
ATOM 2480 C CA . LYS B 1 107 ? -13.434 20.449 -6.799 1.00 20.88 112 LYS B CA 1
ATOM 2481 C C . LYS B 1 107 ? -11.922 20.308 -6.915 1.00 20.91 112 LYS B C 1
ATOM 2482 O O . LYS B 1 107 ? -11.289 19.756 -6.040 1.00 20.83 112 LYS B O 1
ATOM 2488 N N . HIS B 1 108 ? -11.333 20.861 -7.972 1.00 21.68 113 HIS B N 1
ATOM 2489 C CA . HIS B 1 108 ? -9.881 20.843 -8.137 1.00 21.87 113 HIS B CA 1
ATOM 2490 C C . HIS B 1 108 ? -9.143 21.695 -7.077 1.00 21.40 113 HIS B C 1
ATOM 2491 O O . HIS B 1 108 ? -7.931 21.590 -6.945 1.00 22.50 113 HIS B O 1
ATOM 2498 N N . LEU B 1 109 ? -9.859 22.532 -6.322 1.00 19.06 114 LEU B N 1
ATOM 2499 C CA . LEU B 1 109 ? -9.243 23.306 -5.235 1.00 19.02 114 LEU B CA 1
ATOM 2500 C C . LEU B 1 109 ? -9.525 22.738 -3.843 1.00 17.26 114 LEU B C 1
ATOM 2501 O O . LEU B 1 109 ? -9.005 23.259 -2.840 1.00 17.42 114 LEU B O 1
ATOM 2506 N N . VAL B 1 110 ? -10.387 21.739 -3.777 1.00 16.71 115 VAL B N 1
ATOM 2507 C CA . VAL B 1 110 ? -10.830 21.208 -2.479 1.00 17.06 115 VAL B CA 1
ATOM 2508 C C . VAL B 1 110 ? -9.737 20.324 -1.878 1.00 17.52 115 VAL B C 1
ATOM 2509 O O . VAL B 1 110 ? -9.374 19.309 -2.457 1.00 19.62 115 VAL B O 1
ATOM 2513 N N . THR B 1 111 ? -9.228 20.707 -0.720 1.00 17.44 116 THR B N 1
ATOM 2514 C CA . THR B 1 111 ? -8.197 19.918 -0.040 1.00 18.42 116 THR B CA 1
ATOM 2515 C C . THR B 1 111 ? -8.775 19.112 1.095 1.00 17.82 116 THR B C 1
ATOM 2516 O O . THR B 1 111 ? -8.130 18.184 1.599 1.00 18.36 116 THR B O 1
ATOM 2520 N N . GLY B 1 112 ? -9.960 19.503 1.559 1.00 16.95 117 GLY B N 1
ATOM 2521 C CA . GLY B 1 112 ? -10.737 18.701 2.497 1.00 17.30 117 GLY B CA 1
ATOM 2522 C C . GLY B 1 112 ? -11.754 17.857 1.760 1.00 16.89 117 GLY B C 1
ATOM 2523 O O . GLY B 1 112 ? -11.411 16.972 0.956 1.00 17.74 117 GLY B O 1
ATOM 2524 N N . SER B 1 113 ? -13.026 18.141 2.009 1.00 16.10 118 SER B N 1
ATOM 2525 C CA . SER B 1 113 ? -14.110 17.496 1.287 1.00 16.15 118 SER B CA 1
ATOM 2526 C C . SER B 1 113 ? -15.335 18.389 1.318 1.00 15.55 118 SER B C 1
ATOM 2527 O O . SER B 1 113 ? -15.457 19.267 2.185 1.00 15.37 118 SER B O 1
ATOM 2530 N N . VAL B 1 114 ? -16.243 18.180 0.380 1.00 15.55 119 VAL B N 1
ATOM 2531 C CA . VAL B 1 114 ? -17.463 18.949 0.373 1.00 15.67 119 VAL B CA 1
ATOM 2532 C C . VAL B 1 114 ? -18.568 18.120 -0.253 1.00 16.10 119 VAL B C 1
ATOM 2533 O O . VAL B 1 114 ? -18.352 17.400 -1.242 1.00 16.82 119 VAL B O 1
ATOM 2537 N N . GLN B 1 115 ? -19.733 18.196 0.372 1.00 16.33 120 GLN B N 1
ATOM 2538 C CA . GLN B 1 115 ? -20.915 17.526 -0.142 1.00 18.29 120 GLN B CA 1
ATOM 2539 C C . GLN B 1 115 ? -22.125 18.393 0.184 1.00 16.25 120 GLN B C 1
ATOM 2540 O O . GLN B 1 115 ? -22.109 19.134 1.160 1.00 15.13 120 GLN B O 1
ATOM 2546 N N . ALA B 1 116 ? -23.149 18.316 -0.669 1.00 16.25 121 ALA B N 1
ATOM 2547 C CA . ALA B 1 116 ? -24.373 19.083 -0.480 1.00 16.18 121 ALA B CA 1
ATOM 2548 C C . ALA B 1 116 ? -25.463 18.237 0.162 1.00 17.04 121 ALA B C 1
ATOM 2549 O O . ALA B 1 116 ? -25.577 17.057 -0.160 1.00 16.30 121 ALA B O 1
ATOM 2551 N N . LYS B 1 117 ? -26.245 18.835 1.063 1.00 17.24 122 LYS B N 1
ATOM 2552 C CA . LYS B 1 117 ? -27.425 18.190 1.610 1.00 18.62 122 LYS B CA 1
ATOM 2553 C C . LYS B 1 117 ? -28.564 19.175 1.754 1.00 18.15 122 LYS B C 1
ATOM 2554 O O . LYS B 1 117 ? -28.356 20.373 1.868 1.00 17.98 122 LYS B O 1
ATOM 2560 N N . VAL B 1 118 ? -29.788 18.651 1.780 1.00 17.25 123 VAL B N 1
ATOM 2561 C CA . VAL B 1 118 ? -30.940 19.463 2.123 1.00 17.91 123 VAL B CA 1
ATOM 2562 C C . VAL B 1 118 ? -30.991 19.605 3.640 1.00 18.85 123 VAL B C 1
ATOM 2563 O O . VAL B 1 118 ? -30.873 18.606 4.362 1.00 19.76 123 VAL B O 1
ATOM 2567 N N . LEU B 1 119 ? -31.146 20.831 4.121 1.00 18.09 124 LEU B N 1
ATOM 2568 C CA . LEU B 1 119 ? -31.436 21.090 5.526 1.00 19.84 124 LEU B CA 1
ATOM 2569 C C . LEU B 1 119 ? -32.308 22.316 5.603 1.00 19.79 124 LEU B C 1
ATOM 2570 O O . LEU B 1 119 ? -31.830 23.456 5.510 1.00 20.59 124 LEU B O 1
ATOM 2575 N N . LYS B 1 120 ? -33.605 22.083 5.762 1.00 19.08 125 LYS B N 1
ATOM 2576 C CA . LYS B 1 120 ? -34.547 23.185 5.884 1.00 20.11 125 LYS B CA 1
ATOM 2577 C C . LYS B 1 120 ? -34.668 23.523 7.363 1.00 18.88 125 LYS B C 1
ATOM 2578 O O . LYS B 1 120 ? -34.938 22.633 8.199 1.00 19.67 125 LYS B O 1
ATOM 2584 N N . TRP B 1 121 ? -34.507 24.806 7.685 1.00 17.94 126 TRP B N 1
ATOM 2585 C CA . TRP B 1 121 ? -34.427 25.236 9.066 1.00 18.19 126 TRP B CA 1
ATOM 2586 C C . TRP B 1 121 ? -35.644 24.794 9.888 1.00 19.44 126 TRP B C 1
ATOM 2587 O O . TRP B 1 121 ? -36.801 24.872 9.450 1.00 19.19 126 TRP B O 1
ATOM 2598 N N . GLY B 1 122 ? -35.331 24.246 11.056 1.00 20.25 127 GLY B N 1
ATOM 2599 C CA . GLY B 1 122 ? -36.307 23.886 12.057 1.00 20.26 127 GLY B CA 1
ATOM 2600 C C . GLY B 1 122 ? -36.748 22.450 11.902 1.00 21.71 127 GLY B C 1
ATOM 2601 O O . GLY B 1 122 ? -37.372 21.900 12.811 1.00 22.64 127 GLY B O 1
ATOM 2602 N N . GLU B 1 123 ? -36.399 21.812 10.788 1.00 22.46 128 GLU B N 1
ATOM 2603 C CA . GLU B 1 123 ? -36.866 20.450 10.541 1.00 25.79 128 GLU B CA 1
ATOM 2604 C C . GLU B 1 123 ? -36.064 19.438 11.335 1.00 28.18 128 GLU B C 1
ATOM 2605 O O . GLU B 1 123 ? -34.994 19.746 11.868 1.00 25.66 128 GLU B O 1
ATOM 2611 N N . GLU B 1 124 ? -36.611 18.230 11.443 1.00 31.42 129 GLU B N 1
ATOM 2612 C CA . GLU B 1 124 ? -35.965 17.174 12.218 1.00 35.37 129 GLU B CA 1
ATOM 2613 C C . GLU B 1 124 ? -34.627 16.832 11.578 1.00 36.83 129 GLU B C 1
ATOM 2614 O O . GLU B 1 124 ? -34.542 16.648 10.368 1.00 37.69 129 GLU B O 1
ATOM 2620 N N . ILE B 1 125 ? -33.573 16.757 12.386 1.00 41.24 130 ILE B N 1
ATOM 2621 C CA . ILE B 1 125 ? -32.232 16.477 11.861 1.00 45.91 130 ILE B CA 1
ATOM 2622 C C . ILE B 1 125 ? -32.019 14.966 11.702 1.00 49.79 130 ILE B C 1
ATOM 2623 O O . ILE B 1 125 ? -32.305 14.193 12.620 1.00 48.13 130 ILE B O 1
ATOM 2628 N N . GLU B 1 126 ? -31.511 14.560 10.538 1.00 54.07 131 GLU B N 1
ATOM 2629 C CA . GLU B 1 126 ? -31.293 13.144 10.232 1.00 56.93 131 GLU B CA 1
ATOM 2630 C C . GLU B 1 126 ? -29.960 12.655 10.798 1.00 57.97 131 GLU B C 1
ATOM 2631 O O . GLU B 1 126 ? -28.970 12.534 10.070 1.00 58.92 131 GLU B O 1
ATOM 2633 N N . PRO B 1 129 ? -25.159 13.660 12.644 1.00 62.00 134 PRO B N 1
ATOM 2634 C CA . PRO B 1 129 ? -25.384 13.272 14.040 1.00 60.37 134 PRO B CA 1
ATOM 2635 C C . PRO B 1 129 ? -24.350 13.859 15.013 1.00 54.26 134 PRO B C 1
ATOM 2636 O O . PRO B 1 129 ? -24.732 14.478 16.002 1.00 55.85 134 PRO B O 1
ATOM 2640 N N . SER B 1 130 ? -23.061 13.675 14.737 1.00 50.48 135 SER B N 1
ATOM 2641 C CA . SER B 1 130 ? -21.995 14.219 15.598 1.00 45.90 135 SER B CA 1
ATOM 2642 C C . SER B 1 130 ? -21.976 15.750 15.492 1.00 39.73 135 SER B C 1
ATOM 2643 O O . SER B 1 130 ? -22.216 16.269 14.410 1.00 40.18 135 SER B O 1
ATOM 2645 N N . PRO B 1 131 ? -21.697 16.476 16.597 1.00 33.25 136 PRO B N 1
ATOM 2646 C CA . PRO B 1 131 ? -21.692 17.940 16.469 1.00 29.37 136 PRO B CA 1
ATOM 2647 C C . PRO B 1 131 ? -20.489 18.430 15.661 1.00 24.38 136 PRO B C 1
ATOM 2648 O O . PRO B 1 131 ? -19.399 17.881 15.779 1.00 22.93 136 PRO B O 1
ATOM 2652 N N . PRO B 1 132 ? -20.689 19.432 14.805 1.00 20.58 137 PRO B N 1
ATOM 2653 C CA . PRO B 1 132 ? -19.571 19.874 13.979 1.00 19.35 137 PRO B CA 1
ATOM 2654 C C . PRO B 1 132 ? -18.634 20.742 14.769 1.00 17.55 137 PRO B C 1
ATOM 2655 O O . PRO B 1 132 ? -19.029 21.332 15.775 1.00 17.76 137 PRO B O 1
ATOM 2659 N N . ASP B 1 133 ? -17.411 20.877 14.271 1.00 17.78 138 ASP B N 1
ATOM 2660 C CA . ASP B 1 133 ? -16.449 21.814 14.818 1.00 16.88 138 ASP B CA 1
ATOM 2661 C C . ASP B 1 133 ? -16.861 23.265 14.571 1.00 16.78 138 ASP B C 1
ATOM 2662 O O . ASP B 1 133 ? -16.672 24.148 15.416 1.00 15.21 138 ASP B O 1
ATOM 2667 N N . PHE B 1 134 ? -17.431 23.500 13.393 1.00 15.34 139 PHE B N 1
ATOM 2668 C CA . PHE B 1 134 ? -17.903 24.817 13.008 1.00 14.66 139 PHE B CA 1
ATOM 2669 C C . PHE B 1 134 ? -19.253 24.759 12.325 1.00 13.77 139 PHE B C 1
ATOM 2670 O O . PHE B 1 134 ? -19.561 23.816 11.578 1.00 13.89 139 PHE B O 1
ATOM 2678 N N . ILE B 1 135 ? -20.043 25.793 12.582 1.00 14.50 140 ILE B N 1
ATOM 2679 C CA . ILE B 1 135 ? -21.227 26.073 11.792 1.00 14.85 140 ILE B CA 1
ATOM 2680 C C . ILE B 1 135 ? -21.046 27.478 11.247 1.00 14.58 140 ILE B C 1
ATOM 2681 O O . ILE B 1 135 ? -20.761 28.412 11.998 1.00 16.36 140 ILE B O 1
ATOM 2686 N N . LEU B 1 136 ? -21.191 27.615 9.939 1.00 14.41 141 LEU B N 1
ATOM 2687 C CA . LEU B 1 136 ? -21.009 28.891 9.266 1.00 14.40 141 LEU B CA 1
ATOM 2688 C C . LEU B 1 136 ? -22.339 29.325 8.649 1.00 15.05 141 LEU B C 1
ATOM 2689 O O . LEU B 1 136 ? -23.074 28.497 8.107 1.00 14.90 141 LEU B O 1
ATOM 2694 N N . MET B 1 137 ? -22.614 30.620 8.724 1.00 16.39 142 MET B N 1
ATOM 2695 C CA . MET B 1 137 ? -23.844 31.213 8.206 1.00 17.86 142 MET B CA 1
ATOM 2696 C C . MET B 1 137 ? -23.502 32.580 7.645 1.00 17.12 142 MET B C 1
ATOM 2697 O O . MET B 1 137 ? -22.877 33.401 8.340 1.00 17.54 142 MET B O 1
ATOM 2702 N N . ALA B 1 138 ? -23.913 32.828 6.404 1.00 17.06 143 ALA B N 1
ATOM 2703 C CA . ALA B 1 138 ? -23.779 34.126 5.772 1.00 16.35 143 ALA B CA 1
ATOM 2704 C C . ALA B 1 138 ? -25.145 34.603 5.294 1.00 16.93 143 ALA B C 1
ATOM 2705 O O . ALA B 1 138 ? -25.790 33.948 4.453 1.00 17.36 143 ALA B O 1
ATOM 2707 N N . ASP B 1 139 ? -25.551 35.741 5.846 1.00 17.60 144 ASP B N 1
ATOM 2708 C CA . ASP B 1 139 ? -26.808 36.413 5.516 1.00 17.96 144 ASP B CA 1
ATOM 2709 C C . ASP B 1 139 ? -28.017 35.499 5.657 1.00 18.13 144 ASP B C 1
ATOM 2710 O O . ASP B 1 139 ? -28.844 35.387 4.751 1.00 18.37 144 ASP B O 1
ATOM 2715 N N . CYS B 1 140 ? -28.100 34.826 6.792 1.00 18.13 145 CYS B N 1
ATOM 2716 C CA . CYS B 1 140 ? -29.220 33.952 7.063 1.00 18.45 145 CYS B CA 1
ATOM 2717 C C . CYS B 1 140 ? -30.266 34.635 7.958 1.00 19.14 145 CYS B C 1
ATOM 2718 O O . CYS B 1 140 ? -31.252 34.009 8.313 1.00 19.04 145 CYS B O 1
ATOM 2721 N N . ILE B 1 141 ? -30.052 35.902 8.291 1.00 18.53 146 ILE B N 1
ATOM 2722 C CA A ILE B 1 141 ? -30.881 36.608 9.280 0.50 19.72 146 ILE B CA 1
ATOM 2723 C CA B ILE B 1 141 ? -30.879 36.602 9.277 0.50 19.68 146 ILE B CA 1
ATOM 2724 C C . ILE B 1 141 ? -31.688 37.680 8.557 1.00 19.76 146 ILE B C 1
ATOM 2725 O O . ILE B 1 141 ? -31.251 38.823 8.419 1.00 18.92 146 ILE B O 1
ATOM 2734 N N . TYR B 1 142 ? -32.863 37.313 8.077 1.00 19.53 147 TYR B N 1
ATOM 2735 C CA . TYR B 1 142 ? -33.634 38.259 7.268 1.00 21.06 147 TYR B CA 1
ATOM 2736 C C . TYR B 1 142 ? -35.134 38.052 7.172 1.00 22.22 147 TYR B C 1
ATOM 2737 O O . TYR B 1 142 ? -35.801 38.914 6.624 1.00 22.78 147 TYR B O 1
ATOM 2746 N N . TYR B 1 143 ? -35.668 36.939 7.664 1.00 23.16 148 TYR B N 1
ATOM 2747 C CA . TYR B 1 143 ? -37.119 36.753 7.684 1.00 23.15 148 TYR B CA 1
ATOM 2748 C C . TYR B 1 143 ? -37.551 35.841 8.829 1.00 24.08 148 TYR B C 1
ATOM 2749 O O . TYR B 1 143 ? -36.744 35.459 9.670 1.00 21.44 148 TYR B O 1
ATOM 2758 N N . GLU B 1 144 ? -38.842 35.525 8.851 1.00 24.43 149 GLU B N 1
ATOM 2759 C CA . GLU B 1 144 ? -39.450 34.729 9.914 1.00 26.95 149 GLU B CA 1
ATOM 2760 C C . GLU B 1 144 ? -38.717 33.413 10.249 1.00 24.46 149 GLU B C 1
ATOM 2761 O O . GLU B 1 144 ? -38.569 33.070 11.423 1.00 24.63 149 GLU B O 1
ATOM 2767 N N . GLU B 1 145 ? -38.278 32.683 9.235 1.00 21.67 150 GLU B N 1
ATOM 2768 C CA . GLU B 1 145 ? -37.582 31.394 9.443 1.00 21.58 150 GLU B CA 1
ATOM 2769 C C . GLU B 1 145 ? -36.185 31.525 10.080 1.00 21.05 150 GLU B C 1
ATOM 2770 O O . GLU B 1 145 ? -35.667 30.546 10.635 1.00 20.00 150 GLU B O 1
ATOM 2776 N N . SER B 1 146 ? -35.599 32.720 9.975 1.00 20.11 151 SER B N 1
ATOM 2777 C CA . SER B 1 146 ? -34.314 33.060 10.623 1.00 20.14 151 SER B CA 1
ATOM 2778 C C . SER B 1 146 ? -34.408 33.096 12.159 1.00 20.78 151 SER B C 1
ATOM 2779 O O . SER B 1 146 ? -33.397 33.185 12.859 1.00 20.37 151 SER B O 1
ATOM 2782 N N . LEU B 1 147 ? -35.630 33.066 12.681 1.00 20.58 152 LEU B N 1
ATOM 2783 C CA . LEU B 1 147 ? -35.860 33.158 14.103 1.00 21.07 152 LEU B CA 1
ATOM 2784 C C . LEU B 1 147 ? -35.981 31.768 14.703 1.00 20.76 152 LEU B C 1
ATOM 2785 O O . LEU B 1 147 ? -35.030 30.993 14.607 1.00 20.16 152 LEU B O 1
ATOM 2790 N N . GLU B 1 148 ? -37.118 31.403 15.303 1.00 21.58 153 GLU B N 1
ATOM 2791 C CA . GLU B 1 148 ? -37.204 30.097 15.992 1.00 20.88 153 GLU B CA 1
ATOM 2792 C C . GLU B 1 148 ? -36.728 28.886 15.161 1.00 19.70 153 GLU B C 1
ATOM 2793 O O . GLU B 1 148 ? -36.068 28.003 15.703 1.00 17.94 153 GLU B O 1
ATOM 2799 N N . PRO B 1 149 ? -37.050 28.828 13.850 1.00 19.61 154 PRO B N 1
ATOM 2800 C CA . PRO B 1 149 ? -36.665 27.609 13.136 1.00 19.20 154 PRO B CA 1
ATOM 2801 C C . PRO B 1 149 ? -35.143 27.475 12.958 1.00 18.77 154 PRO B C 1
ATOM 2802 O O . PRO B 1 149 ? -34.568 26.433 13.288 1.00 18.67 154 PRO B O 1
ATOM 2806 N N . LEU B 1 150 ? -34.497 28.530 12.472 1.00 19.15 155 LEU B N 1
ATOM 2807 C CA . LEU B 1 150 ? -33.037 28.554 12.392 1.00 19.19 155 LEU B CA 1
ATOM 2808 C C . LEU B 1 150 ? -32.396 28.260 13.773 1.00 19.96 155 LEU B C 1
ATOM 2809 O O . LEU B 1 150 ? -31.497 27.419 13.895 1.00 19.79 155 LEU B O 1
ATOM 2814 N N . LEU B 1 151 ? -32.897 28.922 14.809 1.00 19.66 156 LEU B N 1
ATOM 2815 C CA . LEU B 1 151 ? -32.343 28.757 16.161 1.00 21.02 156 LEU B CA 1
ATOM 2816 C C . LEU B 1 151 ? -32.505 27.351 16.657 1.00 20.03 156 LEU B C 1
ATOM 2817 O O . LEU B 1 151 ? -31.595 26.812 17.260 1.00 19.93 156 LEU B O 1
ATOM 2822 N N . LYS B 1 152 ? -33.635 26.720 16.336 1.00 19.19 157 LYS B N 1
ATOM 2823 C CA . LYS B 1 152 ? -33.837 25.325 16.661 1.00 19.23 157 LYS B CA 1
ATOM 2824 C C . LYS B 1 152 ? -32.823 24.436 15.955 1.00 18.79 157 LYS B C 1
ATOM 2825 O O . LYS B 1 152 ? -32.292 23.525 16.553 1.00 20.37 157 LYS B O 1
ATOM 2831 N N . THR B 1 153 ? -32.555 24.707 14.690 1.00 18.30 158 THR B N 1
ATOM 2832 C CA . THR B 1 153 ? -31.529 23.965 13.973 1.00 18.85 158 THR B CA 1
ATOM 2833 C C . THR B 1 153 ? -30.175 24.146 14.654 1.00 17.77 158 THR B C 1
ATOM 2834 O O . THR B 1 153 ? -29.458 23.181 14.860 1.00 17.48 158 THR B O 1
ATOM 2838 N N . LEU B 1 154 ? -29.845 25.375 14.994 1.00 19.60 159 LEU B N 1
ATOM 2839 C CA . LEU B 1 154 ? -28.565 25.672 15.635 1.00 20.67 159 LEU B CA 1
ATOM 2840 C C . LEU B 1 154 ? -28.434 24.905 16.946 1.00 21.25 159 LEU B C 1
ATOM 2841 O O . LEU B 1 154 ? -27.421 24.267 17.193 1.00 21.86 159 LEU B O 1
ATOM 2846 N N . LYS B 1 155 ? -29.472 24.948 17.762 1.00 21.17 160 LYS B N 1
ATOM 2847 C CA . LYS B 1 155 ? -29.515 24.184 19.017 1.00 22.57 160 LYS B CA 1
ATOM 2848 C C . LYS B 1 155 ? -29.407 22.670 18.803 1.00 23.56 160 LYS B C 1
ATOM 2849 O O . LYS B 1 155 ? -28.619 21.987 19.485 1.00 24.12 160 LYS B O 1
ATOM 2852 N N . ASP B 1 156 ? -30.190 22.136 17.868 1.00 23.18 161 ASP B N 1
ATOM 2853 C CA . ASP B 1 156 ? -30.213 20.697 17.587 1.00 24.66 161 ASP B CA 1
ATOM 2854 C C . ASP B 1 156 ? -28.878 20.137 17.080 1.00 23.69 161 ASP B C 1
ATOM 2855 O O . ASP B 1 156 ? -28.583 18.973 17.322 1.00 22.74 161 ASP B O 1
ATOM 2860 N N . ILE B 1 157 ? -28.107 20.943 16.343 1.00 22.23 162 ILE B N 1
ATOM 2861 C CA A ILE B 1 157 ? -26.890 20.480 15.661 0.50 23.22 162 ILE B CA 1
ATOM 2862 C CA B ILE B 1 157 ? -26.892 20.427 15.689 0.50 22.98 162 ILE B CA 1
ATOM 2863 C C . ILE B 1 157 ? -25.622 20.775 16.470 1.00 22.40 162 ILE B C 1
ATOM 2864 O O . ILE B 1 157 ? -24.665 19.987 16.481 1.00 24.37 162 ILE B O 1
ATOM 2873 N N . SER B 1 158 ? -25.591 21.922 17.117 1.00 22.58 163 SER B N 1
ATOM 2874 C CA . SER B 1 158 ? -24.353 22.353 17.752 1.00 23.44 163 SER B CA 1
ATOM 2875 C C . SER B 1 158 ? -24.097 21.574 19.049 1.00 26.27 163 SER B C 1
ATOM 2876 O O . SER B 1 158 ? -25.024 21.092 19.697 1.00 25.00 163 SER B O 1
ATOM 2879 N N . GLY B 1 159 ? -22.828 21.411 19.390 1.00 25.16 164 GLY B N 1
ATOM 2880 C CA . GLY B 1 159 ? -22.466 20.905 20.704 1.00 24.43 164 GLY B CA 1
ATOM 2881 C C . GLY B 1 159 ? -21.778 22.024 21.431 1.00 23.98 164 GLY B C 1
ATOM 2882 O O . GLY B 1 159 ? -21.598 23.116 20.891 1.00 22.10 164 GLY B O 1
ATOM 2883 N N . PHE B 1 160 ? -21.324 21.736 22.645 1.00 25.46 165 PHE B N 1
ATOM 2884 C CA . PHE B 1 160 ? -20.719 22.765 23.480 1.00 26.41 165 PHE B CA 1
ATOM 2885 C C . PHE B 1 160 ? -19.382 23.275 22.934 1.00 25.04 165 PHE B C 1
ATOM 2886 O O . PHE B 1 160 ? -18.978 24.394 23.247 1.00 25.32 165 PHE B O 1
ATOM 2894 N N . GLU B 1 161 ? -18.725 22.483 22.095 1.00 27.59 166 GLU B N 1
ATOM 2895 C CA . GLU B 1 161 ? -17.454 22.898 21.475 1.00 27.84 166 GLU B CA 1
ATOM 2896 C C . GLU B 1 161 ? -17.600 23.430 20.042 1.00 26.35 166 GLU B C 1
ATOM 2897 O O . GLU B 1 161 ? -16.603 23.765 19.417 1.00 25.18 166 GLU B O 1
ATOM 2903 N N . THR B 1 162 ? -18.820 23.494 19.519 1.00 22.31 167 THR B N 1
ATOM 2904 C CA . THR B 1 162 ? -19.022 24.019 18.165 1.00 21.38 167 THR B CA 1
ATOM 2905 C C . THR B 1 162 ? -18.814 25.520 18.162 1.00 20.57 167 THR B C 1
ATOM 2906 O O . THR B 1 162 ? -19.394 26.240 18.979 1.00 19.79 167 THR B O 1
ATOM 2910 N N . CYS B 1 163 ? -17.970 25.986 17.241 1.00 20.25 168 CYS B N 1
ATOM 2911 C CA . CYS B 1 163 ? -17.797 27.395 16.975 1.00 19.91 168 CYS B CA 1
ATOM 2912 C C . CYS B 1 163 ? -18.764 27.807 15.855 1.00 18.41 168 CYS B C 1
ATOM 2913 O O . CYS B 1 163 ? -18.638 27.363 14.716 1.00 17.69 168 CYS B O 1
ATOM 2916 N N . ILE B 1 164 ? -19.728 28.643 16.193 1.00 18.20 169 ILE B N 1
ATOM 2917 C CA . ILE B 1 164 ? -20.700 29.134 15.215 1.00 18.02 169 ILE B CA 1
ATOM 2918 C C . ILE B 1 164 ? -20.300 30.534 14.802 1.00 18.70 169 ILE B C 1
ATOM 2919 O O . ILE B 1 164 ? -20.139 31.406 15.667 1.00 19.48 169 ILE B O 1
ATOM 2924 N N . ILE B 1 165 ? -20.138 30.759 13.494 1.00 17.20 170 ILE B N 1
ATOM 2925 C CA . ILE B 1 165 ? -19.769 32.061 12.980 1.00 16.76 170 ILE B CA 1
ATOM 2926 C C . ILE B 1 165 ? -20.880 32.516 12.062 1.00 16.20 170 ILE B C 1
ATOM 2927 O O . ILE B 1 165 ? -21.185 31.878 11.054 1.00 15.56 170 ILE B O 1
ATOM 2932 N N . CYS B 1 166 ? -21.450 33.658 12.410 1.00 16.35 171 CYS B N 1
ATOM 2933 C CA . CYS B 1 166 ? -22.623 34.185 11.759 1.00 17.26 171 CYS B CA 1
ATOM 2934 C C . CYS B 1 166 ? -22.297 35.573 11.189 1.00 16.56 171 CYS B C 1
ATOM 2935 O O . CYS B 1 166 ? -21.989 36.496 11.937 1.00 18.08 171 CYS B O 1
ATOM 2938 N N . CYS B 1 167 ? -22.325 35.709 9.870 1.00 16.33 172 CYS B N 1
ATOM 2939 C CA . CYS B 1 167 ? -21.996 36.970 9.209 1.00 17.28 172 CYS B CA 1
ATOM 2940 C C . CYS B 1 167 ? -23.263 37.466 8.541 1.00 17.87 172 CYS B C 1
ATOM 2941 O O . CYS B 1 167 ? -23.910 36.722 7.809 1.00 17.35 172 CYS B O 1
ATOM 2944 N N . TYR B 1 168 ? -23.641 38.705 8.806 1.00 19.12 173 TYR B N 1
ATOM 2945 C CA . TYR B 1 168 ? -24.884 39.215 8.206 1.00 20.04 173 TYR B CA 1
ATOM 2946 C C . TYR B 1 168 ? -24.761 40.688 7.911 1.00 19.54 173 TYR B C 1
ATOM 2947 O O . TYR B 1 168 ? -23.983 41.398 8.553 1.00 19.30 173 TYR B O 1
ATOM 2956 N N . GLU B 1 169 ? -25.523 41.146 6.923 1.00 20.28 174 GLU B N 1
ATOM 2957 C CA . GLU B 1 169 ? -25.569 42.550 6.596 1.00 21.51 174 GLU B CA 1
ATOM 2958 C C . GLU B 1 169 ? -26.742 43.172 7.342 1.00 23.87 174 GLU B C 1
ATOM 2959 O O . GLU B 1 169 ? -27.873 42.681 7.270 1.00 21.69 174 GLU B O 1
ATOM 2965 N N . GLN B 1 170 ? -26.461 44.228 8.090 1.00 25.26 175 GLN B N 1
ATOM 2966 C CA . GLN B 1 170 ? -27.507 44.934 8.834 1.00 30.11 175 GLN B CA 1
ATOM 2967 C C . GLN B 1 170 ? -28.317 45.761 7.830 1.00 29.64 175 GLN B C 1
ATOM 2968 O O . GLN B 1 170 ? -27.741 46.489 7.030 1.00 31.21 175 GLN B O 1
ATOM 2974 N N . ARG B 1 171 ? -29.638 45.597 7.854 1.00 30.08 176 ARG B N 1
ATOM 2975 C CA A ARG B 1 171 ? -30.530 46.294 6.934 0.50 32.67 176 ARG B CA 1
ATOM 2976 C CA B ARG B 1 171 ? -30.541 46.283 6.936 0.50 32.07 176 ARG B CA 1
ATOM 2977 C C . ARG B 1 171 ? -31.598 47.069 7.714 1.00 35.00 176 ARG B C 1
ATOM 2978 O O . ARG B 1 171 ? -32.173 46.552 8.670 1.00 35.24 176 ARG B O 1
ATOM 2993 N N . THR B 1 172 ? -31.839 48.314 7.298 1.00 39.77 177 THR B N 1
ATOM 2994 C CA . THR B 1 172 ? -32.799 49.216 7.956 1.00 45.84 177 THR B CA 1
ATOM 2995 C C . THR B 1 172 ? -34.190 49.178 7.310 1.00 48.50 177 THR B C 1
ATOM 2996 O O . THR B 1 172 ? -35.200 49.409 7.973 1.00 49.85 177 THR B O 1
ATOM 3000 N N . MET B 1 173 ? -34.214 48.907 6.011 1.00 51.31 178 MET B N 1
ATOM 3001 C CA . MET B 1 173 ? -35.433 48.662 5.226 1.00 53.58 178 MET B CA 1
ATOM 3002 C C . MET B 1 173 ? -36.381 47.600 5.813 1.00 53.24 178 MET B C 1
ATOM 3003 O O . MET B 1 173 ? -35.937 46.625 6.424 1.00 52.87 178 MET B O 1
ATOM 3008 N N . GLY B 1 174 ? -37.686 47.801 5.611 1.00 51.05 179 GLY B N 1
ATOM 3009 C CA . GLY B 1 174 ? -38.710 46.778 5.887 1.00 48.97 179 GLY B CA 1
ATOM 3010 C C . GLY B 1 174 ? -38.715 46.163 7.281 1.00 46.85 179 GLY B C 1
ATOM 3011 O O . GLY B 1 174 ? -38.441 46.842 8.270 1.00 45.15 179 GLY B O 1
ATOM 3012 N N . LYS B 1 175 ? -39.022 44.865 7.350 1.00 46.84 180 LYS B N 1
ATOM 3013 C CA . LYS B 1 175 ? -39.095 44.132 8.630 1.00 45.94 180 LYS B CA 1
ATOM 3014 C C . LYS B 1 175 ? -37.712 43.789 9.228 1.00 42.63 180 LYS B C 1
ATOM 3015 O O . LYS B 1 175 ? -37.630 43.301 10.358 1.00 39.15 180 LYS B O 1
ATOM 3018 N N . ASN B 1 176 ? -36.636 44.052 8.490 1.00 39.72 181 ASN B N 1
ATOM 3019 C CA . ASN B 1 176 ? -35.299 43.564 8.893 1.00 39.56 181 ASN B CA 1
ATOM 3020 C C . ASN B 1 176 ? -34.797 44.009 10.278 1.00 38.57 181 ASN B C 1
ATOM 3021 O O . ASN B 1 176 ? -34.231 43.200 11.010 1.00 39.59 181 ASN B O 1
ATOM 3026 N N . PRO B 1 177 ? -35.005 45.286 10.657 1.00 37.33 182 PRO B N 1
ATOM 3027 C CA . PRO B 1 177 ? -34.628 45.686 12.017 1.00 36.62 182 PRO B CA 1
ATOM 3028 C C . PRO B 1 177 ? -35.335 44.891 13.126 1.00 35.27 182 PRO B C 1
ATOM 3029 O O . PRO B 1 177 ? -34.702 44.548 14.125 1.00 36.71 182 PRO B O 1
ATOM 3033 N N . GLU B 1 178 ? -36.625 44.600 12.956 1.00 34.87 183 GLU B N 1
ATOM 3034 C CA . GLU B 1 178 ? -37.369 43.792 13.936 1.00 33.63 183 GLU B CA 1
ATOM 3035 C C . GLU B 1 178 ? -36.845 42.354 13.985 1.00 31.65 183 GLU B C 1
ATOM 3036 O O . GLU B 1 178 ? -36.734 41.748 15.051 1.00 31.29 183 GLU B O 1
ATOM 3038 N N . ILE B 1 179 ? -36.538 41.807 12.820 1.00 30.16 184 ILE B N 1
ATOM 3039 C CA . ILE B 1 179 ? -36.056 40.428 12.757 1.00 30.41 184 ILE B CA 1
ATOM 3040 C C . ILE B 1 179 ? -34.686 40.318 13.406 1.00 29.15 184 ILE B C 1
ATOM 3041 O O . ILE B 1 179 ? -34.472 39.427 14.213 1.00 26.89 184 ILE B O 1
ATOM 3046 N N . GLU B 1 180 ? -33.783 41.239 13.071 1.00 30.76 185 GLU B N 1
ATOM 3047 C CA . GLU B 1 180 ? -32.431 41.236 13.638 1.00 31.29 185 GLU B CA 1
ATOM 3048 C C . GLU B 1 180 ? -32.510 41.360 15.159 1.00 31.62 185 GLU B C 1
ATOM 3049 O O . GLU B 1 180 ? -31.858 40.619 15.884 1.00 29.88 185 GLU B O 1
ATOM 3055 N N . LYS B 1 181 ? -33.350 42.274 15.640 1.00 33.62 186 LYS B N 1
ATOM 3056 C CA . LYS B 1 181 ? -33.550 42.465 17.071 1.00 33.24 186 LYS B CA 1
ATOM 3057 C C . LYS B 1 181 ? -34.045 41.214 17.769 1.00 30.99 186 LYS B C 1
ATOM 3058 O O . LYS B 1 181 ? -33.472 40.796 18.781 1.00 29.49 186 LYS B O 1
ATOM 3064 N N . LYS B 1 182 ? -35.111 40.610 17.252 1.00 31.04 187 LYS B N 1
ATOM 3065 C CA . LYS B 1 182 ? -35.658 39.405 17.873 1.00 30.11 187 LYS B CA 1
ATOM 3066 C C . LYS B 1 182 ? -34.680 38.227 17.805 1.00 29.46 187 LYS B C 1
ATOM 3067 O O . LYS B 1 182 ? -34.637 37.403 18.702 1.00 27.78 187 LYS B O 1
ATOM 3073 N N . TYR B 1 183 ? -33.917 38.137 16.721 1.00 28.55 188 TYR B N 1
ATOM 3074 C CA . TYR B 1 183 ? -32.909 37.084 16.596 1.00 27.08 188 TYR B CA 1
ATOM 3075 C C . TYR B 1 183 ? -31.959 37.087 17.793 1.00 26.24 188 TYR B C 1
ATOM 3076 O O . TYR B 1 183 ? -31.745 36.071 18.434 1.00 25.35 188 TYR B O 1
ATOM 3085 N N . PHE B 1 184 ? -31.388 38.242 18.100 1.00 29.00 189 PHE B N 1
ATOM 3086 C CA . PHE B 1 184 ? -30.391 38.301 19.170 1.00 29.85 189 PHE B CA 1
ATOM 3087 C C . PHE B 1 184 ? -31.015 38.148 20.557 1.00 30.39 189 PHE B C 1
ATOM 3088 O O . PHE B 1 184 ? -30.415 37.549 21.443 1.00 29.59 189 PHE B O 1
ATOM 3096 N N . GLU B 1 185 ? -32.256 38.593 20.709 1.00 31.71 190 GLU B N 1
ATOM 3097 C CA . GLU B 1 185 ? -33.009 38.324 21.931 1.00 31.83 190 GLU B CA 1
ATOM 3098 C C . GLU B 1 185 ? -33.236 36.831 22.165 1.00 30.01 190 GLU B C 1
ATOM 3099 O O . GLU B 1 185 ? -33.032 36.330 23.272 1.00 27.97 190 GLU B O 1
ATOM 3105 N N . LEU B 1 186 ? -33.623 36.105 21.117 1.00 29.61 191 LEU B N 1
ATOM 3106 C CA . LEU B 1 186 ? -33.825 34.671 21.238 1.00 28.46 191 LEU B CA 1
ATOM 3107 C C . LEU B 1 186 ? -32.500 33.940 21.393 1.00 26.43 191 LEU B C 1
ATOM 3108 O O . LEU B 1 186 ? -32.400 32.952 22.116 1.00 26.55 191 LEU B O 1
ATOM 3113 N N . LEU B 1 187 ? -31.488 34.409 20.674 1.00 25.39 192 LEU B N 1
ATOM 3114 C CA . LEU B 1 187 ? -30.170 33.773 20.702 1.00 24.99 192 LEU B CA 1
ATOM 3115 C C . LEU B 1 187 ? -29.584 33.743 22.132 1.00 25.78 192 LEU B C 1
ATOM 3116 O O . LEU B 1 187 ? -28.933 32.771 22.537 1.00 22.69 192 LEU B O 1
ATOM 3121 N N . GLN B 1 188 ? -29.816 34.820 22.878 1.00 27.37 193 GLN B N 1
ATOM 3122 C CA . GLN B 1 188 ? -29.254 34.992 24.218 1.00 30.87 193 GLN B CA 1
ATOM 3123 C C . GLN B 1 188 ? -29.635 33.911 25.204 1.00 30.31 193 GLN B C 1
ATOM 3124 O O . GLN B 1 188 ? -28.928 33.718 26.189 1.00 32.16 193 GLN B O 1
ATOM 3130 N N . LEU B 1 189 ? -30.747 33.218 24.963 1.00 30.38 194 LEU B N 1
ATOM 3131 C CA . LEU B 1 189 ? -31.228 32.201 25.904 1.00 29.77 194 LEU B CA 1
ATOM 3132 C C . LEU B 1 189 ? -30.307 31.004 26.012 1.00 29.82 194 LEU B C 1
ATOM 3133 O O . LEU B 1 189 ? -29.914 30.609 27.113 1.00 29.35 194 LEU B O 1
ATOM 3138 N N . ASP B 1 190 ? -29.963 30.418 24.872 1.00 27.68 195 ASP B N 1
ATOM 3139 C CA . ASP B 1 190 ? -29.157 29.218 24.858 1.00 27.29 195 ASP B CA 1
ATOM 3140 C C . ASP B 1 190 ? -27.717 29.434 24.402 1.00 26.16 195 ASP B C 1
ATOM 3141 O O . ASP B 1 190 ? -26.920 28.505 24.498 1.00 25.66 195 ASP B O 1
ATOM 3146 N N . PHE B 1 191 ? -27.385 30.639 23.946 1.00 25.45 196 PHE B N 1
ATOM 3147 C CA . PHE B 1 191 ? -26.056 30.906 23.387 1.00 25.31 196 PHE B CA 1
ATOM 3148 C C . PHE B 1 191 ? -25.405 32.166 23.924 1.00 26.11 196 PHE B C 1
ATOM 3149 O O . PHE B 1 191 ? -26.073 33.152 24.214 1.00 27.66 196 PHE B O 1
ATOM 3157 N N . ASP B 1 192 ? -24.076 32.124 24.001 1.00 27.78 197 ASP B N 1
ATOM 3158 C CA . ASP B 1 192 ? -23.246 33.305 24.231 1.00 29.42 197 ASP B CA 1
ATOM 3159 C C . ASP B 1 192 ? -22.754 33.786 22.874 1.00 29.60 197 ASP B C 1
ATOM 3160 O O . ASP B 1 192 ? -22.554 32.981 21.954 1.00 27.38 197 ASP B O 1
ATOM 3165 N N . PHE B 1 193 ? -22.577 35.091 22.735 1.00 28.64 198 PHE B N 1
ATOM 3166 C CA . PHE B 1 193 ? -22.097 35.634 21.473 1.00 29.25 198 PHE B CA 1
ATOM 3167 C C . PHE B 1 193 ? -21.341 36.932 21.616 1.00 30.44 198 PHE B C 1
ATOM 3168 O O . PHE B 1 193 ? -21.529 37.674 22.581 1.00 29.24 198 PHE B O 1
ATOM 3176 N N . GLU B 1 194 ? -20.483 37.206 20.641 1.00 29.63 199 GLU B N 1
ATOM 3177 C CA . GLU B 1 194 ? -19.682 38.413 20.661 1.00 30.99 199 GLU B CA 1
ATOM 3178 C C . GLU B 1 194 ? -19.431 38.867 19.244 1.00 29.72 199 GLU B C 1
ATOM 3179 O O . GLU B 1 194 ? -19.207 38.056 18.361 1.00 27.25 199 GLU B O 1
ATOM 3185 N N . LYS B 1 195 ? -19.509 40.171 19.030 1.00 29.85 200 LYS B N 1
ATOM 3186 C CA . LYS B 1 195 ? -19.175 40.747 17.746 1.00 30.01 200 LYS B CA 1
ATOM 3187 C C . LYS B 1 195 ? -17.654 40.758 17.572 1.00 30.89 200 LYS B C 1
ATOM 3188 O O . LYS B 1 195 ? -16.910 41.048 18.506 1.00 31.31 200 LYS B O 1
ATOM 3194 N N . ILE B 1 196 ? -17.198 40.409 16.378 1.00 28.52 201 ILE B N 1
ATOM 3195 C CA . ILE B 1 196 ? -15.784 40.488 16.014 1.00 29.63 201 ILE B CA 1
ATOM 3196 C C . ILE B 1 196 ? -15.546 41.915 15.529 1.00 28.29 201 ILE B C 1
ATOM 3197 O O . ILE B 1 196 ? -16.251 42.378 14.632 1.00 28.12 201 ILE B O 1
ATOM 3202 N N . PRO B 1 197 ? -14.545 42.624 16.097 1.00 25.94 202 PRO B N 1
ATOM 3203 C CA . PRO B 1 197 ? -14.309 43.974 15.605 1.00 25.10 202 PRO B CA 1
ATOM 3204 C C . PRO B 1 197 ? -14.035 44.040 14.102 1.00 23.93 202 PRO B C 1
ATOM 3205 O O . PRO B 1 197 ? -13.370 43.159 13.539 1.00 22.89 202 PRO B O 1
ATOM 3209 N N . LEU B 1 198 ? -14.500 45.114 13.476 1.00 23.56 203 LEU B N 1
ATOM 3210 C CA . LEU B 1 198 ? -14.304 45.349 12.051 1.00 24.13 203 LEU B CA 1
ATOM 3211 C C . LEU B 1 198 ? -12.838 45.275 11.633 1.00 24.31 203 LEU B C 1
ATOM 3212 O O . LEU B 1 198 ? -12.508 44.843 10.524 1.00 21.32 203 LEU B O 1
ATOM 3217 N N . GLU B 1 199 ? -11.959 45.680 12.545 1.00 23.99 204 GLU B N 1
ATOM 3218 C CA . GLU B 1 199 ? -10.524 45.692 12.287 1.00 26.24 204 GLU B CA 1
ATOM 3219 C C . GLU B 1 199 ? -9.956 44.293 12.008 1.00 25.96 204 GLU B C 1
ATOM 3220 O O . GLU B 1 199 ? -8.907 44.166 11.383 1.00 24.56 204 GLU B O 1
ATOM 3226 N N . LYS B 1 200 ? -10.662 43.248 12.443 1.00 23.37 205 LYS B N 1
ATOM 3227 C CA . LYS B 1 200 ? -10.236 41.869 12.199 1.00 23.87 205 LYS B CA 1
ATOM 3228 C C . LYS B 1 200 ? -10.757 41.294 10.880 1.00 21.30 205 LYS B C 1
ATOM 3229 O O . LYS B 1 200 ? -10.363 40.191 10.489 1.00 19.03 205 LYS B O 1
ATOM 3235 N N . HIS B 1 201 ? -11.619 42.030 10.179 1.00 18.59 206 HIS B N 1
ATOM 3236 C CA . HIS B 1 201 ? -12.112 41.554 8.891 1.00 18.52 206 HIS B CA 1
ATOM 3237 C C . HIS B 1 201 ? -11.031 41.781 7.868 1.00 18.03 206 HIS B C 1
ATOM 3238 O O . HIS B 1 201 ? -10.091 42.556 8.119 1.00 18.99 206 HIS B O 1
ATOM 3245 N N . ASP B 1 202 ? -11.127 41.114 6.736 1.00 17.33 207 ASP B N 1
ATOM 3246 C CA . ASP B 1 202 ? -10.223 41.385 5.627 1.00 18.54 207 ASP B CA 1
ATOM 3247 C C . ASP B 1 202 ? -10.211 42.899 5.338 1.00 20.47 207 ASP B C 1
ATOM 3248 O O . ASP B 1 202 ? -11.263 43.549 5.312 1.00 19.42 207 ASP B O 1
ATOM 3253 N N . GLU B 1 203 ? -9.025 43.470 5.157 1.00 21.83 208 GLU B N 1
ATOM 3254 C CA . GLU B 1 203 ? -8.898 44.924 5.019 1.00 23.68 208 GLU B CA 1
ATOM 3255 C C . GLU B 1 203 ? -9.745 45.490 3.890 1.00 24.15 208 GLU B C 1
ATOM 3256 O O . GLU B 1 203 ? -10.283 46.608 3.999 1.00 25.90 208 GLU B O 1
ATOM 3258 N N . GLU B 1 204 ? -9.872 44.734 2.807 1.00 23.48 209 GLU B N 1
ATOM 3259 C CA . GLU B 1 204 ? -10.592 45.210 1.635 1.00 25.81 209 GLU B CA 1
ATOM 3260 C C . GLU B 1 204 ? -12.053 44.792 1.690 1.00 24.38 209 GLU B C 1
ATOM 3261 O O . GLU B 1 204 ? -12.952 45.623 1.509 1.00 26.42 209 GLU B O 1
ATOM 3267 N N . TYR B 1 205 ? -12.275 43.522 1.994 1.00 21.33 210 TYR B N 1
ATOM 3268 C CA . TYR B 1 205 ? -13.607 42.938 1.977 1.00 19.97 210 TYR B CA 1
ATOM 3269 C C . TYR B 1 205 ? -14.291 43.031 3.309 1.00 20.08 210 TYR B C 1
ATOM 3270 O O . TYR B 1 205 ? -14.447 42.040 4.035 1.00 18.32 210 TYR B O 1
ATOM 3279 N N . ARG B 1 206 ? -14.718 44.249 3.626 1.00 19.19 211 ARG B N 1
ATOM 3280 C CA . ARG B 1 206 ? -15.387 44.546 4.868 1.00 19.95 211 ARG B CA 1
ATOM 3281 C C . ARG B 1 206 ? -16.317 45.734 4.694 1.00 19.73 211 ARG B C 1
ATOM 3282 O O . ARG B 1 206 ? -16.156 46.525 3.759 1.00 19.85 211 ARG B O 1
ATOM 3290 N N . SER B 1 207 ? -17.233 45.876 5.640 1.00 21.36 212 SER B N 1
ATOM 3291 C CA . SER B 1 207 ? -18.195 46.985 5.680 1.00 22.42 212 SER B CA 1
ATOM 3292 C C . SER B 1 207 ? -18.655 47.218 7.107 1.00 22.02 212 SER B C 1
ATOM 3293 O O . SER B 1 207 ? -18.867 46.265 7.864 1.00 20.26 212 SER B O 1
ATOM 3296 N N . GLU B 1 208 ? -18.861 48.489 7.467 1.00 21.65 213 GLU B N 1
ATOM 3297 C CA . GLU B 1 208 ? -19.396 48.831 8.783 1.00 22.96 213 GLU B CA 1
ATOM 3298 C C . GLU B 1 208 ? -20.808 48.270 8.994 1.00 23.86 213 GLU B C 1
ATOM 3299 O O . GLU B 1 208 ? -21.241 48.118 10.122 1.00 25.52 213 GLU B O 1
ATOM 3301 N N . ASP B 1 209 ? -21.500 47.952 7.902 1.00 23.56 214 ASP B N 1
ATOM 3302 C CA . ASP B 1 209 ? -22.848 47.386 7.954 1.00 25.68 214 ASP B CA 1
ATOM 3303 C C . ASP B 1 209 ? -22.871 45.851 7.869 1.00 22.91 214 ASP B C 1
ATOM 3304 O O . ASP B 1 209 ? -23.936 45.253 7.861 1.00 22.21 214 ASP B O 1
ATOM 3309 N N . ILE B 1 210 ? -21.704 45.208 7.833 1.00 22.30 215 ILE B N 1
ATOM 3310 C CA . ILE B 1 210 ? -21.665 43.742 7.749 1.00 20.65 215 ILE B CA 1
ATOM 3311 C C . ILE B 1 210 ? -20.922 43.256 8.983 1.00 19.96 215 ILE B C 1
ATOM 3312 O O . ILE B 1 210 ? -19.755 43.571 9.166 1.00 21.81 215 ILE B O 1
ATOM 3317 N N . HIS B 1 211 ? -21.613 42.496 9.827 1.00 19.61 216 HIS B N 1
ATOM 3318 C CA . HIS B 1 211 ? -21.068 42.054 11.102 1.00 20.37 216 HIS B CA 1
ATOM 3319 C C . HIS B 1 211 ? -20.764 40.569 11.095 1.00 19.29 216 HIS B C 1
ATOM 3320 O O . HIS B 1 211 ? -21.431 39.789 10.406 1.00 17.39 216 HIS B O 1
ATOM 3327 N N . ILE B 1 212 ? -19.707 40.206 11.820 1.00 18.32 217 ILE B N 1
ATOM 3328 C CA . ILE B 1 212 ? -19.366 38.825 12.101 1.00 17.98 217 ILE B CA 1
ATOM 3329 C C . ILE B 1 212 ? -19.528 38.601 13.591 1.00 18.61 217 ILE B C 1
ATOM 3330 O O . ILE B 1 212 ? -18.905 39.277 14.422 1.00 19.09 217 ILE B O 1
ATOM 3335 N N . ILE B 1 213 ? -20.390 37.649 13.915 1.00 18.70 218 ILE B N 1
ATOM 3336 C CA . ILE B 1 213 ? -20.709 37.286 15.292 1.00 19.51 218 ILE B CA 1
ATOM 3337 C C . ILE B 1 213 ? -20.184 35.871 15.583 1.00 18.72 218 ILE B C 1
ATOM 3338 O O . ILE B 1 213 ? -20.517 34.921 14.853 1.00 18.35 218 ILE B O 1
ATOM 3343 N N . TYR B 1 214 ? -19.371 35.711 16.628 1.00 19.74 219 TYR B N 1
ATOM 3344 C CA . TYR B 1 214 ? -19.052 34.372 17.137 1.00 20.78 219 TYR B CA 1
ATOM 3345 C C . TYR B 1 214 ? -20.101 33.944 18.139 1.00 21.65 219 TYR B C 1
ATOM 3346 O O . TYR B 1 214 ? -20.464 34.707 19.042 1.00 20.93 219 TYR B O 1
ATOM 3355 N N . ILE B 1 215 ? -20.571 32.715 17.989 1.00 20.89 220 ILE B N 1
ATOM 3356 C CA . ILE B 1 215 ? -21.654 32.214 18.803 1.00 20.69 220 ILE B CA 1
ATOM 3357 C C . ILE B 1 215 ? -21.229 30.870 19.369 1.00 20.66 220 ILE B C 1
ATOM 3358 O O . ILE B 1 215 ? -20.713 30.025 18.649 1.00 20.12 220 ILE B O 1
ATOM 3363 N N . ARG B 1 216 ? -21.509 30.655 20.653 1.00 23.24 221 ARG B N 1
ATOM 3364 C CA . ARG B 1 216 ? -21.209 29.399 21.326 1.00 25.07 221 ARG B CA 1
ATOM 3365 C C . ARG B 1 216 ? -22.343 28.969 22.262 1.00 26.23 221 ARG B C 1
ATOM 3366 O O . ARG B 1 216 ? -22.899 29.786 22.983 1.00 25.83 221 ARG B O 1
ATOM 3374 N N . LYS B 1 217 ? -22.688 27.691 22.216 1.00 26.88 222 LYS B N 1
ATOM 3375 C CA . LYS B 1 217 ? -23.779 27.157 23.026 1.00 30.61 222 LYS B CA 1
ATOM 3376 C C . LYS B 1 217 ? -23.390 27.242 24.501 1.00 32.17 222 LYS B C 1
ATOM 3377 O O . LYS B 1 217 ? -22.268 26.878 24.872 1.00 32.48 222 LYS B O 1
ATOM 3383 N N . LYS B 1 218 ? -24.297 27.766 25.323 1.00 31.47 223 LYS B N 1
ATOM 3384 C CA . LYS B 1 218 ? -24.109 27.765 26.768 1.00 33.64 223 LYS B CA 1
ATOM 3385 C C . LYS B 1 218 ? -24.108 26.324 27.264 1.00 33.52 223 LYS B C 1
ATOM 3386 O O . LYS B 1 218 ? -24.989 25.532 26.889 1.00 33.30 223 LYS B O 1
ATOM 3392 N N . LYS B 1 219 ? -23.121 25.990 28.097 1.00 35.33 224 LYS B N 1
ATOM 3393 C CA . LYS B 1 219 ? -23.028 24.647 28.691 1.00 36.61 224 LYS B CA 1
ATOM 3394 C C . LYS B 1 219 ? -23.529 24.646 30.132 1.00 36.02 224 LYS B C 1
ATOM 3395 O O . LYS B 1 219 ? -22.807 25.057 31.037 1.00 35.67 224 LYS B O 1
ATOM 3399 N N . SER B 1 220 ? -24.765 24.181 30.336 1.00 35.68 225 SER B N 1
ATOM 3400 C CA . SER B 1 220 ? -25.284 23.963 31.681 1.00 33.86 225 SER B CA 1
ATOM 3401 C C . SER B 1 220 ? -24.495 22.816 32.307 1.00 35.14 225 SER B C 1
ATOM 3402 O O . SER B 1 220 ? -24.041 21.906 31.612 1.00 34.15 225 SER B O 1
ATOM 3405 N N . LYS B 1 221 ? -24.321 22.884 33.620 1.00 34.67 226 LYS B N 1
ATOM 3406 C CA . LYS B 1 221 ? -23.698 21.798 34.360 1.00 35.78 226 LYS B CA 1
ATOM 3407 C C . LYS B 1 221 ? -24.601 20.566 34.348 1.00 35.40 226 LYS B C 1
ATOM 3408 O O . LYS B 1 221 ? -24.130 19.459 34.578 1.00 33.41 226 LYS B O 1
ATOM 3414 N N . PHE B 1 222 ? -25.895 20.780 34.084 1.00 34.98 227 PHE B N 1
ATOM 3415 C CA . PHE B 1 222 ? -26.913 19.733 34.129 1.00 36.78 227 PHE B CA 1
ATOM 3416 C C . PHE B 1 222 ? -27.769 19.745 32.858 1.00 40.81 227 PHE B C 1
ATOM 3417 O O . PHE B 1 222 ? -28.968 20.065 32.905 1.00 38.50 227 PHE B O 1
ATOM 3425 N N . PRO B 1 223 ? -27.160 19.404 31.708 1.00 44.90 228 PRO B N 1
ATOM 3426 C CA . PRO B 1 223 ? -27.929 19.367 30.460 1.00 47.02 228 PRO B CA 1
ATOM 3427 C C . PRO B 1 223 ? -28.826 18.127 30.347 1.00 45.94 228 PRO B C 1
ATOM 3428 O O . PRO B 1 223 ? -29.340 17.622 31.353 1.00 42.13 228 PRO B O 1
ATOM 3432 N N . GLY C 1 1 ? -46.944 32.753 9.292 1.00 34.36 6 GLY C N 1
ATOM 3433 C CA . GLY C 1 1 ? -46.375 32.523 10.645 1.00 31.78 6 GLY C CA 1
ATOM 3434 C C . GLY C 1 1 ? -45.116 31.695 10.491 1.00 30.48 6 GLY C C 1
ATOM 3435 O O . GLY C 1 1 ? -44.566 31.605 9.389 1.00 32.40 6 GLY C O 1
ATOM 3436 N N . SER C 1 2 ? -44.659 31.098 11.588 1.00 25.36 7 SER C N 1
ATOM 3437 C CA . SER C 1 2 ? -43.511 30.199 11.558 1.00 23.64 7 SER C CA 1
ATOM 3438 C C . SER C 1 2 ? -43.825 28.899 10.826 1.00 22.67 7 SER C C 1
ATOM 3439 O O . SER C 1 2 ? -44.972 28.448 10.805 1.00 23.55 7 SER C O 1
ATOM 3442 N N . SER C 1 3 ? -42.806 28.253 10.255 1.00 21.35 8 SER C N 1
ATOM 3443 C CA . SER C 1 3 ? -42.956 26.879 9.779 1.00 21.61 8 SER C CA 1
ATOM 3444 C C . SER C 1 3 ? -43.229 25.888 10.925 1.00 21.31 8 SER C C 1
ATOM 3445 O O . SER C 1 3 ? -43.764 24.796 10.698 1.00 20.57 8 SER C O 1
ATOM 3448 N N . LEU C 1 4 ? -42.830 26.263 12.138 1.00 20.62 9 LEU C N 1
ATOM 3449 C CA . LEU C 1 4 ? -43.007 25.412 13.324 1.00 20.84 9 LEU C CA 1
ATOM 3450 C C . LEU C 1 4 ? -44.394 25.591 13.924 1.00 21.12 9 LEU C C 1
ATOM 3451 O O . LEU C 1 4 ? -44.810 26.718 14.126 1.00 22.24 9 LEU C O 1
ATOM 3456 N N . GLU C 1 5 ? -45.084 24.496 14.253 1.00 23.09 10 GLU C N 1
ATOM 3457 C CA . GLU C 1 5 ? -46.401 24.595 14.906 1.00 25.25 10 GLU C CA 1
ATOM 3458 C C . GLU C 1 5 ? -46.368 25.304 16.270 1.00 26.33 10 GLU C C 1
ATOM 3459 O O . GLU C 1 5 ? -47.235 26.131 16.559 1.00 25.83 10 GLU C O 1
ATOM 3465 N N . ASP C 1 6 ? -45.376 24.991 17.104 1.00 26.71 11 ASP C N 1
ATOM 3466 C CA . ASP C 1 6 ? -45.236 25.653 18.401 1.00 28.95 11 ASP C CA 1
ATOM 3467 C C . ASP C 1 6 ? -43.814 26.205 18.471 1.00 28.35 11 ASP C C 1
ATOM 3468 O O . ASP C 1 6 ? -42.921 25.538 19.004 1.00 26.63 11 ASP C O 1
ATOM 3473 N N . PRO C 1 7 ? -43.602 27.409 17.919 1.00 28.15 12 PRO C N 1
ATOM 3474 C CA . PRO C 1 7 ? -42.249 27.958 17.729 1.00 28.30 12 PRO C CA 1
ATOM 3475 C C . PRO C 1 7 ? -41.372 28.086 18.983 1.00 29.74 12 PRO C C 1
ATOM 3476 O O . PRO C 1 7 ? -40.146 28.036 18.860 1.00 30.59 12 PRO C O 1
ATOM 3480 N N . LEU C 1 8 ? -41.976 28.259 20.160 1.00 29.81 13 LEU C N 1
ATOM 3481 C CA . LEU C 1 8 ? -41.207 28.453 21.396 1.00 31.91 13 LEU C CA 1
ATOM 3482 C C . LEU C 1 8 ? -40.984 27.167 22.211 1.00 29.93 13 LEU C C 1
ATOM 3483 O O . LEU C 1 8 ? -40.381 27.196 23.288 1.00 28.48 13 LEU C O 1
ATOM 3488 N N . ARG C 1 9 ? -41.441 26.042 21.676 1.00 27.91 14 ARG C N 1
ATOM 3489 C CA . ARG C 1 9 ? -41.261 24.758 22.315 1.00 28.77 14 ARG C CA 1
ATOM 3490 C C . ARG C 1 9 ? -39.806 24.467 22.617 1.00 27.28 14 ARG C C 1
AT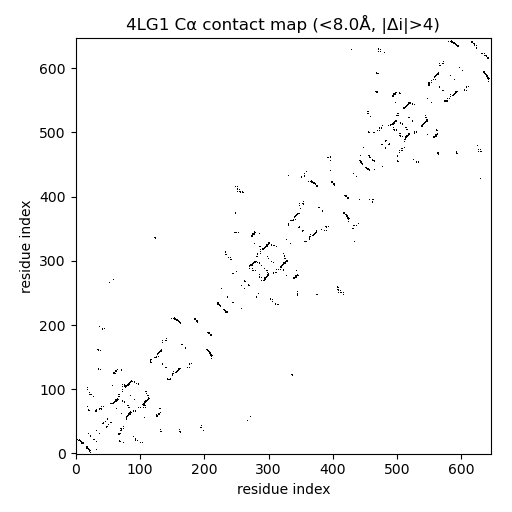OM 3491 O O . ARG C 1 9 ? -39.515 23.862 23.641 1.00 27.12 14 ARG C O 1
ATOM 3499 N N . SER C 1 10 ? -38.886 24.870 21.743 1.00 26.13 15 SER C N 1
ATOM 3500 C CA . SER C 1 10 ? -37.484 24.496 21.948 1.00 28.91 15 SER C CA 1
ATOM 3501 C C . SER C 1 10 ? -36.799 25.369 23.015 1.00 26.67 15 SER C C 1
ATOM 3502 O O . SER C 1 10 ? -35.658 25.086 23.405 1.00 27.11 15 SER C O 1
ATOM 3505 N N . PHE C 1 11 ? -37.508 26.396 23.479 1.00 25.36 16 PHE C N 1
ATOM 3506 C CA . PHE C 1 11 ? -37.054 27.273 24.559 1.00 26.34 16 PHE C CA 1
ATOM 3507 C C . PHE C 1 11 ? -37.629 26.869 25.921 1.00 23.42 16 PHE C C 1
ATOM 3508 O O . PHE C 1 11 ? -37.470 27.604 26.893 1.00 23.14 16 PHE C O 1
ATOM 3516 N N . VAL C 1 12 ? -38.280 25.711 25.992 1.00 21.94 17 VAL C N 1
ATOM 3517 C CA . VAL C 1 12 ? -38.752 25.181 27.269 1.00 21.86 17 VAL C CA 1
ATOM 3518 C C . VAL C 1 12 ? -37.629 24.355 27.893 1.00 21.98 17 VAL C C 1
ATOM 3519 O O . VAL C 1 12 ? -37.050 23.497 27.232 1.00 21.36 17 VAL C O 1
ATOM 3523 N N . ARG C 1 13 ? -37.312 24.628 29.163 1.00 21.74 18 ARG C N 1
ATOM 3524 C CA . ARG C 1 13 ? -36.333 23.844 29.924 1.00 21.22 18 ARG C CA 1
ATOM 3525 C C . ARG C 1 13 ? -37.108 22.820 30.718 1.00 20.68 18 ARG C C 1
ATOM 3526 O O . ARG C 1 13 ? -38.088 23.163 31.375 1.00 20.94 18 ARG C O 1
ATOM 3534 N N . VAL C 1 14 ? -36.660 21.568 30.680 1.00 20.66 19 VAL C N 1
ATOM 3535 C CA . VAL C 1 14 ? -37.344 20.491 31.373 1.00 22.68 19 VAL C CA 1
ATOM 3536 C C . VAL C 1 14 ? -36.518 20.071 32.592 1.00 23.98 19 VAL C C 1
ATOM 3537 O O . VAL C 1 14 ? -35.313 19.863 32.487 1.00 25.10 19 VAL C O 1
ATOM 3541 N N . LEU C 1 15 ? -37.178 19.953 33.734 1.00 24.49 20 LEU C N 1
ATOM 3542 C CA . LEU C 1 15 ? -36.532 19.502 34.967 1.00 28.18 20 LEU C CA 1
ATOM 3543 C C . LEU C 1 15 ? -37.259 18.277 35.502 1.00 26.21 20 LEU C C 1
ATOM 3544 O O . LEU C 1 15 ? -38.446 18.343 35.807 1.00 26.67 20 LEU C O 1
ATOM 3549 N N . GLU C 1 16 ? -36.530 17.176 35.635 1.00 25.86 21 GLU C N 1
ATOM 3550 C CA . GLU C 1 16 ? -37.099 15.927 36.119 1.00 27.34 21 GLU C CA 1
ATOM 3551 C C . GLU C 1 16 ? -37.138 15.895 37.650 1.00 25.97 21 GLU C C 1
ATOM 3552 O O . GLU C 1 16 ? -36.127 16.148 38.311 1.00 25.92 21 GLU C O 1
ATOM 3558 N N . LYS C 1 17 ? -38.311 15.610 38.197 1.00 23.04 22 LYS C N 1
ATOM 3559 C CA . LYS C 1 17 ? -38.472 15.354 39.612 1.00 23.70 22 LYS C CA 1
ATOM 3560 C C . LYS C 1 17 ? -37.952 13.964 39.998 1.00 23.90 22 LYS C C 1
ATOM 3561 O O . LYS C 1 17 ? -37.741 13.091 39.133 1.00 24.16 22 LYS C O 1
ATOM 3567 N N . ARG C 1 18 ? -37.763 13.744 41.300 1.00 25.13 23 ARG C N 1
ATOM 3568 C CA . ARG C 1 18 ? -37.289 12.447 41.797 1.00 25.11 23 ARG C CA 1
ATOM 3569 C C . ARG C 1 18 ? -38.193 11.286 41.342 1.00 25.64 23 ARG C C 1
ATOM 3570 O O . ARG C 1 18 ? -37.706 10.182 41.076 1.00 27.17 23 ARG C O 1
ATOM 3573 N N . ASP C 1 19 ? -39.499 11.532 41.285 1.00 26.42 24 ASP C N 1
ATOM 3574 C CA . ASP C 1 19 ? -40.462 10.489 40.918 1.00 28.32 24 ASP C CA 1
ATOM 3575 C C . ASP C 1 19 ? -40.557 10.272 39.396 1.00 29.80 24 ASP C C 1
ATOM 3576 O O . ASP C 1 19 ? -41.354 9.450 38.932 1.00 30.55 24 ASP C O 1
ATOM 3581 N N . GLY C 1 20 ? -39.747 11.009 38.632 1.00 27.51 25 GLY C N 1
ATOM 3582 C CA . GLY C 1 20 ? -39.671 10.835 37.200 1.00 26.02 25 GLY C CA 1
ATOM 3583 C C . GLY C 1 20 ? -40.492 11.832 36.417 1.00 24.56 25 GLY C C 1
ATOM 3584 O O . GLY C 1 20 ? -40.199 12.046 35.249 1.00 25.53 25 GLY C O 1
ATOM 3585 N N . THR C 1 21 ? -41.504 12.439 37.045 1.00 23.15 26 THR C N 1
ATOM 3586 C CA . THR C 1 21 ? -42.370 13.407 36.366 1.00 23.26 26 THR C CA 1
ATOM 3587 C C . THR C 1 21 ? -41.572 14.657 36.008 1.00 23.40 26 THR C C 1
ATOM 3588 O O . THR C 1 21 ? -40.535 14.933 36.618 1.00 24.24 26 THR C O 1
ATOM 3592 N N . VAL C 1 22 ? -42.022 15.396 34.994 1.00 22.79 27 VAL C N 1
ATOM 3593 C CA . VAL C 1 22 ? -41.248 16.530 34.489 1.00 22.70 27 VAL C CA 1
ATOM 3594 C C . VAL C 1 22 ? -41.916 17.866 34.681 1.00 21.04 27 VAL C C 1
ATOM 3595 O O . VAL C 1 22 ? -43.111 18.016 34.447 1.00 20.33 27 VAL C O 1
ATOM 3599 N N . LEU C 1 23 ? -41.119 18.823 35.157 1.00 20.07 28 LEU C N 1
ATOM 3600 C CA . LEU C 1 23 ? -41.495 20.208 35.180 1.00 19.85 28 LEU C CA 1
ATOM 3601 C C . LEU C 1 23 ? -41.040 20.848 33.878 1.00 18.60 28 LEU C C 1
ATOM 3602 O O . LEU C 1 23 ? -39.929 20.597 33.402 1.00 17.44 28 LEU C O 1
ATOM 3607 N N . ARG C 1 24 ? -41.889 21.698 33.341 1.00 19.69 29 ARG C N 1
ATOM 3608 C CA . ARG C 1 24 ? -41.603 22.411 32.089 1.00 19.72 29 ARG C CA 1
ATOM 3609 C C . ARG C 1 24 ? -41.585 23.903 32.320 1.00 19.93 29 ARG C C 1
ATOM 3610 O O . ARG C 1 24 ? -42.573 24.475 32.767 1.00 21.67 29 ARG C O 1
ATOM 3618 N N . LEU C 1 25 ? -40.446 24.520 32.038 1.00 19.87 30 LEU C N 1
ATOM 3619 C CA . LEU C 1 25 ? -40.271 25.946 32.262 1.00 20.88 30 LEU C CA 1
ATOM 3620 C C . LEU C 1 25 ? -39.986 26.654 30.958 1.00 19.25 30 LEU C C 1
ATOM 3621 O O . LEU C 1 25 ? -38.887 26.553 30.409 1.00 19.75 30 LEU C O 1
ATOM 3626 N N . GLN C 1 26 ? -40.981 27.378 30.462 1.00 20.32 31 GLN C N 1
ATOM 3627 C CA . GLN C 1 26 ? -40.774 28.268 29.331 1.00 20.80 31 GLN C CA 1
ATOM 3628 C C . GLN C 1 26 ? -39.823 29.368 29.748 1.00 21.38 31 GLN C C 1
ATOM 3629 O O . GLN C 1 26 ? -39.924 29.882 30.862 1.00 20.45 31 GLN C O 1
ATOM 3635 N N . GLN C 1 27 ? -38.920 29.737 28.847 1.00 22.41 32 GLN C N 1
ATOM 3636 C CA . GLN C 1 27 ? -37.894 30.742 29.105 1.00 23.00 32 GLN C CA 1
ATOM 3637 C C . GLN C 1 27 ? -38.012 32.016 28.245 1.00 25.73 32 GLN C C 1
ATOM 3638 O O . GLN C 1 27 ? -37.284 32.979 28.477 1.00 25.38 32 GLN C O 1
ATOM 3644 N N . TYR C 1 28 ? -38.905 32.003 27.261 1.00 27.80 33 TYR C N 1
ATOM 3645 C CA . TYR C 1 28 ? -39.246 33.204 26.486 1.00 32.40 33 TYR C CA 1
ATOM 3646 C C . TYR C 1 28 ? -40.744 33.494 26.618 1.00 34.86 33 TYR C C 1
ATOM 3647 O O . TYR C 1 28 ? -41.572 32.589 26.461 1.00 35.14 33 TYR C O 1
ATOM 3656 N N . SER C 1 29 ? -41.110 34.740 26.898 1.00 39.05 34 SER C N 1
ATOM 3657 C CA . SER C 1 29 ? -42.536 35.097 26.958 1.00 44.10 34 SER C CA 1
ATOM 3658 C C . SER C 1 29 ? -42.962 35.908 25.733 1.00 47.76 34 SER C C 1
ATOM 3659 O O . SER C 1 29 ? -43.954 35.585 25.089 1.00 52.19 34 SER C O 1
ATOM 3662 N N . SER C 1 30 ? -42.209 36.962 25.421 1.00 54.43 35 SER C N 1
ATOM 3663 C CA . SER C 1 30 ? -42.524 37.834 24.286 1.00 56.28 35 SER C CA 1
ATOM 3664 C C . SER C 1 30 ? -41.330 38.723 23.958 1.00 57.19 35 SER C C 1
ATOM 3665 O O . SER C 1 30 ? -40.593 39.130 24.854 1.00 59.68 35 SER C O 1
ATOM 3668 N N . VAL C 1 33 ? -38.863 39.677 26.308 1.00 54.98 38 VAL C N 1
ATOM 3669 C CA . VAL C 1 33 ? -38.553 39.323 27.696 1.00 54.83 38 VAL C CA 1
ATOM 3670 C C . VAL C 1 33 ? -38.329 37.816 27.860 1.00 52.30 38 VAL C C 1
ATOM 3671 O O . VAL C 1 33 ? -39.252 37.006 27.702 1.00 51.99 38 VAL C O 1
ATOM 3675 N N . GLY C 1 34 ? -37.090 37.459 28.187 1.00 48.75 39 GLY C N 1
ATOM 3676 C CA . GLY C 1 34 ? -36.714 36.081 28.447 1.00 46.24 39 GLY C CA 1
ATOM 3677 C C . GLY C 1 34 ? -36.090 35.958 29.827 1.00 42.80 39 GLY C C 1
ATOM 3678 O O . GLY C 1 34 ? -35.534 36.924 30.365 1.00 42.68 39 GLY C O 1
ATOM 3679 N N . CYS C 1 35 ? -36.222 34.774 30.412 1.00 37.35 40 CYS C N 1
ATOM 3680 C CA . CYS C 1 35 ? -35.525 34.423 31.632 1.00 32.21 40 CYS C CA 1
ATOM 3681 C C . CYS C 1 35 ? -35.198 32.949 31.544 1.00 28.35 40 CYS C C 1
ATOM 3682 O O . CYS C 1 35 ? -36.101 32.129 31.428 1.00 25.70 40 CYS C O 1
ATOM 3685 N N . VAL C 1 36 ? -33.916 32.617 31.560 1.00 25.33 41 VAL C N 1
ATOM 3686 C CA . VAL C 1 36 ? -33.522 31.213 31.587 1.00 25.12 41 VAL C CA 1
ATOM 3687 C C . VAL C 1 36 ? -33.652 30.616 32.990 1.00 22.80 41 VAL C C 1
ATOM 3688 O O . VAL C 1 36 ? -33.705 31.336 33.990 1.00 20.61 41 VAL C O 1
ATOM 3692 N N . VAL C 1 37 ? -33.680 29.295 33.030 1.00 21.41 42 VAL C N 1
ATOM 3693 C CA . VAL C 1 37 ? -33.513 28.534 34.260 1.00 20.44 42 VAL C CA 1
ATOM 3694 C C . VAL C 1 37 ? -32.019 28.479 34.550 1.00 20.40 42 VAL C C 1
ATOM 3695 O O . VAL C 1 37 ? -31.254 27.895 33.800 1.00 19.86 42 VAL C O 1
ATOM 3699 N N . TRP C 1 38 ? -31.594 29.124 35.632 1.00 19.22 43 TRP C N 1
ATOM 3700 C CA . TRP C 1 38 ? -30.199 29.112 36.038 1.00 18.93 43 TRP C CA 1
ATOM 3701 C C . TRP C 1 38 ? -29.811 27.823 36.737 1.00 18.03 43 TRP C C 1
ATOM 3702 O O . TRP C 1 38 ? -30.626 27.179 37.382 1.00 18.31 43 TRP C O 1
ATOM 3713 N N . ASP C 1 39 ? -28.545 27.449 36.626 1.00 18.29 44 ASP C N 1
ATOM 3714 C CA . ASP C 1 39 ? -28.059 26.237 37.285 1.00 20.01 44 ASP C CA 1
ATOM 3715 C C . ASP C 1 39 ? -28.345 26.226 38.802 1.00 20.02 44 ASP C C 1
ATOM 3716 O O . ASP C 1 39 ? -28.730 25.201 39.365 1.00 20.89 44 ASP C O 1
ATOM 3721 N N . ALA C 1 40 ? -28.211 27.379 39.453 1.00 20.83 45 ALA C N 1
ATOM 3722 C CA . ALA C 1 40 ? -28.557 27.492 40.874 1.00 20.66 45 ALA C CA 1
ATOM 3723 C C . ALA C 1 40 ? -30.010 27.090 41.174 1.00 19.95 45 ALA C C 1
ATOM 3724 O O . ALA C 1 40 ? -30.278 26.434 42.181 1.00 19.54 45 ALA C O 1
ATOM 3726 N N . ALA C 1 41 ? -30.940 27.472 40.300 1.00 19.85 46 ALA C N 1
ATOM 3727 C CA . ALA C 1 41 ? -32.330 27.094 40.481 1.00 19.72 46 ALA C CA 1
ATOM 3728 C C . ALA C 1 41 ? -32.479 25.578 40.434 1.00 19.80 46 ALA C C 1
ATOM 3729 O O . ALA C 1 41 ? -33.296 25.001 41.153 1.00 20.28 46 ALA C O 1
ATOM 3731 N N . ILE C 1 42 ? -31.669 24.930 39.604 1.00 20.31 47 ILE C N 1
ATOM 3732 C CA . ILE C 1 42 ? -31.750 23.471 39.458 1.00 20.30 47 ILE C CA 1
ATOM 3733 C C . ILE C 1 42 ? -31.190 22.793 40.708 1.00 19.77 47 ILE C C 1
ATOM 3734 O O . ILE C 1 42 ? -31.841 21.924 41.300 1.00 19.33 47 ILE C O 1
ATOM 3739 N N . VAL C 1 43 ? -30.018 23.255 41.148 1.00 20.64 48 VAL C N 1
ATOM 3740 C CA . VAL C 1 43 ? -29.422 22.769 42.409 1.00 21.25 48 VAL C CA 1
ATOM 3741 C C . VAL C 1 43 ? -30.402 22.916 43.580 1.00 19.87 48 VAL C C 1
ATOM 3742 O O . VAL C 1 43 ? -30.651 21.945 44.282 1.00 20.98 48 VAL C O 1
ATOM 3746 N N . LEU C 1 44 ? -30.965 24.108 43.769 1.00 20.23 49 LEU C N 1
ATOM 3747 C CA . LEU C 1 44 ? -31.868 24.352 44.894 1.00 20.77 49 LEU C CA 1
ATOM 3748 C C . LEU C 1 44 ? -33.149 23.518 44.759 1.00 20.46 49 LEU C C 1
ATOM 3749 O O . LEU C 1 44 ? -33.630 22.945 45.744 1.00 20.15 49 LEU C O 1
ATOM 3754 N N . SER C 1 45 ? -33.692 23.439 43.541 1.00 19.44 50 SER C N 1
ATOM 3755 C CA . SER C 1 45 ? -34.901 22.627 43.299 1.00 19.99 50 SER C CA 1
ATOM 3756 C C . SER C 1 45 ? -34.686 21.162 43.672 1.00 19.42 50 SER C C 1
ATOM 3757 O O . SER C 1 45 ? -35.537 20.568 44.320 1.00 19.52 50 SER C O 1
ATOM 3760 N N . LYS C 1 46 ? -33.556 20.604 43.267 1.00 20.57 51 LYS C N 1
ATOM 3761 C CA . LYS C 1 46 ? -33.239 19.205 43.541 1.00 22.4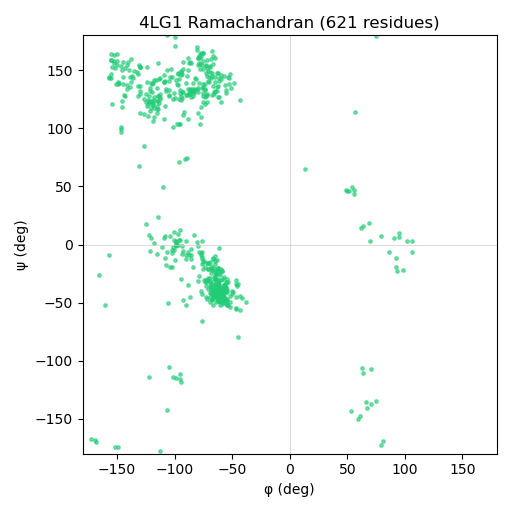6 51 LYS C CA 1
ATOM 3762 C C . LYS C 1 46 ? -32.856 19.003 45.010 1.00 24.14 51 LYS C C 1
ATOM 3763 O O . LYS C 1 46 ? -33.116 17.940 45.579 1.00 25.19 51 LYS C O 1
ATOM 3769 N N . TYR C 1 47 ? -32.267 20.025 45.635 1.00 23.16 52 TYR C N 1
ATOM 3770 C CA . TYR C 1 47 ? -31.989 19.966 47.071 1.00 23.99 52 TYR C CA 1
ATOM 3771 C C . TYR C 1 47 ? -33.288 19.769 47.872 1.00 22.82 52 TYR C C 1
ATOM 3772 O O . TYR C 1 47 ? -33.338 18.926 48.788 1.00 24.06 52 TYR C O 1
ATOM 3781 N N . LEU C 1 48 ? -34.346 20.475 47.487 1.00 22.48 53 LEU C N 1
ATOM 3782 C CA . LEU C 1 48 ? -35.641 20.354 48.163 1.00 23.26 53 LEU C CA 1
ATOM 3783 C C . LEU C 1 48 ? -36.226 18.952 48.134 1.00 23.73 53 LEU C C 1
ATOM 3784 O O . LEU C 1 48 ? -37.112 18.654 48.926 1.00 23.91 53 LEU C O 1
ATOM 3789 N N . GLU C 1 49 ? -35.768 18.134 47.185 1.00 25.45 54 GLU C N 1
ATOM 3790 C CA . GLU C 1 49 ? -36.232 16.771 47.039 1.00 26.69 54 GLU C CA 1
ATOM 3791 C C . GLU C 1 49 ? -35.350 15.770 47.770 1.00 27.09 54 GLU C C 1
ATOM 3792 O O . GLU C 1 49 ? -35.710 14.608 47.819 1.00 27.76 54 GLU C O 1
ATOM 3798 N N . THR C 1 50 ? -34.192 16.181 48.305 1.00 27.81 55 THR C N 1
ATOM 3799 C CA . THR C 1 50 ? -33.295 15.212 48.947 1.00 27.82 55 THR C CA 1
ATOM 3800 C C . THR C 1 50 ? -33.987 14.598 50.147 1.00 28.76 55 THR C C 1
ATOM 3801 O O . THR C 1 50 ? -34.804 15.249 50.769 1.00 32.29 55 THR C O 1
ATOM 3805 N N . PRO C 1 51 ? -33.694 13.318 50.448 1.00 32.47 56 PRO C N 1
ATOM 3806 C CA . PRO C 1 51 ? -34.323 12.683 51.619 1.00 33.81 56 PRO C CA 1
ATOM 3807 C C . PRO C 1 51 ? -34.060 13.462 52.915 1.00 34.20 56 PRO C C 1
ATOM 3808 O O . PRO C 1 51 ? -34.997 13.721 53.680 1.00 36.67 56 PRO C O 1
ATOM 3812 N N . GLU C 1 52 ? -32.809 13.867 53.128 1.00 36.49 57 GLU C N 1
ATOM 3813 C CA . GLU C 1 52 ? -32.440 14.598 54.344 1.00 38.45 57 GLU C CA 1
ATOM 3814 C C . GLU C 1 52 ? -33.238 15.885 54.487 1.00 37.33 57 GLU C C 1
ATOM 3815 O O . GLU C 1 52 ? -33.788 16.144 55.552 1.00 39.91 57 GLU C O 1
ATOM 3821 N N . PHE C 1 53 ? -33.336 16.687 53.425 1.00 34.88 58 PHE C N 1
ATOM 3822 C CA . PHE C 1 53 ? -34.179 17.877 53.490 1.00 32.42 58 PHE C CA 1
ATOM 3823 C C . PHE C 1 53 ? -35.659 17.512 53.622 1.00 33.41 58 PHE C C 1
ATOM 3824 O O . PHE C 1 53 ? -36.405 18.184 54.341 1.00 34.42 58 PHE C O 1
ATOM 3832 N N . SER C 1 54 ? -36.092 16.478 52.894 1.00 34.55 59 SER C N 1
ATOM 3833 C CA . SER C 1 54 ? -37.490 16.075 52.901 1.00 36.11 59 SER C CA 1
ATOM 3834 C C . SER C 1 54 ? -37.906 15.628 54.295 1.00 37.03 59 SER C C 1
ATOM 3835 O O . SER C 1 54 ? -38.994 15.961 54.755 1.00 34.85 59 SER C O 1
ATOM 3838 N N . GLY C 1 55 ? -37.014 14.888 54.952 1.00 41.27 60 GLY C N 1
ATOM 3839 C CA . GLY C 1 55 ? -37.255 14.374 56.303 1.00 46.64 60 GLY C CA 1
ATOM 3840 C C . GLY C 1 55 ? -38.136 13.136 56.321 1.00 49.62 60 GLY C C 1
ATOM 3841 O O . GLY C 1 55 ? -38.464 12.570 55.270 1.00 50.95 60 GLY C O 1
ATOM 3842 N N . ASP C 1 56 ? -38.509 12.713 57.528 1.00 54.33 61 ASP C N 1
ATOM 3843 C CA . ASP C 1 56 ? -39.377 11.549 57.722 1.00 54.36 61 ASP C CA 1
ATOM 3844 C C . ASP C 1 56 ? -40.847 11.966 57.636 1.00 53.23 61 ASP C C 1
ATOM 3845 O O . ASP C 1 56 ? -41.190 13.132 57.859 1.00 48.89 61 ASP C O 1
ATOM 3847 N N . GLY C 1 57 ? -41.707 11.005 57.305 1.00 53.08 62 GLY C N 1
ATOM 3848 C CA . GLY C 1 57 ? -43.139 11.257 57.172 1.00 51.98 62 GLY C CA 1
ATOM 3849 C C . GLY C 1 57 ? -43.449 12.185 56.010 1.00 49.76 62 GLY C C 1
ATOM 3850 O O . GLY C 1 57 ? -42.902 12.025 54.916 1.00 46.50 62 GLY C O 1
ATOM 3851 N N . ALA C 1 58 ? -44.327 13.157 56.258 1.00 48.70 63 ALA C N 1
ATOM 3852 C CA . ALA C 1 58 ? -44.708 14.140 55.246 1.00 45.59 63 ALA C CA 1
ATOM 3853 C C . ALA C 1 58 ? -43.547 15.095 54.979 1.00 44.41 63 ALA C C 1
ATOM 3854 O O . ALA C 1 58 ? -42.735 15.367 55.873 1.00 42.79 63 ALA C O 1
ATOM 3856 N N . HIS C 1 59 ? -43.472 15.595 53.748 1.00 39.59 64 HIS C N 1
ATOM 3857 C CA . HIS C 1 59 ? -42.347 16.428 53.330 1.00 37.39 64 HIS C CA 1
ATOM 3858 C C . HIS C 1 59 ? -42.257 17.699 54.174 1.00 35.67 64 HIS C C 1
ATOM 3859 O O . HIS C 1 59 ? -43.270 18.320 54.490 1.00 35.20 64 HIS C O 1
ATOM 3866 N N . ALA C 1 60 ? -41.031 18.088 54.513 1.00 35.05 65 ALA C N 1
ATOM 3867 C CA . ALA C 1 60 ? -40.774 19.314 55.287 1.00 34.80 65 ALA C CA 1
ATOM 3868 C C . ALA C 1 60 ? -41.540 20.560 54.797 1.00 33.83 65 ALA C C 1
ATOM 3869 O O . ALA C 1 60 ? -41.860 21.441 55.590 1.00 32.50 65 ALA C O 1
ATOM 3871 N N . LEU C 1 61 ? -41.827 20.637 53.496 1.00 31.41 66 LEU C N 1
ATOM 3872 C CA . LEU C 1 61 ? -42.529 21.783 52.904 1.00 30.11 66 LEU C CA 1
ATOM 3873 C C . LEU C 1 61 ? -44.036 21.602 52.908 1.00 30.50 66 LEU C C 1
ATOM 3874 O O . LEU C 1 61 ? -44.780 22.553 52.676 1.00 30.09 66 LEU C O 1
ATOM 3879 N N . SER C 1 62 ? -44.487 20.382 53.193 1.00 33.43 67 SER C N 1
ATOM 3880 C CA . SER C 1 62 ? -45.907 20.048 53.105 1.00 35.49 67 SER C CA 1
ATOM 3881 C C . SER C 1 62 ? -46.743 20.916 54.034 1.00 36.77 67 SER C C 1
ATOM 3882 O O . SER C 1 62 ? -46.501 20.940 55.239 1.00 39.03 67 SER C O 1
ATOM 3885 N N . ARG C 1 63 ? -47.713 21.631 53.464 1.00 37.40 68 ARG C N 1
ATOM 3886 C CA . ARG C 1 63 ? -48.603 22.517 54.216 1.00 39.17 68 ARG C CA 1
ATOM 3887 C C . ARG C 1 63 ? -47.899 23.761 54.783 1.00 41.03 68 ARG C C 1
ATOM 3888 O O . ARG C 1 63 ? -48.424 24.416 55.682 1.00 41.05 68 ARG C O 1
ATOM 3890 N N . ARG C 1 64 ? -46.728 24.095 54.249 1.00 39.99 69 ARG C N 1
ATOM 3891 C CA . ARG C 1 64 ? -45.969 25.260 54.707 1.00 39.39 69 ARG C CA 1
ATOM 3892 C C . ARG C 1 64 ? -46.037 26.377 53.684 1.00 38.17 69 ARG C C 1
ATOM 3893 O O . ARG C 1 64 ? -46.168 26.113 52.490 1.00 35.29 69 ARG C O 1
ATOM 3901 N N . SER C 1 65 ? -45.952 27.618 54.160 1.00 34.58 70 SER C N 1
ATOM 3902 C CA . SER C 1 65 ? -45.921 28.793 53.298 1.00 33.34 70 SER C CA 1
ATOM 3903 C C . SER C 1 65 ? -44.504 29.014 52.787 1.00 32.68 70 SER C C 1
ATOM 3904 O O . SER C 1 65 ? -43.528 28.945 53.552 1.00 29.95 70 SER C O 1
ATOM 3907 N N . VAL C 1 66 ? -44.391 29.249 51.481 1.00 30.96 71 VAL C N 1
ATOM 3908 C CA . VAL C 1 66 ? -43.101 29.472 50.859 1.00 29.24 71 VAL C CA 1
ATOM 3909 C C . VAL C 1 66 ? -43.202 30.735 50.031 1.00 27.58 71 VAL C C 1
ATOM 3910 O O . VAL C 1 66 ? -44.159 30.907 49.277 1.00 28.35 71 VAL C O 1
ATOM 3914 N N . LEU C 1 67 ? -42.238 31.634 50.181 1.00 26.03 72 LEU C N 1
ATOM 3915 C CA . LEU C 1 67 ? -42.184 32.819 49.330 1.00 25.80 72 LEU C CA 1
ATOM 3916 C C . LEU C 1 67 ? -40.887 32.743 48.546 1.00 26.21 72 LEU C C 1
ATOM 3917 O O . LEU C 1 67 ? -39.824 32.566 49.135 1.00 25.53 72 LEU C O 1
ATOM 3922 N N . GLU C 1 68 ? -40.966 32.848 47.220 1.00 24.76 73 GLU C N 1
ATOM 3923 C CA . GLU C 1 68 ? -39.758 32.919 46.419 1.00 23.88 73 GLU C CA 1
ATOM 3924 C C . GLU C 1 68 ? -39.525 34.334 45.921 1.00 22.38 73 GLU C C 1
ATOM 3925 O O . GLU C 1 68 ? -40.443 34.981 45.420 1.00 25.16 73 GLU C O 1
ATOM 3931 N N . LEU C 1 69 ? -38.286 34.811 46.062 1.00 23.33 74 LEU C N 1
ATOM 3932 C CA . LEU C 1 69 ? -37.881 36.094 45.531 1.00 23.13 74 LEU C CA 1
ATOM 3933 C C . LEU C 1 69 ? -37.080 35.882 44.254 1.00 22.05 74 LEU C C 1
ATOM 3934 O O . LEU C 1 69 ? -36.298 34.946 44.170 1.00 23.84 74 LEU C O 1
ATOM 3939 N N . GLY C 1 70 ? -37.240 36.784 43.292 1.00 21.38 75 GLY C N 1
ATOM 3940 C CA . GLY C 1 70 ? -36.519 36.694 42.035 1.00 20.98 75 GLY C CA 1
ATOM 3941 C C . GLY C 1 70 ? -36.756 35.349 41.360 1.00 20.73 75 GLY C C 1
ATOM 3942 O O . GLY C 1 70 ? -35.818 34.727 40.891 1.00 21.60 75 GLY C O 1
ATOM 3943 N N . SER C 1 71 ? -38.020 34.941 41.306 1.00 21.03 76 SER C N 1
ATOM 3944 C CA . SER C 1 71 ? -38.420 33.611 40.840 1.00 21.43 76 SER C CA 1
ATOM 3945 C C . SER C 1 71 ? -38.059 33.326 39.390 1.00 21.10 76 SER C C 1
ATOM 3946 O O . SER C 1 71 ? -37.799 32.187 39.057 1.00 20.95 76 SER C O 1
ATOM 3949 N N . GLY C 1 72 ? -38.094 34.340 38.539 1.00 20.79 77 GLY C N 1
ATOM 3950 C CA . GLY C 1 72 ? -37.701 34.185 37.117 1.00 21.78 77 GLY C CA 1
ATOM 3951 C C . GLY C 1 72 ? -38.706 33.363 36.336 1.00 21.30 77 GLY C C 1
ATOM 3952 O O . GLY C 1 72 ? -39.814 33.809 36.073 1.00 23.32 77 GLY C O 1
ATOM 3953 N N . THR C 1 73 ? -38.329 32.138 36.009 1.00 20.91 78 THR C N 1
ATOM 3954 C CA . THR C 1 73 ? -39.267 31.193 35.393 1.00 20.55 78 THR C CA 1
ATOM 3955 C C . THR C 1 73 ? -40.258 30.629 36.410 1.00 20.10 78 THR C C 1
ATOM 3956 O O . THR C 1 73 ? -41.322 30.128 36.042 1.00 21.17 78 THR C O 1
ATOM 3960 N N . GLY C 1 74 ? -39.893 30.688 37.692 1.00 20.20 79 GLY C N 1
ATOM 3961 C CA . GLY C 1 74 ? -40.687 30.084 38.757 1.00 19.87 79 GLY C CA 1
ATOM 3962 C C . GLY C 1 74 ? -40.250 28.681 39.137 1.00 19.42 79 GLY C C 1
ATOM 3963 O O . GLY C 1 74 ? -40.916 28.038 39.944 1.00 20.06 79 GLY C O 1
ATOM 3964 N N . ALA C 1 75 ? -39.139 28.205 38.570 1.00 19.13 80 ALA C N 1
ATOM 3965 C CA . ALA C 1 75 ? -38.651 26.845 38.782 1.00 19.61 80 ALA C CA 1
ATOM 3966 C C . ALA C 1 75 ? -38.629 26.376 40.239 1.00 20.27 80 ALA C C 1
ATOM 3967 O O . ALA C 1 75 ? -39.170 25.322 40.558 1.00 19.04 80 ALA C O 1
ATOM 3969 N N . VAL C 1 76 ? -37.972 27.137 41.124 1.00 19.29 81 VAL C N 1
ATOM 3970 C CA . VAL C 1 76 ? -37.812 26.653 42.489 1.00 20.03 81 VAL C CA 1
ATOM 3971 C C . VAL C 1 76 ? -39.138 26.638 43.223 1.00 19.65 81 VAL C C 1
ATOM 3972 O O . VAL C 1 76 ? -39.447 25.658 43.926 1.00 21.67 81 VAL C O 1
ATOM 3976 N N . GLY C 1 77 ? -39.902 27.722 43.087 1.00 18.86 82 GLY C N 1
ATOM 3977 C CA . GLY C 1 77 ? -41.211 27.820 43.720 1.00 20.71 82 GLY C CA 1
ATOM 3978 C C . GLY C 1 77 ? -42.135 26.729 43.215 1.00 22.52 82 GLY C C 1
ATOM 3979 O O . GLY C 1 77 ? -42.914 26.153 43.977 1.00 22.02 82 GLY C O 1
ATOM 3980 N N . LEU C 1 78 ? -42.024 26.419 41.930 1.00 21.83 83 LEU C N 1
ATOM 3981 C CA . LEU C 1 78 ? -42.888 25.379 41.350 1.00 22.03 83 LEU C CA 1
ATOM 3982 C C . LEU C 1 78 ? -42.542 24.022 41.910 1.00 21.86 83 LEU C C 1
ATOM 3983 O O . LEU C 1 78 ? -43.439 23.261 42.247 1.00 22.53 83 LEU C O 1
ATOM 3988 N N . MET C 1 79 ? -41.249 23.724 42.040 1.00 20.62 84 MET C N 1
ATOM 3989 C CA . MET C 1 79 ? -40.825 22.489 42.660 1.00 20.83 84 MET C CA 1
ATOM 3990 C C . MET C 1 79 ? -41.371 22.350 44.075 1.00 21.38 84 MET C C 1
ATOM 3991 O O . MET C 1 79 ? -41.812 21.275 44.471 1.00 22.22 84 MET C O 1
ATOM 3996 N N . ALA C 1 80 ? -41.289 23.435 44.843 1.00 21.56 85 ALA C N 1
ATOM 3997 C CA . ALA C 1 80 ? -41.823 23.454 46.208 1.00 21.36 85 ALA C CA 1
ATOM 3998 C C . ALA C 1 80 ? -43.329 23.174 46.238 1.00 22.21 85 ALA C C 1
ATOM 3999 O O . ALA C 1 80 ? -43.808 22.427 47.103 1.00 24.00 85 ALA C O 1
ATOM 4001 N N . ALA C 1 81 ? -44.067 23.761 45.304 1.00 22.02 86 ALA C N 1
ATOM 4002 C CA . ALA C 1 81 ? -45.501 23.509 45.183 1.00 23.57 86 ALA C CA 1
ATOM 4003 C C . ALA C 1 81 ? -45.817 22.045 44.850 1.00 24.56 86 ALA C C 1
ATOM 4004 O O . ALA C 1 81 ? -46.854 21.525 45.265 1.00 26.04 86 ALA C O 1
ATOM 4006 N N . THR C 1 82 ? -44.923 21.366 44.140 1.00 24.51 87 THR C N 1
ATOM 4007 C CA . THR C 1 82 ? -45.115 19.936 43.866 1.00 24.99 87 THR C CA 1
ATOM 4008 C C . THR C 1 82 ? -44.820 19.075 45.097 1.00 28.02 87 THR C C 1
ATOM 4009 O O . THR C 1 82 ? -45.201 17.906 45.150 1.00 28.69 87 THR C O 1
ATOM 4013 N N . LEU C 1 83 ? -44.157 19.666 46.093 1.00 28.94 88 LEU C N 1
ATOM 4014 C CA . LEU C 1 83 ? -43.838 18.972 47.334 1.00 29.52 88 LEU C CA 1
ATOM 4015 C C . LEU C 1 83 ? -44.791 19.329 48.466 1.00 30.02 88 LEU C C 1
ATOM 4016 O O . LEU C 1 83 ? -44.529 18.982 49.615 1.00 32.00 88 LEU C O 1
ATOM 4021 N N . GLY C 1 84 ? -45.885 20.020 48.158 1.00 29.39 89 GLY C N 1
ATOM 4022 C CA . GLY C 1 84 ? -46.929 20.261 49.148 1.00 31.62 89 GLY C CA 1
ATOM 4023 C C . GLY C 1 84 ? -47.000 21.674 49.696 1.00 32.24 89 GLY C C 1
ATOM 4024 O O . GLY C 1 84 ? -47.930 22.004 50.432 1.00 31.58 89 GLY C O 1
ATOM 4025 N N . ALA C 1 85 ? -46.041 22.522 49.335 1.00 32.25 90 ALA C N 1
ATOM 4026 C CA . ALA C 1 85 ? -45.998 23.887 49.872 1.00 31.86 90 ALA C CA 1
ATOM 4027 C C . ALA C 1 85 ? -47.075 24.774 49.282 1.00 31.99 90 ALA C C 1
ATOM 4028 O O . ALA C 1 85 ? -47.536 24.533 48.174 1.00 32.14 90 ALA C O 1
ATOM 4030 N N . ASP C 1 86 ? -47.465 25.799 50.035 1.00 31.41 91 ASP C N 1
ATOM 4031 C CA . ASP C 1 86 ? -48.315 26.881 49.546 1.00 32.89 91 ASP C CA 1
ATOM 4032 C C . ASP C 1 86 ? -47.416 28.052 49.161 1.00 32.28 91 ASP C C 1
ATOM 4033 O O . ASP C 1 86 ? -46.932 28.788 50.024 1.00 30.94 91 ASP C O 1
ATOM 4038 N N . VAL C 1 87 ? -47.209 28.225 47.857 1.00 28.96 92 VAL C N 1
ATOM 4039 C CA . VAL C 1 87 ? -46.123 29.038 47.331 1.00 26.69 92 VAL C CA 1
ATOM 4040 C C . VAL C 1 87 ? -46.603 30.336 46.718 1.00 25.90 92 VAL C C 1
ATOM 4041 O O . VAL C 1 87 ? -47.626 30.381 46.053 1.00 26.29 92 VAL C O 1
ATOM 4045 N N . VAL C 1 88 ? -45.848 31.400 46.946 1.00 26.47 93 VAL C N 1
ATOM 4046 C CA . VAL C 1 88 ? -45.963 32.604 46.154 1.00 25.98 93 VAL C CA 1
ATOM 4047 C C . VAL C 1 88 ? -44.611 32.803 45.469 1.00 26.34 93 VAL C C 1
ATOM 4048 O O . VAL C 1 88 ? -43.556 32.950 46.129 1.00 25.53 93 VAL C O 1
ATOM 4052 N N . VAL C 1 89 ? -44.641 32.765 44.138 1.00 24.68 94 VAL C N 1
ATOM 4053 C CA . VAL C 1 89 ? -43.473 33.111 43.330 1.00 24.11 94 VAL C CA 1
ATOM 4054 C C . VAL C 1 89 ? -43.568 34.573 42.965 1.00 22.81 94 VAL C C 1
ATOM 4055 O O . VAL C 1 89 ? -44.605 35.042 42.522 1.00 26.26 94 VAL C O 1
ATOM 4059 N N . THR C 1 90 ? -42.484 35.308 43.174 1.00 24.67 95 THR C N 1
ATOM 4060 C CA . THR C 1 90 ? -42.482 36.730 42.927 1.00 24.07 95 THR C CA 1
ATOM 4061 C C . THR C 1 90 ? -41.310 37.163 42.073 1.00 23.95 95 THR C C 1
ATOM 4062 O O . THR C 1 90 ? -40.255 36.535 42.082 1.00 22.22 95 THR C O 1
ATOM 4066 N N . ASP C 1 91 ? -41.520 38.259 41.353 1.00 23.32 96 ASP C N 1
ATOM 4067 C CA . ASP C 1 91 ? -40.494 38.864 40.508 1.00 24.83 96 ASP C CA 1
ATOM 4068 C C . ASP C 1 91 ? -41.007 40.233 40.096 1.00 26.44 96 ASP C C 1
ATOM 4069 O O . ASP C 1 91 ? -41.998 40.722 40.651 1.00 28.09 96 ASP C O 1
ATOM 4074 N N . LEU C 1 92 ? -40.322 40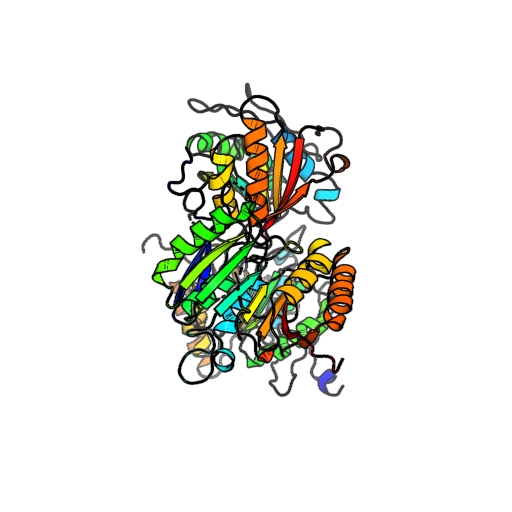.865 39.157 1.00 27.48 97 LEU C N 1
ATOM 4075 C CA . LEU C 1 92 ? -40.775 42.113 38.593 1.00 29.18 97 LEU C CA 1
ATOM 4076 C C . LEU C 1 92 ? -42.083 41.924 37.836 1.00 30.20 97 LEU C C 1
ATOM 4077 O O . LEU C 1 92 ? -42.467 40.809 37.467 1.00 28.96 97 LEU C O 1
ATOM 4082 N N . GLU C 1 93 ? -42.769 43.036 37.630 1.00 31.36 98 GLU C N 1
ATOM 4083 C CA . GLU C 1 93 ? -43.947 43.108 36.769 1.00 33.06 98 GLU C CA 1
ATOM 4084 C C . GLU C 1 93 ? -43.738 42.425 35.424 1.00 32.14 98 GLU C C 1
ATOM 4085 O O . GLU C 1 93 ? -44.609 41.679 34.959 1.00 32.67 98 GLU C O 1
ATOM 4091 N N . GLU C 1 94 ? -42.593 42.686 34.797 1.00 31.87 99 GLU C N 1
ATOM 4092 C CA . GLU C 1 94 ? -42.340 42.184 33.451 1.00 33.12 99 GLU C CA 1
ATOM 4093 C C . GLU C 1 94 ? -42.258 40.641 33.356 1.00 32.28 99 GLU C C 1
ATOM 4094 O O . GLU C 1 94 ? -42.371 40.095 32.261 1.00 32.77 99 GLU C O 1
ATOM 4100 N N . LEU C 1 95 ? -42.083 39.956 34.487 1.00 28.94 100 LEU C N 1
ATOM 4101 C CA . LEU C 1 95 ? -41.976 38.497 34.502 1.00 28.97 100 LEU C CA 1
ATOM 4102 C C . LEU C 1 95 ? -43.288 37.806 34.884 1.00 28.45 100 LEU C C 1
ATOM 4103 O O . LEU C 1 95 ? -43.324 36.577 34.943 1.00 29.88 100 LEU C O 1
ATOM 4108 N N . GLN C 1 96 ? -44.354 38.560 35.168 1.00 27.29 101 GLN C N 1
ATOM 4109 C CA . GLN C 1 96 ? -45.599 37.948 35.677 1.00 27.96 101 GLN C CA 1
ATOM 4110 C C . GLN C 1 96 ? -46.256 36.996 34.677 1.00 27.64 101 GLN C C 1
ATOM 4111 O O . GLN C 1 96 ? -46.761 35.924 35.060 1.00 28.95 101 GLN C O 1
ATOM 4117 N N . ASP C 1 97 ? -46.255 37.386 33.405 1.00 29.99 102 ASP C N 1
ATOM 4118 C CA . ASP C 1 97 ? -46.849 36.540 32.369 1.00 31.04 102 ASP C CA 1
ATOM 4119 C C . ASP C 1 97 ? -46.120 35.208 32.256 1.00 29.11 102 ASP C C 1
ATOM 4120 O O . ASP C 1 97 ? -46.758 34.163 32.125 1.00 28.32 102 ASP C O 1
ATOM 4125 N N . LEU C 1 98 ? -44.790 35.258 32.281 1.00 28.36 103 LEU C N 1
ATOM 4126 C CA . LEU C 1 98 ? -43.978 34.039 32.248 1.00 26.80 103 LEU C CA 1
ATOM 4127 C C . LEU C 1 98 ? -44.254 33.139 33.454 1.00 26.10 103 LEU C C 1
ATOM 4128 O O . LEU C 1 98 ? -44.418 31.930 33.310 1.00 25.57 103 LEU C O 1
ATOM 4133 N N . LEU C 1 99 ? -44.300 33.725 34.651 1.00 26.63 104 LEU C N 1
ATOM 4134 C CA . LEU C 1 99 ? -44.592 32.955 35.860 1.00 25.32 104 LEU C CA 1
ATOM 4135 C C . LEU C 1 99 ? -45.949 32.250 35.753 1.00 25.91 104 LEU C C 1
ATOM 4136 O O . LEU C 1 99 ? -46.077 31.051 36.071 1.00 25.03 104 LEU C O 1
ATOM 4141 N N . LYS C 1 100 ? -46.955 32.988 35.293 1.00 26.43 105 LYS C N 1
ATOM 4142 C CA . LYS C 1 100 ? -48.308 32.429 35.156 1.00 27.67 105 LYS C CA 1
ATOM 4143 C C . LYS C 1 100 ? -48.351 31.333 34.072 1.00 26.74 105 LYS C C 1
ATOM 4144 O O . LYS C 1 100 ? -48.999 30.308 34.247 1.00 28.08 105 LYS C O 1
ATOM 4149 N N . MET C 1 101 ? -47.604 31.532 32.989 1.00 28.30 106 MET C N 1
ATOM 4150 C CA . MET C 1 101 ? -47.489 30.526 31.927 1.00 28.28 106 MET C CA 1
ATOM 4151 C C . MET C 1 101 ? -46.895 29.240 32.489 1.00 26.16 106 MET C C 1
ATOM 4152 O O . MET C 1 101 ? -47.354 28.142 32.203 1.00 24.45 106 MET C O 1
ATOM 4157 N N . ASN C 1 102 ? -45.858 29.392 33.300 1.00 23.39 107 ASN C N 1
ATOM 4158 C CA . ASN C 1 102 ? -45.223 28.239 33.885 1.00 21.96 107 ASN C CA 1
ATOM 4159 C C . ASN C 1 102 ? -46.040 27.556 34.990 1.00 21.32 107 ASN C C 1
ATOM 4160 O O . ASN C 1 102 ? -45.982 26.336 35.126 1.00 21.47 107 ASN C O 1
ATOM 4165 N N . ILE C 1 103 ? -46.844 28.327 35.713 1.00 21.23 108 ILE C N 1
ATOM 4166 C CA . ILE C 1 103 ? -47.787 27.739 36.660 1.00 22.15 108 ILE C CA 1
ATOM 4167 C C . ILE C 1 103 ? -48.774 26.833 35.908 1.00 23.03 108 ILE C C 1
ATOM 4168 O O . ILE C 1 103 ? -49.055 25.701 36.318 1.00 23.66 108 ILE C O 1
ATOM 4173 N N . ASN C 1 104 ? -49.286 27.347 34.806 1.00 24.58 109 ASN C N 1
ATOM 4174 C CA . ASN C 1 104 ? -50.295 26.600 34.042 1.00 26.72 109 ASN C CA 1
ATOM 4175 C C . ASN C 1 104 ? -49.734 25.292 33.482 1.00 24.80 109 ASN C C 1
ATOM 4176 O O . ASN C 1 104 ? -50.396 24.249 33.540 1.00 25.70 109 ASN C O 1
ATOM 4181 N N . MET C 1 105 ? -48.500 25.338 32.985 1.00 25.44 110 MET C N 1
ATOM 4182 C CA . MET C 1 105 ? -47.858 24.151 32.435 1.00 24.86 110 MET C CA 1
ATOM 4183 C C . MET C 1 105 ? -47.522 23.097 33.478 1.00 23.73 110 MET C C 1
ATOM 4184 O O . MET C 1 105 ? -47.301 21.951 33.116 1.00 22.87 110 MET C O 1
ATOM 4189 N N . ASN C 1 106 ? -47.469 23.468 34.761 1.00 21.71 111 ASN C N 1
ATOM 4190 C CA . ASN C 1 106 ? -47.100 22.510 35.806 1.00 21.46 111 ASN C CA 1
ATOM 4191 C C . ASN C 1 106 ? -48.158 22.281 36.886 1.00 21.90 111 ASN C C 1
ATOM 4192 O O . ASN C 1 106 ? -47.927 21.552 37.838 1.00 23.55 111 ASN C O 1
ATOM 4197 N N . LYS C 1 107 ? -49.328 22.874 36.711 1.00 24.58 112 LYS C N 1
ATOM 4198 C CA . LYS C 1 107 ? -50.366 22.844 37.735 1.00 26.63 112 LYS C CA 1
ATOM 4199 C C . LYS C 1 107 ? -50.839 21.438 38.048 1.00 27.52 112 LYS C C 1
ATOM 4200 O O . LYS C 1 107 ? -51.323 21.180 39.150 1.00 29.18 112 LYS C O 1
ATOM 4206 N N . HIS C 1 108 ? -50.681 20.532 37.087 1.00 26.87 113 HIS C N 1
ATOM 4207 C CA . HIS C 1 108 ? -51.091 19.139 37.258 1.00 26.95 113 HIS C CA 1
ATOM 4208 C C . HIS C 1 108 ? -50.201 18.370 38.235 1.00 27.52 113 HIS C C 1
ATOM 4209 O O . HIS C 1 108 ? -50.580 17.296 38.701 1.00 26.45 113 HIS C O 1
ATOM 4216 N N . LEU C 1 109 ? -49.017 18.908 38.539 1.00 27.39 114 LEU C N 1
ATOM 4217 C CA . LEU C 1 109 ? -48.115 18.288 39.508 1.00 26.54 114 LEU C CA 1
ATOM 4218 C C . LEU C 1 109 ? -48.172 18.951 40.874 1.00 27.42 114 LEU C C 1
ATOM 4219 O O . LEU C 1 109 ? -47.524 18.475 41.802 1.00 27.12 114 LEU C O 1
ATOM 4224 N N . VAL C 1 110 ? -48.928 20.035 40.988 1.00 27.53 115 VAL C N 1
ATOM 4225 C CA . VAL C 1 110 ? -48.974 20.815 42.211 1.00 28.93 115 VAL C CA 1
ATOM 4226 C C . VAL C 1 110 ? -49.811 20.063 43.236 1.00 31.65 115 VAL C C 1
ATOM 4227 O O . VAL C 1 110 ? -50.958 19.722 42.959 1.00 30.46 115 VAL C O 1
ATOM 4231 N N . THR C 1 111 ? -49.218 19.779 44.397 1.00 32.60 116 THR C N 1
ATOM 4232 C CA . THR C 1 111 ? -49.937 19.139 45.504 1.00 33.69 116 THR C CA 1
ATOM 4233 C C . THR C 1 111 ? -50.278 20.134 46.616 1.00 35.34 116 THR C C 1
ATOM 4234 O O . THR C 1 111 ? -51.164 19.881 47.439 1.00 34.38 116 THR C O 1
ATOM 4238 N N . GLY C 1 112 ? -49.571 21.264 46.644 1.00 32.24 117 GLY C N 1
ATOM 4239 C CA . GLY C 1 112 ? -49.926 22.364 47.532 1.00 32.07 117 GLY C CA 1
ATOM 4240 C C . GLY C 1 112 ? -50.703 23.400 46.762 1.00 31.58 117 GLY C C 1
ATOM 4241 O O . GLY C 1 112 ? -51.812 23.129 46.296 1.00 32.32 117 GLY C O 1
ATOM 4242 N N . SER C 1 113 ? -50.114 24.587 46.622 1.00 28.57 118 SER C N 1
ATOM 4243 C CA . SER C 1 113 ? -50.669 25.642 45.801 1.00 28.19 118 SER C CA 1
ATOM 4244 C C . SER C 1 113 ? -49.555 26.587 45.353 1.00 28.43 118 SER C C 1
ATOM 4245 O O . SER C 1 113 ? -48.487 26.636 45.976 1.00 28.51 118 SER C O 1
ATOM 4248 N N . VAL C 1 114 ? -49.809 27.323 44.278 1.00 28.27 119 VAL C N 1
ATOM 4249 C CA . VAL C 1 114 ? -48.857 28.316 43.776 1.00 27.23 119 VAL C CA 1
ATOM 4250 C C . VAL C 1 114 ? -49.604 29.459 43.104 1.00 27.79 119 VAL C C 1
ATOM 4251 O O . VAL C 1 114 ? -50.594 29.242 42.392 1.00 29.23 119 VAL C O 1
ATOM 4255 N N . GLN C 1 115 ? -49.141 30.674 43.366 1.00 28.49 120 GLN C N 1
ATOM 4256 C CA . GLN C 1 115 ? -49.598 31.855 42.673 1.00 29.75 120 GLN C CA 1
ATOM 4257 C C . GLN C 1 115 ? -48.456 32.841 42.493 1.00 28.31 120 GLN C C 1
ATOM 4258 O O . GLN C 1 115 ? -47.476 32.805 43.233 1.00 26.88 120 GLN C O 1
ATOM 4264 N N . ALA C 1 116 ? -48.600 33.719 41.504 1.00 28.58 121 ALA C N 1
ATOM 4265 C CA . ALA C 1 116 ? -47.579 34.686 41.164 1.00 29.47 121 ALA C CA 1
ATOM 4266 C C . ALA C 1 116 ? -47.968 36.072 41.655 1.00 31.70 121 ALA C C 1
ATOM 4267 O O . ALA C 1 116 ? -49.131 36.456 41.581 1.00 32.34 121 ALA C O 1
ATOM 4269 N N . LYS C 1 117 ? -46.989 36.818 42.150 1.00 33.28 122 LYS C N 1
ATOM 4270 C CA . LYS C 1 117 ? -47.199 38.211 42.543 1.00 34.68 122 LYS C CA 1
ATOM 4271 C C . LYS C 1 117 ? -45.998 39.057 42.171 1.00 34.28 122 LYS C C 1
ATOM 4272 O O . LYS C 1 117 ? -44.877 38.561 42.070 1.00 32.86 122 LYS C O 1
ATOM 4278 N N . VAL C 1 118 ? -46.239 40.349 41.984 1.00 32.00 123 VAL C N 1
ATOM 4279 C CA . VAL C 1 118 ? -45.160 41.304 41.843 1.00 32.09 123 VAL C CA 1
ATOM 4280 C C . VAL C 1 118 ? -44.533 41.585 43.212 1.00 33.26 123 VAL C C 1
ATOM 4281 O O . VAL C 1 118 ? -45.241 41.829 44.198 1.00 30.82 123 VAL C O 1
ATOM 4285 N N . LEU C 1 119 ? -43.206 41.504 43.267 1.00 33.47 124 LEU C N 1
ATOM 4286 C CA . LEU C 1 119 ? -42.441 41.987 44.411 1.00 33.16 124 LEU C CA 1
ATOM 4287 C C . LEU C 1 119 ? -41.098 42.520 43.916 1.00 33.33 124 LEU C C 1
ATOM 4288 O O . LEU C 1 119 ? -40.139 41.763 43.698 1.00 31.15 124 LEU C O 1
ATOM 4293 N N . LYS C 1 120 ? -41.044 43.839 43.728 1.00 31.29 125 LYS C N 1
ATOM 4294 C CA . LYS C 1 120 ? -39.821 44.512 43.337 1.00 32.16 125 LYS C CA 1
ATOM 4295 C C . LYS C 1 120 ? -39.069 44.831 44.616 1.00 33.37 125 LYS C C 1
ATOM 4296 O O . LYS C 1 120 ? -39.674 45.340 45.577 1.00 32.14 125 LYS C O 1
ATOM 4302 N N . TRP C 1 121 ? -37.771 44.533 44.639 1.00 31.96 126 TRP C N 1
ATOM 4303 C CA . TRP C 1 121 ? -37.030 44.546 45.894 1.00 32.60 126 TRP C CA 1
ATOM 4304 C C . TRP C 1 121 ? -36.911 45.970 46.445 1.00 37.05 126 TRP C C 1
ATOM 4305 O O . TRP C 1 121 ? -36.833 46.932 45.682 1.00 36.34 126 TRP C O 1
ATOM 4316 N N . GLY C 1 122 ? -36.943 46.081 47.771 1.00 41.26 127 GLY C N 1
ATOM 4317 C CA . GLY C 1 122 ? -36.795 47.364 48.457 1.00 44.69 127 GLY C CA 1
ATOM 4318 C C . GLY C 1 122 ? -38.026 48.256 48.494 1.00 47.82 127 GLY C C 1
ATOM 4319 O O . GLY C 1 122 ? -37.932 49.401 48.941 1.00 50.15 127 GLY C O 1
ATOM 4320 N N . GLU C 1 123 ? -39.171 47.745 48.042 1.00 49.23 128 GLU C N 1
ATOM 4321 C CA . GLU C 1 123 ? -40.436 48.490 48.066 1.00 53.48 128 GLU C CA 1
ATOM 4322 C C . GLU C 1 123 ? -41.311 48.089 49.254 1.00 55.42 128 GLU C C 1
ATOM 4323 O O . GLU C 1 123 ? -40.999 47.128 49.952 1.00 57.89 128 GLU C O 1
ATOM 4329 N N . GLU C 1 124 ? -42.399 48.828 49.476 1.00 57.68 129 GLU C N 1
ATOM 4330 C CA . GLU C 1 124 ? -43.298 48.583 50.613 1.00 60.01 129 GLU C CA 1
ATOM 4331 C C . GLU C 1 124 ? -44.150 47.328 50.414 1.00 61.06 129 GLU C C 1
ATOM 4332 O O . GLU C 1 124 ? -44.838 47.193 49.404 1.00 61.28 129 GLU C O 1
ATOM 4334 N N . ILE C 1 125 ? -44.110 46.427 51.396 1.00 64.33 130 ILE C N 1
ATOM 4335 C CA . ILE C 1 125 ? -44.796 45.131 51.311 1.00 66.26 130 ILE C CA 1
ATOM 4336 C C . ILE C 1 125 ? -46.310 45.269 51.505 1.00 68.70 130 ILE C C 1
ATOM 4337 O O . ILE C 1 125 ? -46.791 46.303 51.970 1.00 70.25 130 ILE C O 1
ATOM 4339 N N . GLU C 1 126 ? -47.047 44.220 51.140 1.00 70.00 131 GLU C N 1
ATOM 4340 C CA . GLU C 1 126 ? -48.508 44.191 51.277 1.00 69.01 131 GLU C CA 1
ATOM 4341 C C . GLU C 1 126 ? -48.926 43.954 52.724 1.00 68.46 131 GLU C C 1
ATOM 4342 O O . GLU C 1 126 ? -48.719 44.803 53.589 1.00 66.63 131 GLU C O 1
ATOM 4344 N N . SER C 1 130 ? -48.161 38.603 56.998 1.00 55.83 135 SER C N 1
ATOM 4345 C CA . SER C 1 130 ? -47.713 37.543 57.899 1.00 56.27 135 SER C CA 1
ATOM 4346 C C . SER C 1 130 ? -46.496 36.812 57.323 1.00 55.82 135 SER C C 1
ATOM 4347 O O . SER C 1 130 ? -46.463 36.545 56.122 1.00 58.66 135 SER C O 1
ATOM 4350 N N . PRO C 1 131 ? -45.497 36.480 58.172 1.00 52.23 136 PRO C N 1
ATOM 4351 C CA . PRO C 1 131 ? -44.241 35.913 57.668 1.00 48.02 136 PRO C CA 1
ATOM 4352 C C . PRO C 1 131 ? -44.343 34.460 57.190 1.00 45.81 136 PRO C C 1
ATOM 4353 O O . PRO C 1 131 ? -44.976 33.632 57.852 1.00 44.58 136 PRO C O 1
ATOM 4357 N N . PRO C 1 132 ? -43.704 34.142 56.051 1.00 40.47 137 PRO C N 1
ATOM 4358 C CA . PRO C 1 132 ? -43.746 32.765 55.572 1.00 37.56 137 PRO C CA 1
ATOM 4359 C C . PRO C 1 132 ? -42.840 31.824 56.345 1.00 34.98 137 PRO C C 1
ATOM 4360 O O . PRO C 1 132 ? -41.849 32.250 56.954 1.00 34.43 137 PRO C O 1
ATOM 4364 N N . ASP C 1 133 ? -43.162 30.539 56.271 1.00 33.51 138 ASP C N 1
ATOM 4365 C CA . ASP C 1 133 ? -42.339 29.496 56.856 1.00 31.58 138 ASP C CA 1
ATOM 4366 C C . ASP C 1 133 ? -40.981 29.401 56.173 1.00 30.35 138 ASP C C 1
ATOM 4367 O O . ASP C 1 133 ? -39.979 29.088 56.821 1.00 28.35 138 ASP C O 1
ATOM 4372 N N . PHE C 1 134 ? -40.952 29.673 54.865 1.00 28.48 139 PHE C N 1
ATOM 4373 C CA . PHE C 1 134 ? -39.726 29.583 54.078 1.00 27.38 139 PHE C CA 1
ATOM 4374 C C . PHE C 1 134 ? -39.623 30.745 53.097 1.00 25.28 139 PHE C C 1
ATOM 4375 O O . PHE C 1 134 ? -40.623 31.201 52.551 1.00 25.52 139 PHE C O 1
ATOM 4383 N N . ILE C 1 135 ? -38.399 31.219 52.880 1.00 25.18 140 ILE C N 1
ATOM 4384 C CA . ILE C 1 135 ? -38.098 32.145 51.798 1.00 25.77 140 ILE C CA 1
ATOM 4385 C C . ILE C 1 135 ? -36.983 31.530 50.958 1.00 25.05 140 ILE C C 1
ATOM 4386 O O . ILE C 1 135 ? -35.963 31.094 51.490 1.00 25.93 140 ILE C O 1
ATOM 4391 N N . LEU C 1 136 ? -37.194 31.477 49.642 1.00 23.47 141 LEU C N 1
ATOM 4392 C CA . LEU C 1 136 ? -36.252 30.821 48.741 1.00 22.68 141 LEU C CA 1
ATOM 4393 C C . LEU C 1 136 ? -35.735 31.820 47.722 1.00 22.21 141 LEU C C 1
ATOM 4394 O O . LEU C 1 136 ? -36.486 32.656 47.211 1.00 22.01 141 LEU C O 1
ATOM 4399 N N . MET C 1 137 ? -34.443 31.732 47.444 1.00 22.53 142 MET C N 1
ATOM 4400 C CA . MET C 1 137 ? -33.770 32.624 46.514 1.00 25.03 142 MET C CA 1
ATOM 4401 C C . MET C 1 137 ? -32.750 31.817 45.761 1.00 23.19 142 MET C C 1
ATOM 4402 O O . MET C 1 137 ? -31.944 31.106 46.366 1.00 23.33 142 MET C O 1
ATOM 4407 N N . ALA C 1 138 ? -32.811 31.903 44.435 1.00 21.86 143 ALA C N 1
ATOM 4408 C CA . ALA C 1 138 ? -31.816 31.293 43.587 1.00 21.70 143 ALA C CA 1
ATOM 4409 C C . ALA C 1 138 ? -31.195 32.323 42.639 1.00 21.70 143 ALA C C 1
ATOM 4410 O O . ALA C 1 138 ? -31.903 32.984 41.869 1.00 21.81 143 ALA C O 1
ATOM 4412 N N . ASP C 1 139 ? -29.869 32.455 42.708 1.00 23.63 144 ASP C N 1
ATOM 4413 C CA . ASP C 1 139 ? -29.106 33.379 41.873 1.00 27.00 144 ASP C CA 1
ATOM 4414 C C . ASP C 1 139 ? -29.617 34.821 41.876 1.00 28.86 144 ASP C C 1
ATOM 4415 O O . ASP C 1 139 ? -29.719 35.466 40.833 1.00 29.44 144 ASP C O 1
ATOM 4420 N N . CYS C 1 140 ? -29.899 35.330 43.073 1.00 29.64 145 CYS C N 1
ATOM 4421 C CA . CYS C 1 140 ? -30.409 36.680 43.244 1.00 30.83 145 CYS C CA 1
ATOM 4422 C C . CYS C 1 140 ? -29.321 37.672 43.647 1.00 32.46 145 CYS C C 1
ATOM 4423 O O . CYS C 1 140 ? -29.625 38.834 43.918 1.00 33.48 145 CYS C O 1
ATOM 4426 N N A ILE C 1 141 ? -28.082 37.196 43.713 0.50 32.84 146 ILE C N 1
ATOM 4427 N N B ILE C 1 141 ? -28.063 37.241 43.614 0.50 33.00 146 ILE C N 1
ATOM 4428 C CA A ILE C 1 141 ? -26.943 38.016 44.081 0.50 34.22 146 ILE C CA 1
ATOM 4429 C CA B ILE C 1 141 ? -26.975 37.934 44.303 0.50 34.28 146 ILE C CA 1
ATOM 4430 C C A ILE C 1 141 ? -26.048 38.172 42.863 0.50 33.94 146 ILE C C 1
ATOM 4431 C C B ILE C 1 141 ? -26.189 38.983 43.501 0.50 34.05 146 ILE C C 1
ATOM 4432 O O A ILE C 1 141 ? -25.111 37.401 42.653 0.50 34.74 146 ILE C O 1
ATOM 4433 O O B ILE C 1 141 ? -25.648 39.914 44.097 0.50 33.34 146 ILE C O 1
ATOM 4442 N N A TYR C 1 142 ? -26.372 39.161 42.045 0.50 35.89 147 TYR C N 1
ATOM 4443 N N B TYR C 1 142 ? -26.131 38.864 42.174 0.50 32.92 147 TYR C N 1
ATOM 4444 C CA A TYR C 1 142 ? -25.588 39.438 40.860 0.50 37.24 147 TYR C CA 1
ATOM 4445 C CA B TYR C 1 142 ? -25.118 39.604 41.402 0.50 33.99 147 TYR C CA 1
ATOM 4446 C C A TYR C 1 142 ? -25.460 40.917 40.503 0.50 39.36 147 TYR C C 1
ATOM 4447 C C B TYR C 1 142 ? -25.499 40.855 40.557 0.50 37.37 147 TYR C C 1
ATOM 4448 O O A TYR C 1 142 ? -24.644 41.252 39.643 0.50 40.01 147 TYR C O 1
ATOM 4449 O O B TYR C 1 142 ? -25.119 40.937 39.390 0.50 38.55 147 TYR C O 1
ATOM 4466 N N . TYR C 1 143 ? -26.223 41.810 41.134 1.00 40.39 148 TYR C N 1
ATOM 4467 C CA . TYR C 1 143 ? -26.120 43.243 40.733 1.00 45.14 148 TYR C CA 1
ATOM 4468 C C . TYR C 1 143 ? -26.590 44.227 41.802 1.00 45.19 148 TYR C C 1
ATOM 4469 O O . TYR C 1 143 ? -27.159 43.824 42.801 1.00 41.68 148 TYR C O 1
ATOM 4478 N N . GLU C 1 144 ? -26.364 45.521 41.562 1.00 48.48 149 GLU C N 1
ATOM 4479 C CA . GLU C 1 144 ? -26.538 46.566 42.583 1.00 50.42 149 GLU C CA 1
ATOM 4480 C C . GLU C 1 144 ? -27.786 46.408 43.466 1.00 51.66 149 GLU C C 1
ATOM 4481 O O . GLU C 1 144 ? -27.695 46.531 44.686 1.00 51.99 149 GLU C O 1
ATOM 4483 N N . GLU C 1 145 ? -28.936 46.125 42.854 1.00 51.40 150 GLU C N 1
ATOM 4484 C CA . GLU C 1 145 ? -30.195 45.966 43.596 1.00 52.74 150 GLU C CA 1
ATOM 4485 C C . GLU C 1 145 ? -30.231 44.714 44.483 1.00 50.72 150 GLU C C 1
ATOM 4486 O O . GLU C 1 145 ? -30.967 44.670 45.472 1.00 42.71 150 GLU C O 1
ATOM 4492 N N . SER C 1 146 ? -29.425 43.707 44.127 1.00 52.11 151 SER C N 1
ATOM 4493 C CA . SER C 1 146 ? -29.275 42.480 44.928 1.00 53.37 151 SER C CA 1
ATOM 4494 C C . SER C 1 146 ? -28.719 42.760 46.331 1.00 55.23 151 SER C C 1
ATOM 4495 O O . SER C 1 146 ? -28.576 41.846 47.154 1.00 54.07 151 SER C O 1
ATOM 4498 N N . LEU C 1 147 ? -28.405 44.023 46.600 1.00 51.58 152 LEU C N 1
ATOM 4499 C CA . LEU C 1 147 ? -27.818 44.385 47.857 1.00 49.60 152 LEU C CA 1
ATOM 4500 C C . LEU C 1 147 ? -28.882 45.062 48.711 1.00 45.29 152 LEU C C 1
ATOM 4501 O O . LEU C 1 147 ? -29.775 44.376 49.207 1.00 40.92 152 LEU C O 1
ATOM 4506 N N . GLU C 1 148 ? -28.824 46.385 48.861 1.00 43.97 153 GLU C N 1
ATOM 4507 C CA . GLU C 1 148 ? -29.630 47.061 49.873 1.00 41.34 153 GLU C CA 1
ATOM 4508 C C . GLU C 1 148 ? -31.119 46.771 49.733 1.00 37.04 153 GLU C C 1
ATOM 4509 O O . GLU C 1 148 ? -31.764 46.377 50.704 1.00 34.22 153 GLU C O 1
ATOM 4515 N N . PRO C 1 149 ? -31.672 46.936 48.522 1.00 35.91 154 PRO C N 1
ATOM 4516 C CA . PRO C 1 149 ? -33.118 46.709 48.357 1.00 34.64 154 PRO C CA 1
ATOM 4517 C C . PRO C 1 149 ? -33.571 45.258 48.616 1.00 31.40 154 PRO C C 1
ATOM 4518 O O . PRO C 1 149 ? -34.601 45.046 49.269 1.00 30.48 154 PRO C O 1
ATOM 4522 N N . LEU C 1 150 ? -32.803 44.284 48.123 1.00 31.68 155 LEU C N 1
ATOM 4523 C CA . LEU C 1 150 ? -33.080 42.863 48.370 1.00 31.11 155 LEU C CA 1
ATOM 4524 C C . LEU C 1 150 ? -33.040 42.569 49.875 1.00 31.13 155 LEU C C 1
ATOM 4525 O O . LEU C 1 150 ? -33.981 42.007 50.444 1.00 29.45 155 LEU C O 1
ATOM 4530 N N . LEU C 1 151 ? -31.949 42.976 50.515 1.00 33.61 156 LEU C N 1
ATOM 4531 C CA . LEU C 1 151 ? -31.752 42.706 51.942 1.00 35.51 156 LEU C CA 1
ATOM 4532 C C . LEU C 1 151 ? -32.770 43.417 52.803 1.00 34.59 156 LEU C C 1
ATOM 4533 O O . LEU C 1 151 ? -33.207 42.884 53.823 1.00 33.33 156 LEU C O 1
ATOM 4538 N N . LYS C 1 152 ? -33.167 44.606 52.368 1.00 36.46 157 LYS C N 1
ATOM 4539 C CA . LYS C 1 152 ? -34.233 45.336 53.014 1.00 37.04 157 LYS C CA 1
ATOM 4540 C C . LYS C 1 152 ? -35.539 44.559 52.917 1.00 35.01 157 LYS C C 1
ATOM 4541 O O . LYS C 1 152 ? -36.258 44.445 53.890 1.00 34.15 157 LYS C O 1
ATOM 4547 N N . THR C 1 153 ? -35.838 44.001 51.747 1.00 33.10 158 THR C N 1
ATOM 4548 C CA . THR C 1 153 ? -37.047 43.197 51.582 1.00 32.71 158 THR C CA 1
ATOM 4549 C C . THR C 1 153 ? -36.979 41.941 52.449 1.00 29.77 158 THR C C 1
ATOM 4550 O O . THR C 1 153 ? -37.960 41.562 53.079 1.00 28.47 158 THR C O 1
ATOM 4554 N N . LEU C 1 154 ? -35.817 41.293 52.459 1.00 28.80 159 LEU C N 1
ATOM 4555 C CA . LEU C 1 154 ? -35.626 40.065 53.216 1.00 29.76 159 LEU C CA 1
ATOM 4556 C C . LEU C 1 154 ? -35.902 40.295 54.708 1.00 31.30 159 LEU C C 1
ATOM 4557 O O . LEU C 1 154 ? -36.623 39.520 55.348 1.00 30.58 159 LEU C O 1
ATOM 4562 N N . LYS C 1 155 ? -35.330 41.372 55.246 1.00 33.48 160 LYS C N 1
ATOM 4563 C CA . LYS C 1 155 ? -35.555 41.750 56.651 1.00 35.44 160 LYS C CA 1
ATOM 4564 C C . LYS C 1 155 ? -37.010 42.121 56.900 1.00 36.45 160 LYS C C 1
ATOM 4565 O O . LYS C 1 155 ? -37.589 41.704 57.904 1.00 37.07 160 LYS C O 1
ATOM 4567 N N . ASP C 1 156 ? -37.595 42.896 55.986 1.00 38.59 161 ASP C N 1
ATOM 4568 C CA . ASP C 1 156 ? -38.985 43.343 56.098 1.00 40.66 161 ASP C CA 1
ATOM 4569 C C . ASP C 1 156 ? -39.986 42.189 56.112 1.00 41.73 161 ASP C C 1
ATOM 4570 O O . ASP C 1 156 ? -40.937 42.214 56.892 1.00 39.60 161 ASP C O 1
ATOM 4575 N N . ILE C 1 157 ? -39.784 41.182 55.255 1.00 38.65 162 ILE C N 1
ATOM 4576 C CA . ILE C 1 157 ? -40.750 40.080 55.136 1.00 39.71 162 ILE C CA 1
ATOM 4577 C C . ILE C 1 157 ? -40.492 38.937 56.113 1.00 36.76 162 ILE C C 1
ATOM 4578 O O . ILE C 1 157 ? -41.438 38.293 56.570 1.00 39.69 162 ILE C O 1
ATOM 4583 N N . SER C 1 158 ? -39.231 38.643 56.406 1.00 36.39 163 SER C N 1
ATOM 4584 C CA . SER C 1 158 ? -38.931 37.464 57.207 1.00 35.80 163 SER C CA 1
ATOM 4585 C C . SER C 1 158 ? -39.319 37.705 58.655 1.00 38.92 163 SER C C 1
ATOM 4586 O O . SER C 1 158 ? -39.275 38.843 59.140 1.00 35.37 163 SER C O 1
ATOM 4589 N N . GLY C 1 159 ? -39.742 36.632 59.313 1.00 38.13 164 GLY C N 1
ATOM 4590 C CA . GLY C 1 159 ? -39.957 36.629 60.755 1.00 40.15 164 GLY C CA 1
ATOM 4591 C C . GLY C 1 159 ? -38.832 35.834 61.380 1.00 39.79 164 GLY C C 1
ATOM 4592 O O . GLY C 1 159 ? -37.967 35.314 60.671 1.00 39.51 164 GLY C O 1
ATOM 4593 N N . PHE C 1 160 ? -38.846 35.714 62.704 1.00 39.57 165 PHE C N 1
ATOM 4594 C CA . PHE C 1 160 ? -37.756 35.037 63.411 1.00 38.49 165 PHE C CA 1
ATOM 4595 C C . PHE C 1 160 ? -37.744 33.527 63.188 1.00 38.98 165 PHE C C 1
ATOM 4596 O O . PHE C 1 160 ? -36.702 32.891 63.361 1.00 39.54 165 PHE C O 1
ATOM 4604 N N . GLU C 1 161 ? -38.890 32.968 62.790 1.00 40.29 166 GLU C N 1
ATOM 4605 C CA . GLU C 1 161 ? -39.005 31.534 62.487 1.00 41.37 166 GLU C CA 1
ATOM 4606 C C . GLU C 1 161 ? -38.921 31.204 60.994 1.00 38.19 166 GLU C C 1
ATOM 4607 O O . GLU C 1 161 ? -39.041 30.040 60.625 1.00 40.43 166 GLU C O 1
ATOM 4613 N N . THR C 1 162 ? -38.714 32.204 60.146 1.00 35.55 167 THR C N 1
ATOM 4614 C CA . THR C 1 162 ? -38.591 31.950 58.706 1.00 33.23 167 THR C CA 1
ATOM 4615 C C . THR C 1 162 ? -37.248 31.269 58.378 1.00 33.67 167 THR C C 1
ATOM 4616 O O . THR C 1 162 ? -36.182 31.749 58.772 1.00 31.37 167 THR C O 1
ATOM 4620 N N . CYS C 1 163 ? -37.312 30.150 57.656 1.00 32.03 168 CYS C N 1
ATOM 4621 C CA . CYS C 1 163 ? -36.123 29.490 57.129 1.00 31.47 168 CYS C CA 1
ATOM 4622 C C . CYS C 1 163 ? -35.815 30.085 55.752 1.00 31.49 168 CYS C C 1
ATOM 4623 O O . CYS C 1 163 ? -36.532 29.833 54.785 1.00 31.33 168 CYS C O 1
ATOM 4626 N N . ILE C 1 164 ? -34.763 30.882 55.670 1.00 28.47 169 ILE C N 1
ATOM 4627 C CA . ILE C 1 164 ? -34.381 31.527 54.425 1.00 27.06 169 ILE C CA 1
ATOM 4628 C C . ILE C 1 164 ? -33.306 30.668 53.782 1.00 26.57 169 ILE C C 1
ATOM 4629 O O . ILE C 1 164 ? -32.315 30.314 54.424 1.00 25.91 169 ILE C O 1
ATOM 4634 N N . ILE C 1 165 ? -33.521 30.265 52.523 1.00 26.94 170 ILE C N 1
ATOM 4635 C CA . ILE C 1 165 ? -32.533 29.446 51.834 1.00 26.80 170 ILE C CA 1
ATOM 4636 C C . ILE C 1 165 ? -32.131 30.151 50.548 1.00 27.02 170 ILE C C 1
ATOM 4637 O O . ILE C 1 165 ? -32.975 30.494 49.723 1.00 27.42 170 ILE C O 1
ATOM 4642 N N . CYS C 1 166 ? -30.837 30.372 50.411 1.00 26.26 171 CYS C N 1
ATOM 4643 C CA . CYS C 1 166 ? -30.277 31.154 49.325 1.00 28.41 171 CYS C CA 1
ATOM 4644 C C . CYS C 1 166 ? -29.303 30.269 48.584 1.00 25.73 171 CYS C C 1
ATOM 4645 O O . CYS C 1 166 ? -28.416 29.699 49.187 1.00 27.55 171 CYS C O 1
ATOM 4648 N N . CYS C 1 167 ? -29.496 30.095 47.281 1.00 24.56 172 CYS C N 1
ATOM 4649 C CA . CYS C 1 167 ? -28.598 29.281 46.513 1.00 23.45 172 CYS C CA 1
ATOM 4650 C C . CYS C 1 167 ? -28.007 30.179 45.458 1.00 23.80 172 CYS C C 1
ATOM 4651 O O . CYS C 1 167 ? -28.720 30.989 44.870 1.00 23.58 172 CYS C O 1
ATOM 4654 N N . TYR C 1 168 ? -26.710 30.058 45.205 1.00 25.35 173 TYR C N 1
ATOM 4655 C CA . TYR C 1 168 ? -26.100 30.875 44.156 1.00 26.12 173 TYR C CA 1
ATOM 4656 C C . TYR C 1 168 ? -24.856 30.232 43.583 1.00 25.40 173 TYR C C 1
ATOM 4657 O O . TYR C 1 168 ? -24.198 29.404 44.230 1.00 25.82 173 TYR C O 1
ATOM 4666 N N . GLU C 1 169 ? -24.584 30.569 42.324 1.00 29.12 174 GLU C N 1
ATOM 4667 C CA . GLU C 1 169 ? -23.400 30.119 41.630 1.00 29.77 174 GLU C CA 1
ATOM 4668 C C . GLU C 1 169 ? -22.355 31.204 41.799 1.00 31.08 174 GLU C C 1
ATOM 4669 O O . GLU C 1 169 ? -22.597 32.350 41.456 1.00 31.39 174 GLU C O 1
ATOM 4675 N N . GLN C 1 170 ? -21.198 30.830 42.327 1.00 35.28 175 GLN C N 1
ATOM 4676 C CA . GLN C 1 170 ? -20.129 31.784 42.578 1.00 40.10 175 GLN C CA 1
ATOM 4677 C C . GLN C 1 170 ? -19.477 32.191 41.267 1.00 40.75 175 GLN C C 1
ATOM 4678 O O . GLN C 1 170 ? -18.984 31.338 40.535 1.00 44.82 175 GLN C O 1
ATOM 4684 N N . ARG C 1 171 ? -19.505 33.489 40.977 1.00 40.55 176 ARG C N 1
ATOM 4685 C CA A ARG C 1 171 ? -18.929 34.059 39.756 0.50 42.53 176 ARG C CA 1
ATOM 4686 C CA B ARG C 1 171 ? -18.894 34.012 39.762 0.50 42.17 176 ARG C CA 1
ATOM 4687 C C . ARG C 1 171 ? -17.666 34.844 40.108 1.00 44.81 176 ARG C C 1
ATOM 4688 O O . ARG C 1 171 ? -17.675 35.627 41.062 1.00 43.88 176 ARG C O 1
ATOM 4703 N N . THR C 1 172 ? -16.598 34.639 39.337 1.00 49.26 177 THR C N 1
ATOM 4704 C CA . THR C 1 172 ? -15.295 35.261 39.601 1.00 51.96 177 THR C CA 1
ATOM 4705 C C . THR C 1 172 ? -14.913 36.367 38.606 1.00 53.96 177 THR C C 1
ATOM 4706 O O . THR C 1 172 ? -13.956 37.105 38.844 1.00 54.65 177 THR C O 1
ATOM 4710 N N . MET C 1 173 ? -15.656 36.488 37.507 1.00 55.82 178 MET C N 1
ATOM 4711 C CA . MET C 1 173 ? -15.356 37.490 36.486 1.00 56.24 178 MET C CA 1
ATOM 4712 C C . MET C 1 173 ? -15.894 38.870 36.870 1.00 56.53 178 MET C C 1
ATOM 4713 O O . MET C 1 173 ? -16.966 38.987 37.458 1.00 55.42 178 MET C O 1
ATOM 4715 N N . GLY C 1 174 ? -15.120 39.906 36.549 1.00 57.41 179 GLY C N 1
ATOM 4716 C CA . GLY C 1 174 ? -15.580 41.294 36.604 1.00 55.93 179 GLY C CA 1
ATOM 4717 C C . GLY C 1 174 ? -15.812 41.868 37.990 1.00 56.97 179 GLY C C 1
ATOM 4718 O O . GLY C 1 174 ? -15.016 41.663 38.907 1.00 54.67 179 GLY C O 1
ATOM 4719 N N . LYS C 1 175 ? -16.916 42.599 38.129 1.00 57.47 180 LYS C N 1
ATOM 4720 C CA . LYS C 1 175 ? -17.296 43.224 39.390 1.00 57.11 180 LYS C CA 1
ATOM 4721 C C . LYS C 1 175 ? -17.961 42.242 40.369 1.00 57.11 180 LYS C C 1
ATOM 4722 O O . LYS C 1 175 ? -18.304 42.631 41.486 1.00 60.24 180 LYS C O 1
ATOM 4724 N N . ASN C 1 176 ? -18.132 40.982 39.961 1.00 55.78 181 ASN C N 1
ATOM 4725 C CA . ASN C 1 176 ? -18.938 40.016 40.722 1.00 54.73 181 ASN C CA 1
ATOM 4726 C C . ASN C 1 176 ? -18.435 39.679 42.127 1.00 52.27 181 ASN C C 1
ATOM 4727 O O . ASN C 1 176 ? -19.225 39.690 43.063 1.00 46.54 181 ASN C O 1
ATOM 4732 N N . PRO C 1 177 ? -17.133 39.366 42.279 1.00 53.24 182 PRO C N 1
ATOM 4733 C CA . PRO C 1 177 ? -16.597 39.079 43.618 1.00 51.52 182 PRO C CA 1
ATOM 4734 C C . PRO C 1 177 ? -16.799 40.225 44.615 1.00 50.09 182 PRO C C 1
ATOM 4735 O O . PRO C 1 177 ? -17.030 39.972 45.800 1.00 48.51 182 PRO C O 1
ATOM 4739 N N . GLU C 1 178 ? -16.716 41.463 44.125 1.00 45.74 183 GLU C N 1
ATOM 4740 C CA . GLU C 1 178 ? -16.975 42.653 44.940 1.00 45.11 183 GLU C CA 1
ATOM 4741 C C . GLU C 1 178 ? -18.454 42.740 45.329 1.00 43.78 183 GLU C C 1
ATOM 4742 O O . GLU C 1 178 ? -18.785 43.123 46.455 1.00 41.47 183 GLU C O 1
ATOM 4744 N N . ILE C 1 179 ? -19.333 42.383 44.392 1.00 41.34 184 ILE C N 1
ATOM 4745 C CA . ILE C 1 179 ? -20.777 42.349 44.649 1.00 41.29 184 ILE C CA 1
ATOM 4746 C C . ILE C 1 179 ? -21.110 41.253 45.669 1.00 39.13 184 ILE C C 1
ATOM 4747 O O . ILE C 1 179 ? -21.928 41.470 46.562 1.00 37.90 184 ILE C O 1
ATOM 4752 N N . GLU C 1 180 ? -20.468 40.093 45.530 1.00 39.10 185 GLU C N 1
ATOM 4753 C CA . GLU C 1 180 ? -20.633 38.979 46.467 1.00 40.06 185 GLU C CA 1
ATOM 4754 C C . GLU C 1 180 ? -20.156 39.381 47.859 1.00 39.57 185 GLU C C 1
ATOM 4755 O O . GLU C 1 180 ? -20.860 39.169 48.845 1.00 40.82 185 GLU C O 1
ATOM 4761 N N . LYS C 1 181 ? -18.960 39.963 47.927 1.00 39.37 186 LYS C N 1
ATOM 4762 C CA . LYS C 1 181 ? -18.403 40.443 49.197 1.00 39.62 186 LYS C CA 1
ATOM 4763 C C . LYS C 1 181 ? -19.399 41.342 49.902 1.00 36.48 186 LYS C C 1
ATOM 4764 O O . LYS C 1 181 ? -19.735 41.104 51.060 1.00 38.59 186 LYS C O 1
ATOM 4768 N N . LYS C 1 182 ? -19.871 42.363 49.194 1.00 34.03 187 LYS C N 1
ATOM 4769 C CA . LYS C 1 182 ? -20.799 43.326 49.748 1.00 32.48 187 LYS C CA 1
ATOM 4770 C C . LYS C 1 182 ? -22.113 42.677 50.174 1.00 31.56 187 LYS C C 1
ATOM 4771 O O . LYS C 1 182 ? -22.716 43.084 51.177 1.00 26.14 187 LYS C O 1
ATOM 4777 N N . TYR C 1 183 ? -22.580 41.680 49.419 1.00 30.85 188 TYR C N 1
ATOM 4778 C CA . TYR C 1 183 ? -23.827 41.007 49.789 1.00 29.61 188 TYR C CA 1
ATOM 4779 C C . TYR C 1 183 ? -23.679 40.414 51.183 1.00 27.15 188 TYR C C 1
ATOM 4780 O O . TYR C 1 183 ? -24.559 40.573 52.020 1.00 27.84 188 TYR C O 1
ATOM 4789 N N . PHE C 1 184 ? -22.558 39.754 51.434 1.00 28.49 189 PHE C N 1
ATOM 4790 C CA . PHE C 1 184 ? -22.354 39.089 52.721 1.00 28.51 189 PHE C CA 1
ATOM 4791 C C . PHE C 1 184 ? -21.953 40.044 53.859 1.00 29.75 189 PHE C C 1
ATOM 4792 O O . PHE C 1 184 ? -22.274 39.771 55.022 1.00 29.13 189 PHE C O 1
ATOM 4800 N N . GLU C 1 185 ? -21.311 41.168 53.523 1.00 30.42 190 GLU C N 1
ATOM 4801 C CA . GLU C 1 185 ? -21.059 42.250 54.508 1.00 29.66 190 GLU C CA 1
ATOM 4802 C C . GLU C 1 185 ? -22.359 42.851 55.028 1.00 29.78 190 GLU C C 1
ATOM 4803 O O . GLU C 1 185 ? -22.484 43.138 56.226 1.00 31.73 190 GLU C O 1
ATOM 4809 N N . LEU C 1 186 ? -23.330 43.039 54.139 1.00 27.87 191 LEU C N 1
ATOM 4810 C CA . LEU C 1 186 ? -24.645 43.548 54.541 1.00 27.99 191 LEU C CA 1
ATOM 4811 C C . LEU C 1 186 ? -25.511 42.486 55.211 1.00 27.35 191 LEU C C 1
ATOM 4812 O O . LEU C 1 186 ? -26.248 42.770 56.166 1.00 27.10 191 LEU C O 1
ATOM 4817 N N . LEU C 1 187 ? -25.464 41.268 54.692 1.00 26.73 192 LEU C N 1
ATOM 4818 C CA . LEU C 1 187 ? -26.277 40.184 55.232 1.00 27.17 192 LEU C CA 1
ATOM 4819 C C . LEU C 1 187 ? -26.000 39.919 56.730 1.00 26.87 192 LEU C C 1
ATOM 4820 O O . LEU C 1 187 ? -26.929 39.715 57.516 1.00 27.17 192 LEU C O 1
ATOM 4825 N N . GLN C 1 188 ? -24.726 39.930 57.115 1.00 29.15 193 GLN C N 1
ATOM 4826 C CA . GLN C 1 188 ? -24.323 39.679 58.511 1.00 30.74 193 GLN C CA 1
ATOM 4827 C C . GLN C 1 188 ? -24.927 40.668 59.506 1.00 28.91 193 GLN C C 1
ATOM 4828 O O . GLN C 1 188 ? -25.024 40.357 60.685 1.00 26.09 193 GLN C O 1
ATOM 4834 N N . LEU C 1 189 ? -25.328 41.846 59.033 1.00 29.95 194 LEU C N 1
ATOM 4835 C CA . LEU C 1 189 ? -25.817 42.888 59.932 1.00 29.74 194 LEU C CA 1
ATOM 4836 C C . LEU C 1 189 ? -27.127 42.466 60.598 1.00 31.64 194 LEU C C 1
ATOM 4837 O O . LEU C 1 189 ? -27.281 42.605 61.804 1.00 31.85 194 LEU C O 1
ATOM 4842 N N . ASP C 1 190 ? -28.056 41.900 59.836 1.00 31.62 195 ASP C N 1
ATOM 4843 C CA . ASP C 1 190 ? -29.350 41.535 60.404 1.00 30.95 195 ASP C CA 1
ATOM 4844 C C . ASP C 1 190 ? -29.664 40.040 60.356 1.00 30.17 195 ASP C C 1
ATOM 4845 O O . ASP C 1 190 ? -30.715 39.629 60.830 1.00 29.80 195 ASP C O 1
ATOM 4850 N N . PHE C 1 191 ? -28.733 39.242 59.839 1.00 28.51 196 PHE C N 1
ATOM 4851 C CA . PHE C 1 191 ? -28.933 37.804 59.718 1.00 27.93 196 PHE C CA 1
ATOM 4852 C C . PHE C 1 191 ? -27.733 37.003 60.148 1.00 28.78 196 PHE C C 1
ATOM 4853 O O . PHE C 1 191 ? -26.581 37.430 59.988 1.00 28.45 196 PHE C O 1
ATOM 4861 N N . ASP C 1 192 ? -28.025 35.814 60.665 1.00 26.73 197 ASP C N 1
ATOM 4862 C CA . ASP C 1 192 ? -27.042 34.762 60.820 1.00 28.60 197 ASP C CA 1
ATOM 4863 C C . ASP C 1 192 ? -27.177 33.830 59.620 1.00 29.42 197 ASP C C 1
ATOM 4864 O O . ASP C 1 192 ? -28.284 33.634 59.113 1.00 28.03 197 ASP C O 1
ATOM 4869 N N . PHE C 1 193 ? -26.064 33.258 59.188 1.00 31.22 198 PHE C N 1
ATOM 4870 C CA . PHE C 1 193 ? -26.072 32.388 58.026 1.00 32.14 198 PHE C CA 1
ATOM 4871 C C . PHE C 1 193 ? -24.982 31.354 58.084 1.00 32.56 198 PHE C C 1
ATOM 4872 O O . PHE C 1 193 ? -23.944 31.568 58.703 1.00 31.58 198 PHE C O 1
ATOM 4880 N N . GLU C 1 194 ? -25.233 30.215 57.449 1.00 32.29 199 GLU C N 1
ATOM 4881 C CA . GLU C 1 194 ? -24.241 29.173 57.332 1.00 32.82 199 GLU C CA 1
ATOM 4882 C C . GLU C 1 194 ? -24.383 28.480 55.985 1.00 33.65 199 GLU C C 1
ATOM 4883 O O . GLU C 1 194 ? -25.499 28.232 55.521 1.00 31.36 199 GLU C O 1
ATOM 4886 N N . LYS C 1 195 ? -23.240 28.207 55.368 1.00 35.04 200 LYS C N 1
ATOM 4887 C CA . LYS C 1 195 ? -23.162 27.405 54.155 1.00 37.28 200 LYS C CA 1
ATOM 4888 C C . LYS C 1 195 ? -23.389 25.949 54.514 1.00 38.42 200 LYS C C 1
ATOM 4889 O O . LYS C 1 195 ? -22.797 25.452 55.467 1.00 40.33 200 LYS C O 1
ATOM 4895 N N . ILE C 1 196 ? -24.241 25.253 53.766 1.00 38.69 201 ILE C N 1
ATOM 4896 C CA . ILE C 1 196 ? -24.444 23.835 54.019 1.00 40.36 201 ILE C CA 1
ATOM 4897 C C . ILE C 1 196 ? -23.426 23.045 53.200 1.00 41.17 201 ILE C C 1
ATOM 4898 O O . ILE C 1 196 ? -23.065 23.450 52.089 1.00 39.85 201 ILE C O 1
ATOM 4903 N N . PRO C 1 197 ? -22.938 21.924 53.753 1.00 40.35 202 PRO C N 1
ATOM 4904 C CA . PRO C 1 197 ? -21.948 21.154 53.018 1.00 40.00 202 PRO C CA 1
ATOM 4905 C C . PRO C 1 197 ? -22.474 20.676 51.656 1.00 38.79 202 PRO C C 1
ATOM 4906 O O . PRO C 1 197 ? -23.666 20.373 51.519 1.00 36.61 202 PRO C O 1
ATOM 4910 N N . LEU C 1 198 ? -21.567 20.625 50.685 1.00 36.85 203 LEU C N 1
ATOM 4911 C CA . LEU C 1 198 ? -21.829 20.130 49.333 1.00 38.17 203 LEU C CA 1
ATOM 4912 C C . LEU C 1 198 ? -22.409 18.730 49.329 1.00 39.33 203 LEU C C 1
ATOM 4913 O O . LEU C 1 198 ? -23.170 18.362 48.430 1.00 39.45 203 LEU C O 1
ATOM 4918 N N . GLU C 1 199 ? -22.047 17.950 50.343 1.00 40.04 204 GLU C N 1
ATOM 4919 C CA . GLU C 1 199 ? -22.481 16.565 50.460 1.00 38.48 204 GLU C CA 1
ATOM 4920 C C . GLU C 1 199 ? -23.969 16.454 50.807 1.00 35.09 204 GLU C C 1
ATOM 4921 O O . GLU C 1 199 ? -24.552 15.397 50.634 1.00 35.22 204 GLU C O 1
ATOM 4927 N N . LYS C 1 200 ? -24.589 17.539 51.269 1.00 34.53 205 LYS C N 1
ATOM 4928 C CA . LYS C 1 200 ? -26.032 17.545 51.520 1.00 34.04 205 LYS C CA 1
ATOM 4929 C C . LYS C 1 200 ? -26.846 17.894 50.246 1.00 32.53 205 LYS C C 1
ATOM 4930 O O . LYS C 1 200 ? -28.070 17.769 50.243 1.00 32.70 205 LYS C O 1
ATOM 4933 N N . HIS C 1 201 ? -26.165 18.318 49.180 1.00 32.36 206 HIS C N 1
ATOM 4934 C CA . HIS C 1 201 ? -26.830 18.626 47.902 1.00 32.07 206 HIS C CA 1
ATOM 4935 C C . HIS C 1 201 ? -27.114 17.311 47.147 1.00 32.38 206 HIS C C 1
ATOM 4936 O O . HIS C 1 201 ? -26.498 16.277 47.421 1.00 29.18 206 HIS C O 1
ATOM 4943 N N . ASP C 1 202 ? -28.040 17.361 46.193 1.00 31.85 207 ASP C N 1
ATOM 4944 C CA . ASP C 1 202 ? -28.342 16.198 45.355 1.00 32.46 207 ASP C CA 1
ATOM 4945 C C . ASP C 1 202 ? -27.073 15.706 44.681 1.00 34.74 207 ASP C C 1
ATOM 4946 O O . ASP C 1 202 ? -26.352 16.482 44.061 1.00 33.23 207 ASP C O 1
ATOM 4951 N N . GLU C 1 203 ? -26.837 14.403 44.787 1.00 38.08 208 GLU C N 1
ATOM 4952 C CA . GLU C 1 203 ? -25.588 13.787 44.347 1.00 42.10 208 GLU C CA 1
ATOM 4953 C C . GLU C 1 203 ? -25.255 14.066 42.896 1.00 41.23 208 GLU C C 1
ATOM 4954 O O . GLU C 1 203 ? -24.092 14.244 42.561 1.00 41.83 208 GLU C O 1
ATOM 4960 N N . GLU C 1 204 ? -26.271 14.091 42.037 1.00 40.21 209 GLU C N 1
ATOM 4961 C CA . GLU C 1 204 ? -26.063 14.406 40.628 1.00 42.07 209 GLU C CA 1
ATOM 4962 C C . GLU C 1 204 ? -26.110 15.914 40.383 1.00 38.90 209 GLU C C 1
ATOM 4963 O O . GLU C 1 204 ? -25.261 16.458 39.676 1.00 41.66 209 GLU C O 1
ATOM 4969 N N . TYR C 1 205 ? -27.090 16.586 40.975 1.00 33.54 210 TYR C N 1
ATOM 4970 C CA . TYR C 1 205 ? -27.349 17.987 40.657 1.00 31.64 210 TYR C CA 1
ATOM 4971 C C . TYR C 1 205 ? -26.666 18.901 41.663 1.00 29.75 210 TYR C C 1
ATOM 4972 O O . TYR C 1 205 ? -27.326 19.524 42.493 1.00 28.45 210 TYR C O 1
ATOM 4981 N N . ARG C 1 206 ? -25.341 18.955 41.577 1.00 28.60 211 ARG C N 1
ATOM 4982 C CA . ARG C 1 206 ? -24.530 19.792 42.473 1.00 28.79 211 ARG C CA 1
ATOM 4983 C C . ARG C 1 206 ? -23.220 20.159 41.848 1.00 29.31 211 ARG C C 1
ATOM 4984 O O . ARG C 1 206 ? -22.816 19.565 40.866 1.00 28.47 211 ARG C O 1
ATOM 4992 N N . SER C 1 207 ? -22.561 21.161 42.422 1.00 29.63 212 SER C N 1
ATOM 4993 C CA . SER C 1 207 ? -21.320 21.666 41.883 1.00 31.76 212 SER C CA 1
ATOM 4994 C C . SER C 1 207 ? -20.546 22.358 43.007 1.00 33.56 212 SER C C 1
ATOM 4995 O O . SER C 1 207 ? -21.145 22.994 43.865 1.00 31.86 212 SER C O 1
ATOM 4998 N N . GLU C 1 208 ? -19.220 22.231 42.978 1.00 35.73 213 GLU C N 1
ATOM 4999 C CA . GLU C 1 208 ? -18.343 22.914 43.936 1.00 37.98 213 GLU C CA 1
ATOM 5000 C C . GLU C 1 208 ? -18.525 24.436 43.889 1.00 39.05 213 GLU C C 1
ATOM 5001 O O . GLU C 1 208 ? -18.338 25.117 44.907 1.00 40.84 213 GLU C O 1
ATOM 5004 N N . ASP C 1 209 ? -18.893 24.958 42.716 1.00 37.46 214 ASP C N 1
ATOM 5005 C CA . ASP C 1 209 ? -19.095 26.399 42.509 1.00 37.43 214 ASP C CA 1
ATOM 5006 C C . ASP C 1 209 ? -20.518 26.912 42.770 1.00 32.37 214 ASP C C 1
ATOM 5007 O O . ASP C 1 209 ? -20.787 28.098 42.564 1.00 32.62 214 ASP C O 1
ATOM 5012 N N . ILE C 1 210 ? -21.425 26.037 43.212 1.00 29.18 215 ILE C N 1
ATOM 5013 C CA . ILE C 1 210 ? -22.785 26.448 43.556 1.00 27.38 215 ILE C CA 1
ATOM 5014 C C . ILE C 1 210 ? -23.056 26.154 45.021 1.00 25.79 215 ILE C C 1
ATOM 5015 O O . ILE C 1 210 ? -22.953 25.003 45.463 1.00 25.67 215 ILE C O 1
ATOM 5020 N N . HIS C 1 211 ? -23.406 27.202 45.764 1.00 26.36 216 HIS C N 1
ATOM 5021 C CA . HIS C 1 211 ? -23.521 27.140 47.222 1.00 27.03 216 HIS C CA 1
ATOM 5022 C C . HIS C 1 211 ? -24.952 27.298 47.688 1.00 24.33 216 HIS C C 1
ATOM 5023 O O . HIS C 1 211 ? -25.703 28.081 47.114 1.00 23.92 216 HIS C O 1
ATOM 5030 N N . ILE C 1 212 ? -25.318 26.578 48.745 1.00 23.22 217 ILE C N 1
ATOM 5031 C CA . ILE C 1 212 ? -26.586 26.792 49.427 1.00 23.59 217 ILE C CA 1
ATOM 5032 C C . ILE C 1 212 ? -26.331 27.339 50.841 1.00 25.56 217 ILE C C 1
ATOM 5033 O O . ILE C 1 212 ? -25.581 26.726 51.611 1.00 26.57 217 ILE C O 1
ATOM 5038 N N . ILE C 1 213 ? -26.983 28.462 51.149 1.00 24.79 218 ILE C N 1
ATOM 5039 C CA . ILE C 1 213 ? -26.805 29.207 52.415 1.00 25.89 218 ILE C CA 1
ATOM 5040 C C . ILE C 1 213 ? -28.116 29.177 53.193 1.00 25.57 218 ILE C C 1
ATOM 5041 O O . ILE C 1 213 ? -29.151 29.612 52.692 1.00 25.75 218 ILE C O 1
ATOM 5046 N N . TYR C 1 214 ? -28.085 28.679 54.426 1.00 25.80 219 TYR C N 1
ATOM 5047 C CA . TYR C 1 214 ? -29.233 28.824 55.314 1.00 26.76 219 TYR C CA 1
ATOM 5048 C C . TYR C 1 214 ? -29.091 30.160 56.045 1.00 26.23 219 TYR C C 1
ATOM 5049 O O . TYR C 1 214 ? -28.034 30.450 56.603 1.00 29.42 219 TYR C O 1
ATOM 5058 N N . ILE C 1 215 ? -30.145 30.959 56.021 1.00 25.59 220 ILE C N 1
ATOM 5059 C CA . ILE C 1 215 ? -30.144 32.313 56.573 1.00 26.64 220 ILE C CA 1
ATOM 5060 C C . ILE C 1 215 ? -31.267 32.420 57.600 1.00 28.78 220 ILE C C 1
ATOM 5061 O O . ILE C 1 215 ? -32.356 31.890 57.393 1.00 28.79 220 ILE C O 1
ATOM 5066 N N . ARG C 1 216 ? -31.000 33.112 58.711 1.00 29.70 221 ARG C N 1
ATOM 5067 C CA . ARG C 1 216 ? -31.995 33.308 59.749 1.00 31.59 221 ARG C CA 1
ATOM 5068 C C . ARG C 1 216 ? -31.886 34.719 60.335 1.00 30.63 221 ARG C C 1
ATOM 5069 O O . ARG C 1 216 ? -30.792 35.213 60.559 1.00 27.94 221 ARG C O 1
ATOM 5077 N N . LYS C 1 217 ? -33.035 35.347 60.552 1.00 31.07 222 LYS C N 1
ATOM 5078 C CA . LYS C 1 217 ? -33.104 36.690 61.087 1.00 32.89 222 LYS C CA 1
ATOM 5079 C C . LYS C 1 217 ? -32.578 36.706 62.535 1.00 34.91 222 LYS C C 1
ATOM 5080 O O . LYS C 1 217 ? -32.976 35.876 63.352 1.00 33.24 222 LYS C O 1
ATOM 5086 N N . LYS C 1 218 ? -31.657 37.628 62.814 1.00 36.72 223 LYS C N 1
ATOM 5087 C CA . LYS C 1 218 ? -31.124 37.847 64.167 1.00 38.65 223 LYS C CA 1
ATOM 5088 C C . LYS C 1 218 ? -32.151 38.438 65.101 1.00 38.91 223 LYS C C 1
ATOM 5089 O O . LYS C 1 218 ? -33.010 39.216 64.687 1.00 36.89 223 LYS C O 1
ATOM 5095 N N . LYS C 1 219 ? -32.028 38.090 66.377 1.00 42.69 224 LYS C N 1
ATOM 5096 C CA . LYS C 1 219 ? -32.690 38.817 67.452 1.00 44.33 224 LYS C CA 1
ATOM 5097 C C . LYS C 1 219 ? -31.618 39.409 68.374 1.00 43.64 224 LYS C C 1
ATOM 5098 O O . LYS C 1 219 ? -30.917 38.665 69.056 1.00 45.53 224 LYS C O 1
ATOM 5100 N N . SER C 1 220 ? -31.455 40.737 68.356 1.00 44.14 225 SER C N 1
ATOM 5101 C CA . SER C 1 220 ? -30.670 41.434 69.390 1.00 39.21 225 SER C CA 1
ATOM 5102 C C . SER C 1 220 ? -31.483 41.405 70.680 1.00 40.04 225 SER C C 1
ATOM 5103 O O . SER C 1 220 ? -32.719 41.356 70.668 1.00 39.10 225 SER C O 1
ATOM 5106 N N . LYS C 1 221 ? -30.771 41.442 71.795 1.00 36.61 226 LYS C N 1
ATOM 5107 C CA . LYS C 1 221 ? -31.401 41.583 73.093 1.00 34.17 226 LYS C CA 1
ATOM 5108 C C . LYS C 1 221 ? -32.083 42.945 73.247 1.00 31.41 226 LYS C C 1
ATOM 5109 O O . LYS C 1 221 ? -32.955 43.101 74.091 1.00 32.87 226 LYS C O 1
ATOM 5115 N N . PHE C 1 222 ? -31.690 43.934 72.445 1.00 29.63 227 PHE C N 1
ATOM 5116 C CA . PHE C 1 222 ? -32.187 45.313 72.605 1.00 29.49 227 PHE C CA 1
ATOM 5117 C C . PHE C 1 222 ? -32.635 45.956 71.286 1.00 30.93 227 PHE C C 1
ATOM 5118 O O . PHE C 1 222 ? -33.301 45.320 70.485 1.00 32.46 227 PHE C O 1
#

B-factor: mean 28.07, std 10.54, range [11.3, 73.91]

InterPro domains:
  IPR019410 Lysine methyltransferase [PF10294] (23-193)
  IPR019410 Lysine methyltransferase [PTHR14614] (15-217)
  IPR029063 S-adenosyl-L-methionine-dependent methyltransferase superfamily [G3DSA:3.40.50.150] (6-229)
  IPR029063 S-adenosyl-L-methionine-dependent methyltransferase superfamily [SSF53335] (70-198)

Foldseek 3Di:
DVQQVQWDWQAAPVGDIQIFRQDDDVAGGFDCDLQLNQLLQLQRFDVCQDPDQGPQADFEEEEEQCRSVSNQLSSQLSHHAYEYEDAPRRQVNNVVSCVRCVVSGNHHYDYDYDQFQDDDPLQAATQEYEYGALQFDPCNAPRNLVRCQRRHDQNYKYKYKYFQDDPDCRVVSNVRRVVRLVVFKDKDKDDQVSIDPPSGDPRMIIMIIGTDDDPDD/DVQWDWQAAPVGDIQTFHQDDPPADGFDCDLQLNQLLQLQRFDVQLDPDQGPQAAFEEEEEQCRSVSNQLSSQLSHHAYEYEYAPRRQVSNVVSCVRRVVSGNHHYDYDYDQFQDDDPAAATQEYEYGALQADDSSAPRNVNVCVRRHDQNYKYKYKHFQDPPDCRVVRVVRRVVRLVPFKDKDWDDQVSTDPVSGDPRMIIMIIGGDDDPPD/DDPDPDVQVVQWDWAADPVGDIQTFRQDDVPGFHDDLQLNQLLQLQRFDVCLDPDQGPQADFEEEEEQCRSVSNQLSSQLSHHAYEYEYAPVCQRSNVVRCVRRVVSGNHHYDYDYDDFQDDDPAATQEYEEGALQFDDCSADRNLNRVQVRHDQNYWYKYKYFQDDDDCGVVSNVRRVVRLVVFKDKDWDDQVSIDPVSGDPRMIMMTIGGDDDPD